Protein AF-0000000082971168 (afdb_homodimer)

InterPro domains:
  IPR000536 Nuclear hormone receptor, ligand-binding domain [PF00104] (1-180)
  IPR000536 Nuclear hormone receptor, ligand-binding domain [PS51843] (1-194)
  IPR000536 Nuclear hormone receptor, ligand-binding domain [SM00430] (8-168)
  IPR001723 Nuclear hormone receptor [PR00398] (9-30)
  IPR001723 Nuclear hormone receptor [PR00398] (30-46)
  IPR001723 Nuclear hormone receptor [PR00398] (99-114)
  IPR001723 Nuclear hormone receptor [PR00398] (156-173)
  IPR035500 Nuclear hormone receptor-like domain superfamily [G3DSA:1.10.565.10] (1-194)
  IPR035500 Nuclear hormone receptor-like domain superfamily [SSF48508] (3-194)
  IPR050274 Nuclear hormone receptor family NR2 subfamily [PTHR24083] (2-194)

Radius of gyration: 20.85 Å; Cα contacts (8 Å, |Δi|>4): 388; chains: 2; bounding box: 56×56×45 Å

pLDDT: mean 92.33, std 6.2, range [62.22, 98.81]

Nearest PDB structures (foldseek):
  3cjw-assembly1_A  TM=9.599E-01  e=1.726E-18  Homo sapiens
  8c5l-assembly1_A  TM=9.650E-01  e=1.475E-17  Escherichia coli K-12
  8c5l-assembly1_B-2  TM=9.721E-01  e=4.411E-17  Escherichia coli K-12
  4xaj-assembly2_D  TM=9.064E-01  e=1.366E-11  Escherichia coli O157:H7
  7xva-assembly1_A-2  TM=8.917E-01  e=2.061E-11  Homo sapiens

Foldseek 3Di:
DDLQVLLVVLVVQLLVLLVLQCPDPPLVVFDLVQNLLLCLVQSLLSSLLSCLQVVRDLVCLVVLLVVLCVVPPDDPVVSVVLVVLSVLSVVLSVLSNVLVQDPLLSSLLSQLSSLDLPGPPGPDSPVSVVSNVVSLVSNQVCCCVVPVVCNCSSVVSVVSNVSSVSRDLVSSCSRRPCVPPNPDRVSVCSSVSD/DDLQVLLVVLVVQLLVLLVLQCPDPPLVVFDLVQNLLLCLVQSLLSSLLSCLQVVRDLVCLVVLLVVLCVVPPDDPVVSVVLVVLSVLSVVLSVLSNVLVQDPLLSSLLSQLSSLDLPGPPGPDSPVSVVSNVVSLVSNQVCCCVVPVVCNCSSVVSVVSNVSSVSRDLVSSCSRRPCVPPNPDRVSVCSSVSD

Sequence (388 aa):
MGIENICELAARMLFSAVEWARNIPFFPDLQITDQVALLRLTWSELFVLNAAQCSMPLHVAPLLAAAGLHASPMSADRVVAFMDHIRIFQEQVEKLKALHVDSAEYSCLKAIVLFTSDACGLSDVAHVESLQEKSQCALEEYVRSQYPNQPTRFGKLLLRLPSLRTVSSSVIEQLFFVRLVGKTPIETLIRDMLMGIENICELAARMLFSAVEWARNIPFFPDLQITDQVALLRLTWSELFVLNAAQCSMPLHVAPLLAAAGLHASPMSADRVVAFMDHIRIFQEQVEKLKALHVDSAEYSCLKAIVLFTSDACGLSDVAHVESLQEKSQCALEEYVRSQYPNQPTRFGKLLLRLPSLRTVSSSVIEQLFFVRLVGKTPIETLIRDML

Structure (mmCIF, N/CA/C/O backbone):
data_AF-0000000082971168-model_v1
#
loop_
_entity.id
_entity.type
_entity.pdbx_description
1 polymer 'COT2 factor'
#
loop_
_atom_site.group_PDB
_atom_site.id
_atom_site.type_symbol
_atom_site.label_atom_id
_atom_site.label_alt_id
_atom_site.label_comp_id
_atom_site.label_asym_id
_atom_site.label_entity_id
_atom_site.label_seq_id
_atom_site.pdbx_PDB_ins_code
_atom_site.Cartn_x
_atom_site.Cartn_y
_atom_site.Cartn_z
_atom_site.occupancy
_atom_site.B_iso_or_equiv
_atom_site.auth_seq_id
_atom_site.auth_comp_id
_atom_site.auth_asym_id
_atom_site.auth_atom_id
_atom_site.pdbx_PDB_model_num
ATOM 1 N N . MET A 1 1 ? 2.471 29.141 14.008 1 62.22 1 MET A N 1
ATOM 2 C CA . MET A 1 1 ? 1.794 29.203 12.711 1 62.22 1 MET A CA 1
ATOM 3 C C . MET A 1 1 ? 0.32 28.828 12.852 1 62.22 1 MET A C 1
ATOM 5 O O . MET A 1 1 ? -0.022 27.859 13.531 1 62.22 1 MET A O 1
ATOM 9 N N . GLY A 1 2 ? -0.586 29.766 12.57 1 74.56 2 GLY A N 1
ATOM 10 C CA . GLY A 1 2 ? -2.014 29.547 12.734 1 74.56 2 GLY A CA 1
ATOM 11 C C . GLY A 1 2 ? -2.564 28.484 11.805 1 74.56 2 GLY A C 1
ATOM 12 O O . GLY A 1 2 ? -1.885 28.062 10.867 1 74.56 2 GLY A O 1
ATOM 13 N N . ILE A 1 3 ? -3.619 27.875 12.148 1 79.12 3 ILE A N 1
ATOM 14 C CA . ILE A 1 3 ? -4.316 26.828 11.438 1 79.12 3 ILE A CA 1
ATOM 15 C C . ILE A 1 3 ? -4.473 27.203 9.969 1 79.12 3 ILE A C 1
ATOM 17 O O . ILE A 1 3 ? -4.281 26.375 9.078 1 79.12 3 ILE A O 1
ATOM 21 N N . GLU A 1 4 ? -4.641 28.484 9.742 1 79.38 4 GLU A N 1
ATOM 22 C CA . GLU A 1 4 ? -4.852 28.953 8.375 1 79.38 4 GLU A CA 1
ATOM 23 C C . GLU A 1 4 ? -3.564 28.875 7.559 1 79.38 4 GLU A C 1
ATOM 25 O O . GLU A 1 4 ? -3.598 28.531 6.371 1 79.38 4 GLU A O 1
ATOM 30 N N . ASN A 1 5 ? -2.512 29.125 8.195 1 85.56 5 ASN A N 1
ATOM 31 C CA . ASN A 1 5 ? -1.221 29.078 7.516 1 85.56 5 ASN A CA 1
ATOM 32 C C . ASN A 1 5 ? -0.854 27.656 7.117 1 85.56 5 ASN A C 1
ATOM 34 O O . ASN A 1 5 ? -0.29 27.422 6.047 1 85.56 5 ASN A O 1
ATOM 38 N N . ILE A 1 6 ? -1.25 26.797 7.902 1 86.06 6 ILE A N 1
ATOM 39 C CA . ILE A 1 6 ? -0.919 25.406 7.629 1 86.06 6 ILE A CA 1
ATOM 40 C C . ILE A 1 6 ? -1.774 24.891 6.473 1 86.06 6 ILE A C 1
ATOM 42 O O . ILE A 1 6 ? -1.301 24.109 5.641 1 86.06 6 ILE A O 1
ATOM 46 N N . CYS A 1 7 ? -3.012 25.25 6.465 1 85.88 7 CYS A N 1
ATOM 47 C CA . CYS A 1 7 ? -3.895 24.828 5.379 1 85.88 7 CYS A CA 1
ATOM 48 C C . CYS A 1 7 ? -3.434 25.406 4.047 1 85.88 7 CYS A C 1
ATOM 50 O O . CYS A 1 7 ? -3.523 24.734 3.014 1 85.88 7 CYS A O 1
ATOM 52 N N . GLU A 1 8 ? -2.895 26.625 4.129 1 87.94 8 GLU A N 1
ATOM 53 C CA . GLU A 1 8 ? -2.354 27.234 2.916 1 87.94 8 GLU A CA 1
ATOM 54 C C . GLU A 1 8 ? -1.098 26.5 2.445 1 87.94 8 GLU A C 1
ATOM 56 O O . GLU A 1 8 ? -0.892 26.328 1.244 1 87.94 8 GLU A O 1
ATOM 61 N N . LEU A 1 9 ? -0.315 26.203 3.426 1 89.5 9 LEU A N 1
ATOM 62 C CA . LEU A 1 9 ? 0.875 25.422 3.104 1 89.5 9 LEU A CA 1
ATOM 63 C C . LEU A 1 9 ? 0.494 24.078 2.469 1 89.5 9 LEU A C 1
ATOM 65 O O . LEU A 1 9 ? 1.118 23.656 1.494 1 89.5 9 LEU A O 1
ATOM 69 N N . ALA A 1 10 ? -0.499 23.484 2.988 1 91.06 10 ALA A N 1
ATOM 70 C CA . ALA A 1 10 ? -0.972 22.203 2.447 1 91.06 10 ALA A CA 1
ATOM 71 C C . ALA A 1 10 ? -1.468 22.375 1.013 1 91.06 10 ALA A C 1
ATOM 73 O O . ALA A 1 10 ? -1.214 21.516 0.159 1 91.06 10 ALA A O 1
ATOM 74 N N . ALA A 1 11 ? -2.193 23.406 0.813 1 90 11 ALA A N 1
ATOM 75 C CA . ALA A 1 11 ? -2.662 23.688 -0.543 1 90 11 ALA A CA 1
ATOM 76 C C . ALA A 1 11 ? -1.49 23.844 -1.506 1 90 11 ALA A C 1
ATOM 78 O O . ALA A 1 11 ? -1.523 23.328 -2.627 1 90 11 ALA A O 1
ATOM 79 N N . ARG A 1 12 ? -0.494 24.516 -1.084 1 91.25 12 ARG A N 1
ATOM 80 C CA . ARG A 1 12 ? 0.702 24.719 -1.898 1 91.25 12 ARG A CA 1
ATOM 81 C C . ARG A 1 12 ? 1.385 23.375 -2.188 1 91.25 12 ARG A C 1
ATOM 83 O O . ARG A 1 12 ? 1.881 23.156 -3.293 1 91.25 12 ARG A O 1
ATOM 90 N N . MET A 1 13 ? 1.404 22.5 -1.224 1 91.25 13 MET A N 1
ATOM 91 C CA . MET A 1 13 ? 2.023 21.203 -1.394 1 91.25 13 MET A CA 1
ATOM 92 C C . MET A 1 13 ? 1.274 20.375 -2.436 1 91.25 13 MET A C 1
ATOM 94 O O . MET A 1 13 ? 1.893 19.703 -3.264 1 91.25 13 MET A O 1
ATOM 98 N N . LEU A 1 14 ? -0.051 20.484 -2.363 1 92.56 14 LEU A N 1
ATOM 99 C CA . LEU A 1 14 ? -0.866 19.766 -3.336 1 92.56 14 LEU A CA 1
ATOM 100 C C . LEU A 1 14 ? -0.63 20.312 -4.746 1 92.56 14 LEU A C 1
ATOM 102 O O . LEU A 1 14 ? -0.423 19.531 -5.684 1 92.56 14 LEU A O 1
ATOM 106 N N . PHE A 1 15 ? -0.617 21.594 -4.871 1 91.44 15 PHE A N 1
ATOM 107 C CA . PHE A 1 15 ? -0.385 22.234 -6.164 1 91.44 15 PHE A CA 1
ATOM 108 C C . PHE A 1 15 ? 1.013 21.906 -6.68 1 91.44 15 PHE A C 1
ATOM 110 O O . PHE A 1 15 ? 1.205 21.703 -7.879 1 91.44 15 PHE A O 1
ATOM 117 N N . SER A 1 16 ? 1.909 21.891 -5.812 1 93.31 16 SER A N 1
ATOM 118 C CA . SER A 1 16 ? 3.287 21.578 -6.176 1 93.31 16 SER A CA 1
ATOM 119 C C . SER A 1 16 ? 3.4 20.156 -6.734 1 93.31 16 SER A C 1
ATOM 121 O O . SER A 1 16 ? 4.215 19.906 -7.625 1 93.31 16 SER A O 1
ATOM 123 N N . ALA A 1 17 ? 2.658 19.234 -6.164 1 95.31 17 ALA A N 1
ATOM 124 C CA . ALA A 1 17 ? 2.666 17.875 -6.672 1 95.31 17 ALA A CA 1
ATOM 125 C C . ALA A 1 17 ? 2.209 17.812 -8.125 1 95.31 17 ALA A C 1
ATOM 127 O O . ALA A 1 17 ? 2.82 17.141 -8.953 1 95.31 17 ALA A O 1
ATOM 128 N N . VAL A 1 18 ? 1.163 18.578 -8.406 1 95.88 18 VAL A N 1
ATOM 129 C CA . VAL A 1 18 ? 0.615 18.594 -9.758 1 95.88 18 VAL A CA 1
ATOM 130 C C . VAL A 1 18 ? 1.58 19.312 -10.695 1 95.88 18 VAL A C 1
ATOM 132 O O . VAL A 1 18 ? 1.841 18.844 -11.805 1 95.88 18 VAL A O 1
ATOM 135 N N . GLU A 1 19 ? 2.107 20.375 -10.234 1 96.25 19 GLU A N 1
ATOM 136 C CA . GLU A 1 19 ? 3.068 21.141 -11.031 1 96.25 19 GLU A CA 1
ATOM 137 C C . GLU A 1 19 ? 4.316 20.312 -11.32 1 96.25 19 GLU A C 1
ATOM 139 O O . GLU A 1 19 ? 4.828 20.328 -12.445 1 96.25 19 GLU A O 1
ATOM 144 N N . TRP A 1 20 ? 4.785 19.672 -10.352 1 97.69 20 TRP A N 1
ATOM 145 C CA . TRP A 1 20 ? 5.934 18.781 -10.523 1 97.69 20 TRP A CA 1
ATOM 146 C C . TRP A 1 20 ? 5.652 17.734 -11.594 1 97.69 20 TRP A C 1
ATOM 148 O O . TRP A 1 20 ? 6.488 17.484 -12.469 1 97.69 20 TRP A O 1
ATOM 158 N N . ALA A 1 21 ? 4.527 17.078 -11.539 1 97.94 21 ALA A N 1
ATOM 159 C CA . ALA A 1 21 ? 4.164 16.031 -12.492 1 97.94 21 ALA A CA 1
ATOM 160 C C . ALA A 1 21 ? 4.168 16.578 -13.922 1 97.94 21 ALA A C 1
ATOM 162 O O . ALA A 1 21 ? 4.609 15.891 -14.852 1 97.94 21 ALA A O 1
ATOM 163 N N . ARG A 1 22 ? 3.748 17.766 -14.039 1 96.75 22 ARG A N 1
ATOM 164 C CA . ARG A 1 22 ? 3.652 18.391 -15.359 1 96.75 22 ARG A CA 1
ATOM 165 C C . ARG A 1 22 ? 5.035 18.641 -15.945 1 96.75 22 ARG A C 1
ATOM 167 O O . ARG A 1 22 ? 5.168 18.906 -17.141 1 96.75 22 ARG A O 1
ATOM 174 N N . ASN A 1 23 ? 6.016 18.547 -15.102 1 96.88 23 ASN A N 1
ATOM 175 C CA . ASN A 1 23 ? 7.336 18.969 -15.555 1 96.88 23 ASN A CA 1
ATOM 176 C C . ASN A 1 23 ? 8.312 17.797 -15.594 1 96.88 23 ASN A C 1
ATOM 178 O O . ASN A 1 23 ? 9.492 17.984 -15.914 1 96.88 23 ASN A O 1
ATOM 182 N N . ILE A 1 24 ? 7.883 16.641 -15.297 1 97 24 ILE A N 1
ATOM 183 C CA . ILE A 1 24 ? 8.797 15.516 -15.328 1 97 24 ILE A CA 1
ATOM 184 C C . ILE A 1 24 ? 8.703 14.805 -16.672 1 97 24 ILE A C 1
ATOM 186 O O . ILE A 1 24 ? 7.711 14.953 -17.391 1 97 24 ILE A O 1
ATOM 190 N N . PRO A 1 25 ? 9.719 14.07 -17.016 1 95.5 25 PRO A N 1
ATOM 191 C CA . PRO A 1 25 ? 9.727 13.383 -18.312 1 95.5 25 PRO A CA 1
ATOM 192 C C . PRO A 1 25 ? 8.578 12.383 -18.453 1 95.5 25 PRO A C 1
ATOM 194 O O . PRO A 1 25 ? 8.211 11.711 -17.484 1 95.5 25 PRO A O 1
ATOM 197 N N . PHE A 1 26 ? 7.973 12.289 -19.688 1 97.56 26 PHE A N 1
ATOM 198 C CA . PHE A 1 26 ? 7.059 11.258 -20.188 1 97.56 26 PHE A CA 1
ATOM 199 C C . PHE A 1 26 ? 5.629 11.555 -19.734 1 97.56 26 PHE A C 1
ATOM 201 O O . PHE A 1 26 ? 4.676 11.281 -20.469 1 97.56 26 PHE A O 1
ATOM 208 N N . PHE A 1 27 ? 5.426 12.141 -18.453 1 98 27 PHE A N 1
ATOM 209 C CA . PHE A 1 27 ? 4.082 12.32 -17.906 1 98 27 PHE A CA 1
ATOM 210 C C . PHE A 1 27 ? 3.27 13.266 -18.797 1 98 27 PHE A C 1
ATOM 212 O O . PHE A 1 27 ? 2.131 12.961 -19.156 1 98 27 PHE A O 1
ATOM 219 N N . PRO A 1 28 ? 3.875 14.406 -19.203 1 97 28 PRO A N 1
ATOM 220 C CA . PRO A 1 28 ? 3.09 15.328 -20.031 1 97 28 PRO A CA 1
ATOM 221 C C . PRO A 1 28 ? 2.729 14.734 -21.391 1 97 28 PRO A C 1
ATOM 223 O O . PRO A 1 28 ? 1.816 15.227 -22.062 1 97 28 PRO A O 1
ATOM 226 N N . ASP A 1 29 ? 3.434 13.727 -21.797 1 97.62 29 ASP A N 1
ATOM 227 C CA . ASP A 1 29 ? 3.213 13.117 -23.109 1 97.62 29 ASP A CA 1
ATOM 228 C C . ASP A 1 29 ? 2.066 12.109 -23.062 1 97.62 29 ASP A C 1
ATOM 230 O O . ASP A 1 29 ? 1.575 11.672 -24.094 1 97.62 29 ASP A O 1
ATOM 234 N N . LEU A 1 30 ? 1.619 11.703 -21.859 1 97.69 30 LEU A N 1
ATOM 235 C CA . LEU A 1 30 ? 0.494 10.781 -21.719 1 97.69 30 LEU A CA 1
ATOM 236 C C . LEU A 1 30 ? -0.814 11.461 -22.109 1 97.69 30 LEU A C 1
ATOM 238 O O . LEU A 1 30 ? -0.898 12.695 -22.125 1 97.69 30 LEU A O 1
ATOM 242 N N . GLN A 1 31 ? -1.776 10.664 -22.5 1 97.19 31 GLN A N 1
ATOM 243 C CA . GLN A 1 31 ? -3.115 11.211 -22.688 1 97.19 31 GLN A CA 1
ATOM 244 C C . GLN A 1 31 ? -3.604 11.93 -21.438 1 97.19 31 GLN A C 1
ATOM 246 O O . GLN A 1 31 ? -3.326 11.5 -20.312 1 97.19 31 GLN A O 1
ATOM 251 N N . ILE A 1 32 ? -4.352 12.984 -21.562 1 96.25 32 ILE A N 1
ATOM 252 C CA . ILE A 1 32 ? -4.816 13.797 -20.453 1 96.25 32 ILE A CA 1
ATOM 253 C C . ILE A 1 32 ? -5.641 12.938 -19.5 1 96.25 32 ILE A C 1
ATOM 255 O O . ILE A 1 32 ? -5.582 13.117 -18.281 1 96.25 32 ILE A O 1
ATOM 259 N N . THR A 1 33 ? -6.438 11.992 -20.016 1 96.19 33 THR A N 1
ATOM 260 C CA . THR A 1 33 ? -7.242 11.109 -19.188 1 96.19 33 THR A CA 1
ATOM 261 C C . THR A 1 33 ? -6.352 10.242 -18.297 1 96.19 33 THR A C 1
ATOM 263 O O . THR A 1 33 ? -6.699 9.961 -17.141 1 96.19 33 THR A O 1
ATOM 266 N N . ASP A 1 34 ? -5.195 9.789 -18.844 1 97.75 34 ASP A N 1
ATOM 267 C CA . ASP A 1 34 ? -4.242 9.008 -18.062 1 97.75 34 ASP A CA 1
ATOM 268 C C . ASP A 1 34 ? -3.572 9.859 -17 1 97.75 34 ASP A C 1
ATOM 270 O O . ASP A 1 34 ? -3.377 9.414 -15.867 1 97.75 34 ASP A O 1
ATOM 274 N N . GLN A 1 35 ? -3.195 11.133 -17.422 1 97.81 35 GLN A N 1
ATOM 275 C CA . GLN A 1 35 ? -2.604 12.055 -16.453 1 97.81 35 GLN A CA 1
ATOM 276 C C . GLN A 1 35 ? -3.521 12.25 -15.25 1 97.81 35 GLN A C 1
ATOM 278 O O . GLN A 1 35 ? -3.076 12.172 -14.102 1 97.81 35 GLN A O 1
ATOM 283 N N . VAL A 1 36 ? -4.812 12.453 -15.523 1 97 36 VAL A N 1
ATOM 284 C CA . VAL A 1 36 ? -5.801 12.711 -14.484 1 97 36 VAL A CA 1
ATOM 285 C C . VAL A 1 36 ? -5.996 11.453 -13.633 1 97 36 VAL A C 1
ATOM 287 O O . VAL A 1 36 ? -6.047 11.531 -12.406 1 97 36 VAL A O 1
ATOM 290 N N . ALA A 1 37 ? -6.066 10.273 -14.266 1 97 37 ALA A N 1
ATOM 291 C CA . ALA A 1 37 ? -6.262 9.016 -13.547 1 97 37 ALA A CA 1
ATOM 292 C C . ALA A 1 37 ? -5.105 8.742 -12.594 1 97 37 ALA A C 1
ATOM 294 O O . ALA A 1 37 ? -5.316 8.328 -11.453 1 97 37 ALA A O 1
ATOM 295 N N . LEU A 1 38 ? -3.896 9.008 -13.062 1 98.12 38 LEU A N 1
ATOM 296 C CA . LEU A 1 38 ? -2.703 8.773 -12.258 1 98.12 38 LEU A CA 1
ATOM 297 C C . LEU A 1 38 ? -2.676 9.703 -11.047 1 98.12 38 LEU A C 1
ATOM 299 O O . LEU A 1 38 ? -2.492 9.25 -9.914 1 98.12 38 LEU A O 1
ATOM 303 N N . LEU A 1 39 ? -2.938 10.953 -11.273 1 97.75 39 LEU A N 1
ATOM 304 C CA . LEU A 1 39 ? -2.865 11.938 -10.203 1 97.75 39 LEU A CA 1
ATOM 305 C C . LEU A 1 39 ? -4.02 11.758 -9.219 1 97.75 39 LEU A C 1
ATOM 307 O O . LEU A 1 39 ? -3.857 11.977 -8.016 1 97.75 39 LEU A O 1
ATOM 311 N N . ARG A 1 40 ? -5.172 11.367 -9.727 1 96 40 ARG A N 1
ATOM 312 C CA . ARG A 1 40 ? -6.309 11.125 -8.844 1 96 40 ARG A CA 1
ATOM 313 C C . ARG A 1 40 ? -6.02 9.984 -7.879 1 96 40 ARG A C 1
ATOM 315 O O . ARG A 1 40 ? -6.43 10.031 -6.715 1 96 40 ARG A O 1
ATOM 322 N N . LEU A 1 41 ? -5.387 9.023 -8.383 1 94.75 41 LEU A N 1
ATOM 323 C CA . LEU A 1 41 ? -5.09 7.863 -7.543 1 94.75 41 LEU A CA 1
ATOM 324 C C . LEU A 1 41 ? -3.967 8.172 -6.562 1 94.75 41 LEU A C 1
ATOM 326 O O . LEU A 1 41 ? -3.982 7.703 -5.426 1 94.75 41 LEU A O 1
ATOM 330 N N . THR A 1 42 ? -2.992 9.078 -6.922 1 97.31 42 THR A N 1
ATOM 331 C CA . THR A 1 42 ? -1.735 9.102 -6.18 1 97.31 42 THR A CA 1
ATOM 332 C C . THR A 1 42 ? -1.559 10.438 -5.457 1 97.31 42 THR A C 1
ATOM 334 O O . THR A 1 42 ? -0.57 10.633 -4.75 1 97.31 42 THR A O 1
ATOM 337 N N . TRP A 1 43 ? -2.486 11.367 -5.562 1 96.75 43 TRP A N 1
ATOM 338 C CA . TRP A 1 43 ? -2.283 12.711 -5.039 1 96.75 43 TRP A CA 1
ATOM 339 C C . TRP A 1 43 ? -1.977 12.68 -3.545 1 96.75 43 TRP A C 1
ATOM 341 O O . TRP A 1 43 ? -1.156 13.453 -3.057 1 96.75 43 TRP A O 1
ATOM 351 N N . SER A 1 44 ? -2.598 11.828 -2.811 1 96.19 44 SER A N 1
ATOM 352 C CA . SER A 1 44 ? -2.398 11.789 -1.365 1 96.19 44 SER A CA 1
ATOM 353 C C . SER A 1 44 ? -0.996 11.305 -1.013 1 96.19 44 SER A C 1
ATOM 355 O O . SER A 1 44 ? -0.37 11.82 -0.086 1 96.19 44 SER A O 1
ATOM 357 N N . GLU A 1 45 ? -0.489 10.273 -1.752 1 97.38 45 GLU A N 1
ATOM 358 C CA . GLU A 1 45 ? 0.873 9.797 -1.529 1 97.38 45 GLU A CA 1
ATOM 359 C C . GLU A 1 45 ? 1.899 10.867 -1.892 1 97.38 45 GLU A C 1
ATOM 361 O O . GLU A 1 45 ? 2.889 11.047 -1.181 1 97.38 45 GLU A O 1
ATOM 366 N N . LEU A 1 46 ? 1.637 11.523 -3.006 1 97.88 46 LEU A N 1
ATOM 367 C CA . LEU A 1 46 ? 2.52 12.609 -3.408 1 97.88 46 LEU A CA 1
ATOM 368 C C .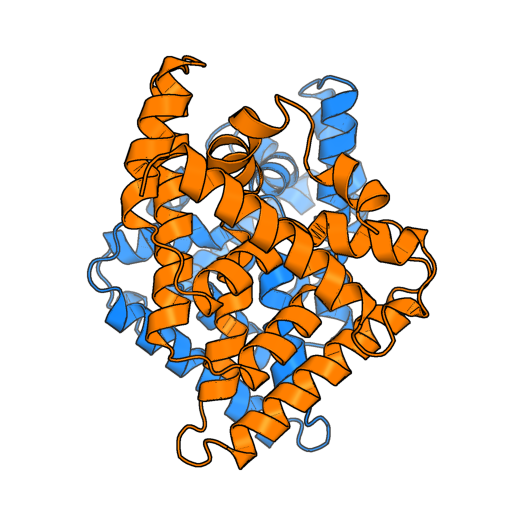 LEU A 1 46 ? 2.516 13.727 -2.371 1 97.88 46 LEU A C 1
ATOM 370 O O . LEU A 1 46 ? 3.559 14.312 -2.08 1 97.88 46 LEU A O 1
ATOM 374 N N . PHE A 1 47 ? 1.372 13.992 -1.812 1 96.38 47 PHE A N 1
ATOM 375 C CA . PHE A 1 47 ? 1.233 14.992 -0.761 1 96.38 47 PHE A CA 1
ATOM 376 C C . PHE A 1 47 ? 2.092 14.633 0.446 1 96.38 47 PHE A C 1
ATOM 378 O O . PHE A 1 47 ? 2.793 15.484 0.993 1 96.38 47 PHE A O 1
ATOM 385 N N . VAL A 1 48 ? 2.045 13.383 0.849 1 96.44 48 VAL A N 1
ATOM 386 C CA . VAL A 1 48 ? 2.799 12.922 2.012 1 96.44 48 VAL A CA 1
ATOM 387 C C . VAL A 1 48 ? 4.297 13.047 1.738 1 96.44 48 VAL A C 1
ATOM 389 O O . VAL A 1 48 ? 5.059 13.484 2.605 1 96.44 48 VAL A O 1
ATOM 392 N N . LEU A 1 49 ? 4.707 12.648 0.555 1 97.75 49 LEU A N 1
ATOM 393 C CA . LEU A 1 49 ? 6.113 12.766 0.177 1 97.75 49 LEU A CA 1
ATOM 394 C C . LEU A 1 49 ? 6.562 14.227 0.195 1 97.75 49 LEU A C 1
ATOM 396 O O . LEU A 1 49 ? 7.637 14.539 0.708 1 97.75 49 LEU A O 1
ATOM 400 N N . ASN A 1 50 ? 5.727 15.102 -0.294 1 96.88 50 ASN A N 1
ATOM 401 C CA . ASN A 1 50 ? 6.035 16.531 -0.275 1 96.88 50 ASN A CA 1
ATOM 402 C C . ASN A 1 50 ? 6.082 17.078 1.149 1 96.88 50 ASN A C 1
ATOM 404 O O . ASN A 1 50 ? 6.941 17.891 1.476 1 96.88 50 ASN A O 1
ATOM 408 N N . ALA A 1 51 ? 5.141 16.688 1.913 1 94.5 51 ALA A N 1
ATOM 409 C CA . ALA A 1 51 ? 5.102 17.125 3.307 1 94.5 51 ALA A CA 1
ATOM 410 C C . ALA A 1 51 ? 6.383 16.734 4.039 1 94.5 51 ALA A C 1
ATOM 412 O O . ALA A 1 51 ? 6.922 17.516 4.824 1 94.5 51 ALA A O 1
ATOM 413 N N . ALA A 1 52 ? 6.824 15.531 3.799 1 95.88 52 ALA A N 1
ATOM 414 C CA . ALA A 1 52 ? 8.062 15.07 4.418 1 95.88 52 ALA A CA 1
ATOM 415 C C . ALA A 1 52 ? 9.266 15.844 3.889 1 95.88 52 ALA A C 1
ATOM 417 O O 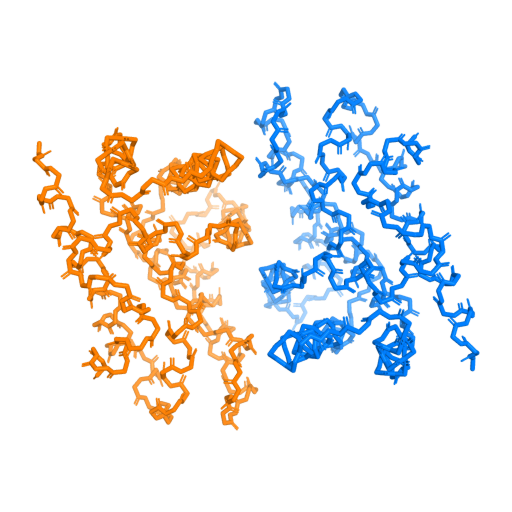. ALA A 1 52 ? 10.117 16.281 4.664 1 95.88 52 ALA A O 1
ATOM 418 N N . GLN A 1 53 ? 9.281 15.977 2.604 1 95.62 53 GLN A N 1
ATOM 419 C CA . GLN A 1 53 ? 10.398 16.641 1.95 1 95.62 53 GLN A CA 1
ATOM 420 C C . GLN A 1 53 ? 10.547 18.078 2.441 1 95.62 53 GLN A C 1
ATOM 422 O O . GLN A 1 53 ? 11.656 18.594 2.59 1 95.62 53 GLN A O 1
ATOM 427 N N . CYS A 1 54 ? 9.406 18.766 2.703 1 93.25 54 CYS A N 1
ATOM 428 C CA . CYS A 1 54 ? 9.43 20.156 3.115 1 93.25 54 CYS A CA 1
ATOM 429 C C . CYS A 1 54 ? 9.406 20.281 4.633 1 93.25 54 CYS A C 1
ATOM 431 O O . CYS A 1 54 ? 9.312 21.391 5.172 1 93.25 54 CYS A O 1
ATOM 433 N N . SER A 1 55 ? 9.445 19.234 5.332 1 90 55 SER A N 1
ATOM 434 C CA . SER A 1 55 ? 9.406 19.203 6.789 1 90 55 SER A CA 1
ATOM 435 C C . SER A 1 55 ? 8.188 19.953 7.328 1 90 55 SER A C 1
ATOM 437 O O . SER A 1 55 ? 8.312 20.828 8.188 1 90 55 SER A O 1
ATOM 439 N N . MET A 1 56 ? 7.062 19.594 6.762 1 85.06 56 MET A N 1
ATOM 440 C CA . MET A 1 56 ? 5.812 20.188 7.219 1 85.06 56 MET A CA 1
ATOM 441 C C . MET A 1 56 ? 5.652 20.031 8.727 1 85.06 56 MET A C 1
ATOM 443 O O . MET A 1 56 ? 5.934 18.969 9.281 1 85.06 56 MET A O 1
ATOM 447 N N . PRO A 1 57 ? 5.27 21.109 9.375 1 82.56 57 PRO A N 1
ATOM 448 C CA . PRO A 1 57 ? 5.07 21.031 10.82 1 82.56 57 PRO A CA 1
ATOM 449 C C . PRO A 1 57 ? 3.822 20.234 11.203 1 82.56 57 PRO A C 1
ATOM 451 O O . PRO A 1 57 ? 2.719 20.781 11.227 1 82.56 57 PRO A O 1
ATOM 454 N N . LEU A 1 58 ? 3.967 19 11.531 1 80.88 58 LEU A N 1
ATOM 455 C CA . LEU A 1 58 ? 2.838 18.094 11.711 1 80.88 58 LEU A CA 1
ATOM 456 C C . LEU A 1 58 ? 2.379 18.078 13.164 1 80.88 58 LEU A C 1
ATOM 458 O O . LEU A 1 58 ? 1.346 17.484 13.484 1 80.88 58 LEU A O 1
ATOM 462 N N . HIS A 1 59 ? 3.129 18.719 13.969 1 79.5 59 HIS A N 1
ATOM 463 C CA . HIS A 1 59 ? 2.73 18.766 15.367 1 79.5 59 HIS A CA 1
ATOM 464 C C . HIS A 1 59 ? 1.418 19.516 15.539 1 79.5 59 HIS A C 1
ATOM 466 O O . HIS A 1 59 ? 0.759 19.406 16.578 1 79.5 59 HIS A O 1
ATOM 472 N N . VAL A 1 60 ? 1.005 20.25 14.57 1 74.12 60 VAL A N 1
ATOM 473 C CA . VAL A 1 60 ? -0.216 21.047 14.656 1 74.12 60 VAL A CA 1
ATOM 474 C C . VAL A 1 60 ? -1.398 20.234 14.141 1 74.12 60 VAL A C 1
ATOM 476 O O . VAL A 1 60 ? -2.551 20.656 14.258 1 74.12 60 VAL A O 1
ATOM 479 N N . ALA A 1 61 ? -1.146 18.984 13.625 1 80.81 61 ALA A N 1
ATOM 480 C CA . ALA A 1 61 ? -2.193 18.172 13.023 1 80.81 61 ALA A CA 1
ATOM 481 C C . ALA A 1 61 ? -3.307 17.875 14.031 1 80.81 61 ALA A C 1
ATOM 483 O O . ALA A 1 61 ? -4.492 17.984 13.695 1 80.81 61 ALA A O 1
ATOM 484 N N . PRO A 1 62 ? -2.922 17.641 15.227 1 79.5 62 PRO A N 1
ATOM 485 C CA . PRO A 1 62 ? -3.994 17.422 16.203 1 79.5 62 PRO A CA 1
ATOM 486 C C . PRO A 1 62 ? -4.84 18.672 16.453 1 79.5 62 PRO A C 1
ATOM 488 O O . PRO A 1 62 ? -6.047 18.562 16.688 1 79.5 62 PRO A O 1
ATOM 491 N N . LEU A 1 63 ? -4.156 19.781 16.359 1 79.62 63 LEU A N 1
ATOM 492 C CA . LEU A 1 63 ? -4.891 21.047 16.516 1 79.62 63 LEU A CA 1
ATOM 493 C C . LEU A 1 63 ? -5.852 21.25 15.359 1 79.62 63 LEU A C 1
ATOM 495 O O . LEU A 1 63 ? -6.988 21.688 15.555 1 79.62 63 LEU A O 1
ATOM 499 N N . LEU A 1 64 ? -5.363 20.922 14.219 1 81.81 64 LEU A N 1
ATOM 500 C CA . LEU A 1 64 ? -6.215 21 13.039 1 81.81 64 LEU A CA 1
ATOM 501 C C . LEU A 1 64 ? -7.398 20.047 13.148 1 81.81 64 LEU A C 1
ATOM 503 O O . LEU A 1 64 ? -8.523 20.406 12.797 1 81.81 64 LEU A O 1
ATOM 507 N N . ALA A 1 65 ? -7.109 18.891 13.688 1 85.81 65 ALA A N 1
ATOM 508 C CA . ALA A 1 65 ? -8.156 17.891 13.867 1 85.81 65 ALA A CA 1
ATOM 509 C C . ALA A 1 65 ? -9.219 18.391 14.844 1 85.81 65 ALA A C 1
ATOM 511 O O . ALA A 1 65 ? -10.422 18.219 14.602 1 85.81 65 ALA A O 1
ATOM 512 N N . ALA A 1 66 ? -8.766 19 15.953 1 85.06 66 ALA A N 1
ATOM 513 C CA . ALA A 1 66 ? -9.68 19.531 16.969 1 85.06 66 ALA A CA 1
ATOM 514 C C . ALA A 1 66 ? -10.586 20.594 16.375 1 85.06 66 ALA A C 1
ATOM 516 O O . ALA A 1 66 ? -11.797 20.594 16.609 1 85.06 66 ALA A O 1
ATOM 517 N N . ALA A 1 67 ? -10.031 21.453 15.609 1 81.25 67 ALA A N 1
ATOM 518 C CA . ALA A 1 67 ? -10.789 22.516 14.961 1 81.25 67 ALA A CA 1
ATOM 519 C C . ALA A 1 67 ? -11.812 21.953 13.984 1 81.25 67 ALA A C 1
ATOM 521 O O . ALA A 1 67 ? -12.945 22.438 13.898 1 81.25 67 ALA A O 1
ATOM 522 N N . GLY A 1 68 ? -11.453 20.953 13.219 1 79.88 68 GLY A N 1
ATOM 523 C CA . GLY A 1 68 ? -12.336 20.312 12.266 1 79.88 68 GLY A CA 1
ATOM 524 C C . GLY A 1 68 ? -13.492 19.578 12.922 1 79.88 68 GLY A C 1
ATOM 525 O O . GLY A 1 68 ? -14.625 19.641 12.445 1 79.88 68 GLY A O 1
ATOM 526 N N . LEU A 1 69 ? -13.125 18.875 13.984 1 83.44 69 LEU A N 1
ATOM 527 C CA . LEU A 1 69 ? -14.133 18.094 14.695 1 83.44 69 LEU A CA 1
ATOM 528 C C . LEU A 1 69 ? -15.172 19 15.344 1 83.44 69 LEU A C 1
ATOM 530 O O . LEU A 1 69 ? -16.328 18.609 15.508 1 83.44 69 LEU A O 1
ATOM 534 N N . HIS A 1 70 ? -14.797 20.125 15.711 1 80.62 70 HIS A N 1
ATOM 535 C CA . HIS A 1 70 ? -15.719 21.109 16.25 1 80.62 70 HIS A CA 1
ATOM 536 C C . HIS A 1 70 ? -16.703 21.594 15.195 1 80.62 70 HIS A C 1
ATOM 538 O O . HIS A 1 70 ? -17.891 21.781 15.469 1 80.62 70 HIS A O 1
ATOM 544 N N . ALA A 1 71 ? -16.172 21.797 14.07 1 78.44 71 ALA A N 1
ATOM 545 C CA . ALA A 1 71 ? -16.969 22.344 12.969 1 78.44 71 ALA A CA 1
ATOM 546 C C . ALA A 1 71 ? -17.875 21.281 12.375 1 78.44 71 ALA A C 1
ATOM 548 O O . ALA A 1 71 ? -18.953 21.594 11.852 1 78.44 71 ALA A O 1
ATOM 549 N N . SER A 1 72 ? -17.375 20.062 12.391 1 78.44 72 SER A N 1
ATOM 550 C CA . SER A 1 72 ? -18.156 18.922 11.875 1 78.44 72 SER A CA 1
ATOM 551 C C . SER A 1 72 ? -18.125 17.75 12.852 1 78.44 72 SER A C 1
ATOM 553 O O . SER A 1 72 ? -17.297 16.859 12.742 1 78.44 72 SER A O 1
ATOM 555 N N . PRO A 1 73 ? -19.125 17.766 13.664 1 82.19 73 PRO A N 1
ATOM 556 C CA . PRO A 1 73 ? -19.141 16.75 14.711 1 82.19 73 PRO A CA 1
ATOM 557 C C . PRO A 1 73 ? -19.281 15.336 14.156 1 82.19 73 PRO A C 1
ATOM 559 O O . PRO A 1 73 ? -19.984 15.125 13.172 1 82.19 73 PRO A O 1
ATOM 562 N N . MET A 1 74 ? -18.484 14.484 14.805 1 83.94 74 MET A N 1
ATOM 563 C CA . MET A 1 74 ? -18.453 13.07 14.453 1 83.94 74 MET A CA 1
ATOM 564 C C . MET A 1 74 ? -18.828 12.203 15.648 1 83.94 74 MET A C 1
ATOM 566 O O . MET A 1 74 ? -18.734 12.656 16.797 1 83.94 74 MET A O 1
ATOM 570 N N . SER A 1 75 ? -19.359 11.039 15.305 1 90.31 75 SER A N 1
ATOM 571 C CA . SER A 1 75 ? -19.578 10.07 16.375 1 90.31 75 SER A CA 1
ATOM 572 C C . SER A 1 75 ? -18.266 9.703 17.062 1 90.31 75 SER A C 1
ATOM 574 O O . SER A 1 75 ? -17.188 9.867 16.484 1 90.31 75 SER A O 1
ATOM 576 N N . ALA A 1 76 ? -18.359 9.258 18.266 1 88.94 76 ALA A N 1
ATOM 577 C CA . ALA A 1 76 ? -17.172 8.922 19.047 1 88.94 76 ALA A CA 1
ATOM 578 C C . ALA A 1 76 ? -16.297 7.906 18.312 1 88.94 76 ALA A C 1
ATOM 580 O O . ALA A 1 76 ? -15.07 8.039 18.281 1 88.94 76 ALA A O 1
ATOM 581 N N . ASP A 1 77 ? -16.891 6.859 17.688 1 86.88 77 ASP A N 1
ATOM 582 C CA . ASP A 1 77 ? -16.156 5.824 16.969 1 86.88 77 ASP A CA 1
ATOM 583 C C . ASP A 1 77 ? -15.445 6.41 15.75 1 86.88 77 ASP A C 1
ATOM 585 O O . ASP A 1 77 ? -14.32 6.012 15.43 1 86.88 77 ASP A O 1
ATOM 589 N N . ARG A 1 78 ? -16.062 7.281 15.188 1 86.94 78 ARG A N 1
ATOM 590 C CA . ARG A 1 78 ? -15.5 7.91 14 1 86.94 78 ARG A CA 1
ATOM 591 C C . ARG A 1 78 ? -14.336 8.828 14.375 1 86.94 78 ARG A C 1
ATOM 593 O O . ARG A 1 78 ? -13.359 8.93 13.625 1 86.94 78 ARG A O 1
ATOM 600 N N . VAL A 1 79 ? -14.492 9.508 15.547 1 87.75 79 VAL A N 1
ATOM 601 C CA . VAL A 1 79 ? -13.43 10.375 16.031 1 87.75 79 VAL A CA 1
ATOM 602 C C . VAL A 1 79 ? -12.18 9.555 16.328 1 87.75 79 VAL A C 1
ATOM 604 O O . VAL A 1 79 ? -11.062 9.953 15.977 1 87.75 79 VAL A O 1
ATOM 607 N N . VAL A 1 80 ? -12.383 8.414 16.875 1 86.94 80 VAL A N 1
ATOM 608 C CA . VAL A 1 80 ? -11.266 7.543 17.219 1 86.94 80 VAL A CA 1
ATOM 609 C C . VAL A 1 80 ? -10.547 7.102 15.945 1 86.94 80 VAL A C 1
ATOM 611 O O . VAL A 1 80 ? -9.32 7.172 15.867 1 86.94 80 VAL A O 1
ATOM 614 N N . ALA A 1 81 ? -11.289 6.719 14.938 1 86.31 81 ALA A N 1
ATOM 615 C CA . ALA A 1 81 ? -10.719 6.297 13.664 1 86.31 81 ALA A CA 1
ATOM 616 C C . ALA A 1 81 ? -9.984 7.445 12.984 1 86.31 81 ALA A C 1
ATOM 618 O O . ALA A 1 81 ? -8.914 7.246 12.406 1 86.31 81 ALA A O 1
ATOM 619 N N . PHE A 1 82 ? -10.578 8.594 13.086 1 88.12 82 PHE A N 1
ATOM 620 C CA . PHE A 1 82 ? -9.984 9.781 12.492 1 88.12 82 PHE A CA 1
ATOM 621 C C . PHE A 1 82 ? -8.641 10.094 13.141 1 88.12 82 PHE A C 1
ATOM 623 O O . PHE A 1 82 ? -7.648 10.328 12.445 1 88.12 82 PHE A O 1
ATOM 630 N N . MET A 1 83 ? -8.57 10.039 14.398 1 88.62 83 MET A N 1
ATOM 631 C CA . MET A 1 83 ? -7.352 10.32 15.148 1 88.62 83 MET A CA 1
ATOM 632 C C . MET A 1 83 ? -6.273 9.289 14.844 1 88.62 83 MET A C 1
ATOM 634 O O . MET A 1 83 ? -5.094 9.625 14.75 1 88.62 83 MET A O 1
ATOM 638 N N . ASP A 1 84 ? -6.703 8.086 14.68 1 88.75 84 ASP A N 1
ATOM 639 C CA . ASP A 1 84 ? -5.77 7.027 14.32 1 88.75 84 ASP A CA 1
ATOM 640 C C . ASP A 1 84 ? -5.121 7.301 12.961 1 88.75 84 ASP A C 1
ATOM 642 O O . ASP A 1 84 ? -3.922 7.082 12.789 1 88.75 84 ASP A O 1
ATOM 646 N N . HIS A 1 85 ? -5.902 7.738 12.125 1 89.06 85 HIS A N 1
ATOM 647 C CA . HIS A 1 85 ? -5.387 7.984 10.781 1 89.06 85 HIS A CA 1
ATOM 648 C C . HIS A 1 85 ? -4.473 9.203 10.758 1 89.06 85 HIS A C 1
ATOM 650 O O . HIS A 1 85 ? -3.543 9.273 9.953 1 89.06 85 HIS A O 1
ATOM 656 N N . ILE A 1 86 ? -4.742 10.172 11.586 1 91.38 86 ILE A N 1
ATOM 657 C CA . ILE A 1 86 ? -3.844 11.312 11.711 1 91.38 86 ILE A CA 1
ATOM 658 C C . ILE A 1 86 ? -2.484 10.844 12.227 1 91.38 86 ILE A C 1
ATOM 660 O O . ILE A 1 86 ? -1.441 11.281 11.734 1 91.38 86 ILE A O 1
ATOM 664 N N . ARG A 1 87 ? -2.574 10 13.18 1 90.56 87 ARG A N 1
ATOM 665 C CA . ARG A 1 87 ? -1.334 9.453 13.727 1 90.56 87 ARG A CA 1
ATOM 666 C C . ARG A 1 87 ? -0.539 8.719 12.656 1 90.56 87 ARG A C 1
ATOM 668 O O . ARG A 1 87 ? 0.681 8.875 12.562 1 90.56 87 ARG A O 1
ATOM 675 N N . ILE A 1 88 ? -1.226 7.922 11.883 1 92 88 ILE A N 1
ATOM 676 C CA . ILE A 1 88 ? -0.586 7.176 10.805 1 92 88 ILE A CA 1
ATOM 677 C C . ILE A 1 88 ? 0.08 8.141 9.828 1 92 88 ILE A C 1
ATOM 679 O O . ILE A 1 88 ? 1.229 7.938 9.43 1 92 88 ILE A O 1
ATOM 683 N N . PHE A 1 89 ? -0.653 9.211 9.523 1 93.12 89 PHE A N 1
ATOM 684 C CA . PHE A 1 89 ? -0.129 10.227 8.617 1 93.12 89 PHE A CA 1
ATOM 685 C C . PHE A 1 89 ? 1.153 10.836 9.172 1 93.12 89 PHE A C 1
ATOM 687 O O . PHE A 1 89 ? 2.166 10.906 8.477 1 93.12 89 PHE A O 1
ATOM 694 N N . GLN A 1 90 ? 1.126 11.211 10.367 1 92.12 90 GLN A N 1
ATOM 695 C CA . GLN A 1 90 ? 2.283 11.82 11.016 1 92.12 90 GLN A CA 1
ATOM 696 C C . GLN A 1 90 ? 3.455 10.844 11.078 1 92.12 90 GLN A C 1
ATOM 698 O O . GLN A 1 90 ? 4.602 11.227 10.844 1 92.12 90 GLN A O 1
ATOM 703 N N . GLU A 1 91 ? 3.117 9.648 11.383 1 92.19 91 GLU A N 1
ATOM 704 C CA . GLU A 1 91 ? 4.148 8.625 11.492 1 92.19 91 GLU A CA 1
ATOM 705 C C . GLU A 1 91 ? 4.855 8.398 10.164 1 92.19 91 GLU A C 1
ATOM 707 O O . GLU A 1 91 ? 6.078 8.258 10.117 1 92.19 91 GLU A O 1
ATOM 712 N N . GLN A 1 92 ? 4.09 8.352 9.117 1 94.38 92 GLN A N 1
ATOM 713 C CA . GLN A 1 92 ? 4.68 8.109 7.805 1 94.38 92 GLN A CA 1
ATOM 714 C C . GLN A 1 92 ? 5.574 9.273 7.383 1 94.38 92 GLN A C 1
ATOM 716 O O . GLN A 1 92 ? 6.629 9.07 6.781 1 94.38 92 GLN A O 1
ATOM 721 N N . VAL A 1 93 ? 5.188 10.469 7.699 1 94.44 93 VAL A N 1
ATOM 722 C CA . VAL A 1 93 ? 6.012 11.633 7.398 1 94.44 93 VAL A CA 1
ATOM 723 C C . VAL A 1 93 ? 7.309 11.578 8.203 1 94.44 93 VAL A C 1
ATOM 725 O O . VAL A 1 93 ? 8.391 11.82 7.668 1 94.44 93 VAL A O 1
ATOM 728 N N . GLU A 1 94 ? 7.188 11.203 9.414 1 93.12 94 GLU A N 1
ATOM 729 C CA . GLU A 1 94 ? 8.359 11.156 10.289 1 93.12 94 GLU A CA 1
ATOM 730 C C . GLU A 1 94 ? 9.328 10.062 9.859 1 93.12 94 GLU A C 1
ATOM 732 O O . GLU A 1 94 ? 10.547 10.227 9.969 1 93.12 94 GLU A O 1
ATOM 737 N N . LYS A 1 95 ? 8.82 8.953 9.422 1 93.69 95 LYS A N 1
ATOM 738 C CA . LYS A 1 95 ? 9.664 7.859 8.961 1 93.69 95 LYS A CA 1
ATOM 739 C C . LYS A 1 95 ? 10.477 8.273 7.738 1 93.69 95 LYS A C 1
ATOM 741 O O . LYS A 1 95 ? 11.641 7.891 7.602 1 93.69 95 LYS A O 1
ATOM 746 N N . LEU A 1 96 ? 9.867 9.008 6.867 1 96.06 96 LEU A N 1
ATOM 747 C CA . LEU A 1 96 ? 10.586 9.5 5.691 1 96.06 96 LEU A CA 1
ATOM 748 C C . LEU A 1 96 ? 11.672 10.484 6.086 1 96.06 96 LEU A C 1
ATOM 750 O O . LEU A 1 96 ? 12.781 10.445 5.543 1 96.06 96 LEU A O 1
ATOM 754 N N . LYS A 1 97 ? 11.352 11.328 7.055 1 94.62 97 LYS A N 1
ATOM 755 C CA . LYS A 1 97 ? 12.352 12.273 7.547 1 94.62 97 LYS A CA 1
ATOM 756 C C . LYS A 1 97 ? 13.531 11.539 8.18 1 94.62 97 LYS A C 1
ATOM 758 O O . LYS A 1 97 ? 14.688 11.914 7.953 1 94.62 97 LYS A O 1
ATOM 763 N N . ALA A 1 98 ? 13.25 10.531 8.93 1 93.25 98 ALA A N 1
ATOM 764 C CA . ALA A 1 98 ? 14.273 9.781 9.648 1 93.25 98 ALA A CA 1
ATOM 765 C C . ALA A 1 98 ? 15.211 9.07 8.68 1 93.25 98 ALA A C 1
ATOM 767 O O . ALA A 1 98 ? 16.391 8.844 9 1 93.25 98 ALA A O 1
ATOM 768 N N . LEU A 1 99 ? 14.758 8.781 7.465 1 95 99 LEU A N 1
ATOM 769 C CA . LEU A 1 99 ? 15.555 8.086 6.457 1 95 99 LEU A CA 1
ATOM 770 C C . LEU A 1 99 ? 16.5 9.055 5.742 1 95 99 LEU A C 1
ATOM 772 O O . LEU A 1 99 ? 17.344 8.633 4.953 1 95 99 LEU A O 1
ATOM 776 N N . HIS A 1 100 ? 16.359 10.367 5.996 1 96.56 100 HIS A N 1
ATOM 777 C CA . HIS A 1 100 ? 17.172 11.398 5.371 1 96.56 100 HIS A CA 1
ATOM 778 C C . HIS A 1 100 ? 17.172 11.258 3.855 1 96.56 100 HIS A C 1
ATOM 780 O O . HIS A 1 100 ? 18.25 11.219 3.232 1 96.56 100 HIS A O 1
ATOM 786 N N . VAL A 1 101 ? 15.945 11.133 3.363 1 98.06 101 VAL A N 1
ATOM 787 C CA . VAL A 1 101 ? 15.789 11.031 1.916 1 98.06 101 VAL A CA 1
ATOM 788 C C . VAL A 1 101 ? 16.203 12.344 1.258 1 98.06 101 VAL A C 1
ATOM 790 O O . VAL A 1 101 ? 15.773 13.422 1.677 1 98.06 101 VAL A O 1
ATOM 793 N N . ASP A 1 102 ? 17.047 12.297 0.321 1 98.06 102 ASP A N 1
ATOM 794 C CA . ASP A 1 102 ? 17.5 13.539 -0.299 1 98.06 102 ASP A CA 1
ATOM 795 C C . ASP A 1 102 ? 16.625 13.914 -1.49 1 98.06 102 ASP A C 1
ATOM 797 O O . ASP A 1 102 ? 15.703 13.18 -1.837 1 98.06 102 ASP A O 1
ATOM 801 N N . SER A 1 103 ? 16.812 15.031 -2.121 1 97.69 103 SER A N 1
ATOM 802 C CA . SER A 1 103 ? 15.93 15.609 -3.121 1 97.69 103 SER A CA 1
ATOM 803 C C . SER A 1 103 ? 15.812 14.711 -4.348 1 97.69 103 SER A C 1
ATOM 805 O O . SER A 1 103 ? 14.734 14.562 -4.914 1 97.69 103 SER A O 1
ATOM 807 N N . ALA A 1 104 ? 16.938 14.148 -4.762 1 98.31 104 ALA A N 1
ATOM 808 C CA . ALA A 1 104 ? 16.922 13.258 -5.926 1 98.31 104 ALA A CA 1
ATOM 809 C C . ALA A 1 104 ? 16.141 11.984 -5.629 1 98.31 104 ALA A C 1
ATOM 811 O O . ALA A 1 104 ? 15.398 11.492 -6.48 1 98.31 104 ALA A O 1
ATOM 812 N N . GLU A 1 105 ? 16.344 11.406 -4.426 1 98.56 105 GLU A N 1
ATOM 813 C CA . GLU A 1 105 ? 15.586 10.234 -3.998 1 98.56 105 GLU A CA 1
ATOM 814 C C . GLU A 1 105 ? 14.086 10.539 -3.965 1 98.56 105 GLU A C 1
ATOM 816 O O . GLU A 1 105 ? 13.281 9.734 -4.426 1 98.56 105 GLU A O 1
ATOM 821 N N . TYR A 1 106 ? 13.695 11.711 -3.436 1 98.5 106 TYR A N 1
ATOM 822 C CA . TYR A 1 106 ? 12.289 12.102 -3.402 1 98.5 106 TYR A CA 1
ATOM 823 C C . TYR A 1 106 ? 11.711 12.18 -4.812 1 98.5 106 TYR A C 1
ATOM 825 O O . TYR A 1 106 ? 10.578 11.758 -5.051 1 98.5 106 TYR A O 1
ATOM 833 N N . SER A 1 107 ? 12.477 12.789 -5.699 1 98.31 107 SER A N 1
ATOM 834 C CA . SER A 1 107 ? 12.016 12.906 -7.078 1 98.31 107 SER A CA 1
ATOM 835 C C . SER A 1 107 ? 11.734 11.531 -7.684 1 98.31 107 SER A C 1
ATOM 837 O O . SER A 1 107 ? 10.711 11.336 -8.336 1 98.31 107 SER A O 1
ATOM 839 N N . CYS A 1 108 ? 12.648 10.594 -7.438 1 98.62 108 CYS A N 1
ATOM 840 C CA . CYS A 1 108 ? 12.477 9.242 -7.961 1 98.62 108 CYS A CA 1
ATOM 841 C C . CYS A 1 108 ? 11.297 8.547 -7.297 1 98.62 108 CYS A C 1
ATOM 843 O O . CYS A 1 108 ? 10.492 7.887 -7.969 1 98.62 108 CYS A O 1
ATOM 845 N N . LEU A 1 109 ? 11.172 8.656 -5.973 1 98.69 109 LEU A N 1
ATOM 846 C CA . LEU A 1 109 ? 10.062 8.047 -5.246 1 98.69 109 LEU A CA 1
ATOM 847 C C . LEU A 1 109 ? 8.727 8.586 -5.738 1 98.69 109 LEU A C 1
ATOM 849 O O . LEU A 1 109 ? 7.773 7.824 -5.926 1 98.69 109 LEU A O 1
ATOM 853 N N . LYS A 1 110 ? 8.656 9.922 -5.949 1 98.75 110 LYS A N 1
ATOM 854 C CA . LYS A 1 110 ? 7.434 10.539 -6.453 1 98.75 110 LYS A CA 1
ATOM 855 C C . LYS A 1 110 ? 7.07 9.992 -7.832 1 98.75 110 LYS A C 1
ATOM 857 O O . LYS A 1 110 ? 5.898 9.727 -8.117 1 98.75 110 LYS A O 1
ATOM 862 N N . ALA A 1 111 ? 8.078 9.859 -8.688 1 98.81 111 ALA A N 1
ATOM 863 C CA . ALA A 1 111 ? 7.824 9.312 -10.023 1 98.81 111 ALA A CA 1
ATOM 864 C C . ALA A 1 111 ? 7.344 7.871 -9.945 1 98.81 111 ALA A C 1
ATOM 866 O O . ALA A 1 111 ? 6.418 7.477 -10.664 1 98.81 111 ALA A O 1
ATOM 867 N N . ILE A 1 112 ? 7.949 7.062 -9.078 1 98.69 112 ILE A N 1
ATOM 868 C CA . ILE A 1 112 ? 7.562 5.664 -8.906 1 98.69 112 ILE A CA 1
ATOM 869 C C . ILE A 1 112 ? 6.109 5.586 -8.438 1 98.69 112 ILE A C 1
ATOM 871 O O . ILE A 1 112 ? 5.328 4.781 -8.953 1 98.69 112 ILE A O 1
ATOM 875 N N . VAL A 1 113 ? 5.742 6.449 -7.473 1 98.5 113 VAL A N 1
ATOM 876 C CA . VAL A 1 113 ? 4.387 6.5 -6.938 1 98.5 113 VAL A CA 1
ATOM 877 C C . VAL A 1 113 ? 3.414 6.922 -8.031 1 98.5 113 VAL A C 1
ATOM 879 O O . VAL A 1 113 ? 2.336 6.344 -8.172 1 98.5 113 VAL A O 1
ATOM 882 N N . LEU A 1 114 ? 3.809 7.914 -8.797 1 98.62 114 LEU A N 1
ATOM 883 C CA . LEU A 1 114 ? 2.939 8.508 -9.812 1 98.62 114 LEU A CA 1
ATOM 884 C C . LEU A 1 114 ? 2.637 7.5 -10.914 1 98.62 114 LEU A C 1
ATOM 886 O O . LEU A 1 114 ? 1.479 7.324 -11.305 1 98.62 114 LEU A O 1
ATOM 890 N N . PHE A 1 115 ? 3.674 6.836 -11.398 1 98.38 115 PHE A N 1
ATOM 891 C CA . PHE A 1 115 ? 3.514 5.91 -12.516 1 98.38 115 PHE A CA 1
ATOM 892 C C . PHE A 1 115 ? 3.086 4.535 -12.016 1 98.38 115 PHE A C 1
ATOM 894 O O . PHE A 1 115 ? 3.828 3.561 -12.156 1 98.38 115 PHE A O 1
ATOM 901 N N . THR A 1 116 ? 1.928 4.422 -11.531 1 96.75 116 THR A N 1
ATOM 902 C CA . THR A 1 116 ? 1.389 3.164 -11.023 1 96.75 116 THR A CA 1
ATOM 903 C C . THR A 1 116 ? 0.354 2.592 -11.992 1 96.75 116 THR A C 1
ATOM 905 O O . THR A 1 116 ? -0.454 3.334 -12.555 1 96.75 116 THR A O 1
ATOM 908 N N . SER A 1 117 ? 0.381 1.344 -12.172 1 93.88 117 SER A N 1
ATOM 909 C CA . SER A 1 117 ? -0.578 0.664 -13.039 1 93.88 117 SER A CA 1
ATOM 910 C C . SER A 1 117 ? -1.888 0.392 -12.305 1 93.88 117 SER A C 1
ATOM 912 O O . SER A 1 117 ? -2.82 -0.172 -12.883 1 93.88 117 SER A O 1
ATOM 914 N N . ASP A 1 118 ? -1.96 0.786 -11.047 1 93.31 118 ASP A N 1
ATOM 915 C CA . ASP A 1 118 ? -3.174 0.593 -10.258 1 93.31 118 ASP A CA 1
ATOM 916 C C . ASP A 1 118 ? -4.27 1.562 -10.695 1 93.31 118 ASP A C 1
ATOM 918 O O . ASP A 1 118 ? -5.441 1.379 -10.352 1 93.31 118 ASP A O 1
ATOM 922 N N . ALA A 1 119 ? -3.855 2.633 -11.344 1 93.88 119 ALA A N 1
ATOM 923 C CA . ALA A 1 119 ? -4.852 3.607 -11.789 1 93.88 119 ALA A CA 1
ATOM 924 C C . ALA A 1 119 ? -5.805 2.99 -12.805 1 93.88 119 ALA A C 1
ATOM 926 O O . ALA A 1 119 ? -5.383 2.221 -13.672 1 93.88 119 ALA A O 1
ATOM 927 N N . CYS A 1 120 ? -7.051 3.332 -12.711 1 88 120 CYS A N 1
ATOM 928 C CA . CYS A 1 120 ? -8.07 2.752 -13.578 1 88 120 CYS A CA 1
ATOM 929 C C . CYS A 1 120 ? -8.195 3.545 -14.875 1 88 120 CYS A C 1
ATOM 931 O O . CYS A 1 120 ? -8.008 4.762 -14.883 1 88 120 CYS A O 1
ATOM 933 N N . GLY A 1 121 ? -8.461 2.83 -15.93 1 90.25 121 GLY A N 1
ATOM 934 C CA . GLY A 1 121 ? -8.82 3.484 -17.172 1 90.25 121 GLY A CA 1
ATOM 935 C C . GLY A 1 121 ? -7.613 3.947 -17.969 1 90.25 121 GLY A C 1
ATOM 936 O O . GLY A 1 121 ? -7.723 4.848 -18.812 1 90.25 121 GLY A O 1
ATOM 937 N N . LEU A 1 122 ? -6.449 3.453 -17.594 1 95.31 122 LEU A N 1
ATOM 938 C CA . LEU A 1 122 ? -5.246 3.848 -18.328 1 95.31 122 LEU A CA 1
ATOM 939 C C . LEU A 1 122 ? -5.285 3.342 -19.766 1 95.31 122 LEU A C 1
ATOM 941 O O . LEU A 1 122 ? -5.73 2.219 -20.016 1 95.31 122 LEU A O 1
ATOM 945 N N . SER A 1 123 ? -4.871 4.156 -20.688 1 97 123 SER A N 1
ATOM 946 C CA . SER A 1 123 ? -4.875 3.818 -22.109 1 97 123 SER A CA 1
ATOM 947 C C . SER A 1 123 ? -3.857 2.727 -22.422 1 97 123 SER A C 1
ATOM 949 O O . SER A 1 123 ? -4.09 1.883 -23.281 1 97 123 SER A O 1
ATOM 951 N N . ASP A 1 124 ? -2.752 2.756 -21.797 1 96.25 124 ASP A N 1
ATOM 952 C CA . ASP A 1 124 ? -1.672 1.795 -22 1 96.25 124 ASP A CA 1
ATOM 953 C C . ASP A 1 124 ? -0.984 1.455 -20.688 1 96.25 124 ASP A C 1
ATOM 955 O O . ASP A 1 124 ? 0.027 2.066 -20.328 1 96.25 124 ASP A O 1
ATOM 959 N N . VAL A 1 125 ? -1.407 0.415 -20.109 1 95.12 125 VAL A N 1
ATOM 960 C CA . VAL A 1 125 ? -0.927 0.004 -18.797 1 95.12 125 VAL A CA 1
ATOM 961 C C . VAL A 1 125 ? 0.539 -0.411 -18.891 1 95.12 125 VAL A C 1
ATOM 963 O O . VAL A 1 125 ? 1.34 -0.082 -18 1 95.12 125 VAL A O 1
ATOM 966 N N . ALA A 1 126 ? 0.871 -1.123 -19.922 1 95.12 126 ALA A N 1
ATOM 967 C CA . ALA A 1 126 ? 2.24 -1.593 -20.109 1 95.12 126 ALA A CA 1
ATOM 968 C C . ALA A 1 126 ? 3.213 -0.421 -20.219 1 95.12 126 ALA A C 1
ATOM 970 O O . ALA A 1 126 ? 4.332 -0.49 -19.703 1 95.12 126 ALA A O 1
ATOM 971 N N . HIS A 1 127 ? 2.789 0.618 -20.828 1 97.38 127 HIS A N 1
ATOM 972 C CA . HIS A 1 127 ? 3.619 1.811 -20.953 1 97.38 127 HIS A CA 1
ATOM 973 C C . HIS A 1 127 ? 3.848 2.469 -19.609 1 97.38 127 HIS A C 1
ATOM 975 O O . HIS A 1 127 ? 4.973 2.844 -19.266 1 97.38 127 HIS A O 1
ATOM 981 N N . VAL A 1 128 ? 2.805 2.586 -18.844 1 97.38 128 VAL A N 1
ATOM 982 C CA . VAL A 1 128 ? 2.912 3.188 -17.516 1 97.38 128 VAL A CA 1
ATOM 983 C C . VAL A 1 128 ? 3.838 2.346 -16.641 1 97.38 128 VAL A C 1
ATOM 985 O O . VAL A 1 128 ? 4.664 2.887 -15.898 1 97.38 128 VAL A O 1
ATOM 988 N N . GLU A 1 129 ? 3.74 1.023 -16.719 1 95.75 129 GLU A N 1
ATOM 989 C CA . GLU A 1 129 ? 4.613 0.125 -15.969 1 95.75 129 GLU A CA 1
ATOM 990 C C . GLU A 1 129 ? 6.074 0.315 -16.359 1 95.75 129 GLU A C 1
ATOM 992 O O . GLU A 1 129 ? 6.965 0.26 -15.516 1 95.75 129 GLU A O 1
ATOM 997 N N . SER A 1 130 ? 6.246 0.551 -17.625 1 97.06 130 SER A N 1
ATOM 998 C CA . SER A 1 130 ? 7.605 0.78 -18.109 1 97.06 130 SER A CA 1
ATOM 999 C C . SER A 1 130 ? 8.18 2.076 -17.547 1 97.06 130 SER A C 1
ATOM 1001 O O . SER A 1 130 ? 9.367 2.152 -17.234 1 97.06 130 SER A O 1
ATOM 1003 N N . LEU A 1 131 ? 7.363 3.082 -17.438 1 98 131 LEU A N 1
ATOM 1004 C CA . LEU A 1 131 ? 7.789 4.352 -16.859 1 98 131 LEU A CA 1
ATOM 1005 C C . LEU A 1 131 ? 8.133 4.184 -15.391 1 98 131 LEU A C 1
ATOM 1007 O O . LEU A 1 131 ? 9.117 4.75 -14.906 1 98 131 LEU A O 1
ATOM 1011 N N . GLN A 1 132 ? 7.309 3.41 -14.664 1 97.81 132 GLN A N 1
ATOM 1012 C CA . GLN A 1 132 ? 7.605 3.125 -13.266 1 97.81 132 GLN A CA 1
ATOM 1013 C C . GLN A 1 132 ? 8.938 2.393 -13.125 1 97.81 132 GLN A C 1
ATOM 1015 O O . GLN A 1 132 ? 9.727 2.697 -12.227 1 97.81 132 GLN A O 1
ATOM 1020 N N . GLU A 1 133 ? 9.156 1.454 -14.023 1 96.25 133 GLU A N 1
ATOM 1021 C CA . GLU A 1 133 ? 10.398 0.687 -14.008 1 96.25 133 GLU A CA 1
ATOM 1022 C C . GLU A 1 133 ? 11.609 1.583 -14.266 1 96.25 133 GLU A C 1
ATOM 1024 O O . GLU A 1 133 ? 12.656 1.413 -13.641 1 96.25 133 GLU A O 1
ATOM 1029 N N . LYS A 1 134 ? 11.445 2.479 -15.188 1 97.31 134 LYS A N 1
ATOM 1030 C CA . LYS A 1 134 ? 12.523 3.428 -15.469 1 97.31 134 LYS A CA 1
ATOM 1031 C C . LYS A 1 134 ? 12.836 4.281 -14.242 1 97.31 134 LYS A C 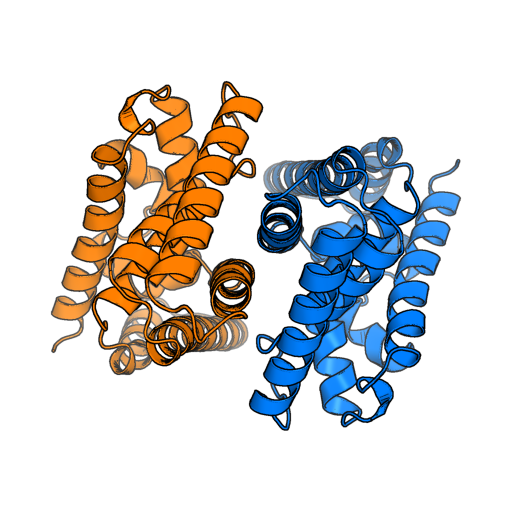1
ATOM 1033 O O . LYS A 1 134 ? 14 4.551 -13.945 1 97.31 134 LYS A O 1
ATOM 1038 N N . SER A 1 135 ? 11.789 4.688 -13.562 1 98.19 135 SER A N 1
ATOM 1039 C CA . SER A 1 135 ? 11.961 5.508 -12.367 1 98.19 135 SER A CA 1
ATOM 1040 C C . SER A 1 135 ? 12.648 4.723 -11.258 1 98.19 135 SER A C 1
ATOM 1042 O O . SER A 1 135 ? 13.508 5.262 -10.555 1 98.19 135 SER A O 1
ATOM 1044 N N . GLN A 1 136 ? 12.234 3.508 -11.102 1 97.12 136 GLN A N 1
ATOM 1045 C CA . GLN A 1 136 ? 12.844 2.668 -10.07 1 97.12 136 GLN A CA 1
ATOM 1046 C C . GLN A 1 136 ? 14.297 2.367 -10.398 1 97.12 136 GLN A C 1
ATOM 1048 O O . GLN A 1 136 ? 15.141 2.301 -9.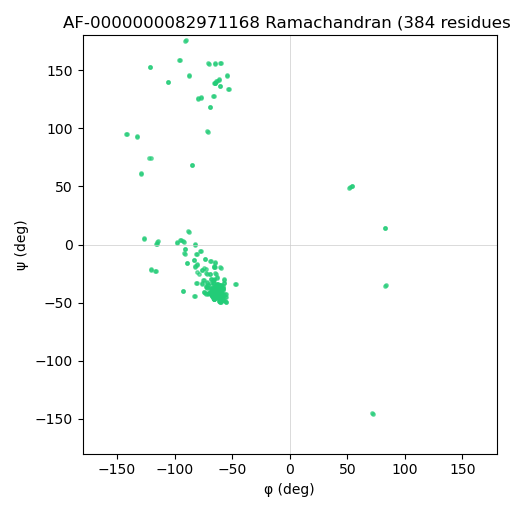5 1 97.12 136 GLN A O 1
ATOM 1053 N N . CYS A 1 137 ? 14.641 2.129 -11.703 1 97.44 137 CYS A N 1
ATOM 1054 C CA . CYS A 1 137 ? 16.016 1.913 -12.125 1 97.44 137 CYS A CA 1
ATOM 1055 C C . CYS A 1 137 ? 16.875 3.146 -11.852 1 97.44 137 CYS A C 1
ATOM 1057 O O . CYS A 1 137 ? 18.016 3.029 -11.391 1 97.44 137 CYS A O 1
ATOM 1059 N N . ALA A 1 138 ? 16.312 4.309 -12.109 1 98.06 138 ALA A N 1
ATOM 1060 C CA . ALA A 1 138 ? 17.016 5.559 -11.836 1 98.06 138 ALA A CA 1
ATOM 1061 C C . ALA A 1 138 ? 17.328 5.703 -10.344 1 98.06 138 ALA A C 1
ATOM 1063 O O . ALA A 1 138 ? 18.422 6.117 -9.969 1 98.06 138 ALA A O 1
ATOM 1064 N N . LEU A 1 139 ? 16.344 5.352 -9.523 1 98.31 139 LEU A N 1
ATOM 1065 C CA . LEU A 1 139 ? 16.562 5.41 -8.078 1 98.31 139 LEU A CA 1
ATOM 1066 C C . LEU A 1 139 ? 17.688 4.469 -7.652 1 98.31 139 LEU A C 1
ATOM 1068 O O . LEU A 1 139 ? 18.547 4.848 -6.867 1 98.31 139 LEU A O 1
ATOM 1072 N N . GLU A 1 140 ? 17.594 3.264 -8.141 1 97.19 140 GLU A N 1
ATOM 1073 C CA . GLU A 1 140 ? 18.594 2.262 -7.777 1 97.19 140 GLU A CA 1
ATOM 1074 C C . GLU A 1 140 ? 20 2.717 -8.172 1 97.19 140 GLU A C 1
ATOM 1076 O O . GLU A 1 140 ? 20.938 2.609 -7.375 1 97.19 140 GLU A O 1
ATOM 1081 N N . GLU A 1 141 ? 20.156 3.207 -9.391 1 97.5 141 GLU A N 1
ATOM 1082 C CA . GLU A 1 141 ? 21.438 3.689 -9.875 1 97.5 141 GLU A CA 1
ATOM 1083 C C . GLU A 1 141 ? 21.938 4.859 -9.031 1 97.5 141 GLU A C 1
ATOM 1085 O O . GLU A 1 141 ? 23.125 4.922 -8.68 1 97.5 141 GLU A O 1
ATOM 1090 N N . TYR A 1 142 ? 21.078 5.777 -8.742 1 98.25 142 TYR A N 1
ATOM 1091 C CA . TYR A 1 142 ? 21.438 6.949 -7.957 1 98.25 142 TYR A CA 1
ATOM 1092 C C . TYR A 1 142 ? 21.938 6.543 -6.574 1 98.25 142 TYR A C 1
ATOM 1094 O O . TYR A 1 142 ? 23 6.988 -6.133 1 98.25 142 TYR A O 1
ATOM 1102 N N . VAL A 1 143 ? 21.172 5.684 -5.898 1 97.44 143 VAL A N 1
ATOM 1103 C CA . VAL A 1 143 ? 21.469 5.262 -4.535 1 97.44 143 VAL A CA 1
ATOM 1104 C C . VAL A 1 143 ? 22.797 4.504 -4.516 1 97.44 143 VAL A C 1
ATOM 1106 O O . VAL A 1 143 ? 23.625 4.695 -3.613 1 97.44 143 VAL A O 1
ATOM 1109 N N . ARG A 1 144 ? 22.969 3.65 -5.5 1 95.81 144 ARG A N 1
ATOM 1110 C CA . ARG A 1 144 ? 24.203 2.885 -5.59 1 95.81 144 ARG A CA 1
ATOM 1111 C C . ARG A 1 144 ? 25.406 3.807 -5.758 1 95.81 144 ARG A C 1
ATOM 1113 O O . ARG A 1 144 ? 26.469 3.549 -5.199 1 95.81 144 ARG A O 1
ATOM 1120 N N . SER A 1 145 ? 25.266 4.867 -6.477 1 98 145 SER A N 1
ATOM 1121 C CA . SER A 1 145 ? 26.359 5.801 -6.754 1 98 145 SER A CA 1
ATOM 1122 C C . SER A 1 145 ? 26.547 6.781 -5.602 1 98 145 SER A C 1
ATOM 1124 O O . SER A 1 145 ? 27.672 7.031 -5.18 1 98 145 SER A O 1
ATOM 1126 N N . GLN A 1 146 ? 25.484 7.352 -5.035 1 97.62 146 GLN A N 1
ATOM 1127 C CA . GLN A 1 146 ? 25.516 8.422 -4.047 1 97.62 146 GLN A CA 1
ATOM 1128 C C . GLN A 1 146 ? 25.781 7.875 -2.648 1 97.62 146 GLN A C 1
ATOM 1130 O O . GLN A 1 146 ? 26.375 8.555 -1.808 1 97.62 146 GLN A O 1
ATOM 1135 N N . TYR A 1 147 ? 25.266 6.668 -2.412 1 97.12 147 TYR A N 1
ATOM 1136 C CA . TYR A 1 147 ? 25.391 6.074 -1.085 1 97.12 147 TYR A CA 1
ATOM 1137 C C . TYR A 1 147 ? 25.938 4.66 -1.169 1 97.12 147 TYR A C 1
ATOM 1139 O O . TYR A 1 147 ? 25.312 3.707 -0.704 1 97.12 147 TYR A O 1
ATOM 1147 N N . PRO A 1 148 ? 27.172 4.469 -1.693 1 95.88 148 PRO A N 1
ATOM 1148 C CA . PRO A 1 148 ? 27.766 3.139 -1.901 1 95.88 148 PRO A CA 1
ATOM 1149 C C . PRO A 1 148 ? 27.906 2.348 -0.604 1 95.88 148 PRO A C 1
ATOM 1151 O O . PRO A 1 148 ? 27.922 1.115 -0.627 1 95.88 148 PRO A O 1
ATOM 1154 N N . ASN A 1 149 ? 27.891 2.951 0.521 1 96.69 149 ASN A N 1
ATOM 1155 C CA . ASN A 1 149 ? 28.078 2.293 1.81 1 96.69 149 ASN A CA 1
ATOM 1156 C C . ASN A 1 149 ? 26.75 1.892 2.432 1 96.69 149 ASN A C 1
ATOM 1158 O O . ASN A 1 149 ? 26.703 1.379 3.553 1 96.69 149 ASN A O 1
ATOM 1162 N N . GLN A 1 150 ? 25.656 2.115 1.755 1 95.69 150 GLN A N 1
ATOM 1163 C CA . GLN A 1 150 ? 24.312 1.727 2.207 1 95.69 150 GLN A CA 1
ATOM 1164 C C . GLN A 1 150 ? 23.641 0.805 1.197 1 95.69 150 GLN A C 1
ATOM 1166 O O . GLN A 1 150 ? 22.672 1.195 0.547 1 95.69 150 GLN A O 1
ATOM 1171 N N . PRO A 1 151 ? 24.062 -0.406 1.147 1 91.94 151 PRO A N 1
ATOM 1172 C CA . PRO A 1 151 ? 23.594 -1.322 0.106 1 91.94 151 PRO A CA 1
ATOM 1173 C C . PRO A 1 151 ? 22.109 -1.642 0.232 1 91.94 151 PRO A C 1
ATOM 1175 O O . PRO A 1 151 ? 21.469 -2.045 -0.746 1 91.94 151 PRO A O 1
ATOM 1178 N N . THR A 1 152 ? 21.516 -1.421 1.404 1 93.88 152 THR A N 1
ATOM 1179 C CA . THR A 1 152 ? 20.109 -1.774 1.603 1 93.88 152 THR A CA 1
ATOM 1180 C C . THR A 1 152 ? 19.219 -0.554 1.418 1 93.88 152 THR A C 1
ATOM 1182 O O . THR A 1 152 ? 18 -0.647 1.558 1 93.88 152 THR A O 1
ATOM 1185 N N . ARG A 1 153 ? 19.766 0.558 1.096 1 96.56 153 ARG A N 1
ATOM 1186 C CA . ARG A 1 153 ? 19.031 1.818 1.075 1 96.56 153 ARG A CA 1
ATOM 1187 C C . ARG A 1 153 ? 17.938 1.793 0.019 1 96.56 153 ARG A C 1
ATOM 1189 O O . ARG A 1 153 ? 16.812 2.246 0.27 1 96.56 153 ARG A O 1
ATOM 1196 N N . PHE A 1 154 ? 18.281 1.247 -1.161 1 97.62 154 PHE A N 1
ATOM 1197 C CA . PHE A 1 154 ? 17.297 1.165 -2.23 1 97.62 154 PHE A CA 1
ATOM 1198 C C . PHE A 1 154 ? 16.047 0.428 -1.759 1 97.62 154 PHE A C 1
ATOM 1200 O O . PHE A 1 154 ? 14.93 0.924 -1.917 1 97.62 154 PHE A O 1
ATOM 1207 N N . GLY A 1 155 ? 16.25 -0.749 -1.138 1 96.12 155 GLY A N 1
ATOM 1208 C CA . GLY A 1 155 ? 15.133 -1.521 -0.608 1 96.12 155 GLY A CA 1
ATOM 1209 C C . GLY A 1 155 ? 14.383 -0.806 0.499 1 96.12 155 GLY A C 1
ATOM 1210 O O . GLY A 1 155 ? 13.148 -0.833 0.541 1 96.12 155 GLY A O 1
ATOM 1211 N N . LYS A 1 156 ? 15.055 -0.135 1.351 1 95.94 156 LYS A N 1
ATOM 1212 C CA . LYS A 1 156 ? 14.453 0.602 2.455 1 95.94 156 LYS A CA 1
ATOM 1213 C C . LYS A 1 156 ? 13.539 1.716 1.941 1 95.94 156 LYS A C 1
ATOM 1215 O O . LYS A 1 156 ? 12.453 1.933 2.477 1 95.94 156 LYS A O 1
ATOM 1220 N N . LEU A 1 157 ? 14.031 2.387 0.907 1 97.88 157 LEU A N 1
ATOM 1221 C CA . LEU A 1 157 ? 13.242 3.461 0.314 1 97.88 157 LEU A CA 1
ATOM 1222 C C . LEU A 1 157 ? 11.969 2.914 -0.322 1 97.88 157 LEU A C 1
ATOM 1224 O O . LEU A 1 157 ? 10.883 3.459 -0.115 1 97.88 157 LEU A O 1
ATOM 1228 N N . LEU A 1 158 ? 12.086 1.808 -1.056 1 97.81 158 LEU A N 1
ATOM 1229 C CA . LEU A 1 158 ? 10.938 1.233 -1.743 1 97.81 158 LEU A CA 1
ATOM 1230 C C . LEU A 1 158 ? 9.914 0.706 -0.743 1 97.81 158 LEU A C 1
ATOM 1232 O O . LEU A 1 158 ? 8.711 0.76 -0.995 1 97.81 158 LEU A O 1
ATOM 1236 N N . LEU A 1 159 ? 10.375 0.28 0.375 1 96.75 159 LEU A N 1
ATOM 1237 C CA . LEU A 1 159 ? 9.484 -0.335 1.356 1 96.75 159 LEU A CA 1
ATOM 1238 C C . LEU A 1 159 ? 8.688 0.726 2.107 1 96.75 159 LEU A C 1
ATOM 1240 O O . LEU A 1 159 ? 7.754 0.4 2.844 1 96.75 159 LEU A O 1
ATOM 1244 N N . ARG A 1 160 ? 8.984 1.995 1.859 1 97.5 160 ARG A N 1
ATOM 1245 C CA . ARG A 1 160 ? 8.148 3.066 2.389 1 97.5 160 ARG A CA 1
ATOM 1246 C C . ARG A 1 160 ? 6.855 3.201 1.587 1 97.5 160 ARG A C 1
ATOM 1248 O O . ARG A 1 160 ? 5.867 3.756 2.076 1 97.5 160 ARG A O 1
ATOM 1255 N N . LEU A 1 161 ? 6.883 2.732 0.403 1 97.94 161 LEU A N 1
ATOM 1256 C CA . LEU A 1 161 ? 5.797 2.992 -0.536 1 97.94 161 LEU A CA 1
ATOM 1257 C C . LEU A 1 161 ? 4.531 2.246 -0.124 1 97.94 161 LEU A C 1
ATOM 1259 O O . LEU A 1 161 ? 3.436 2.809 -0.155 1 97.94 161 LEU A O 1
ATOM 1263 N N . PRO A 1 162 ? 4.613 0.952 0.327 1 96.88 162 PRO A N 1
ATOM 1264 C CA . PRO A 1 162 ? 3.398 0.307 0.83 1 96.88 162 PRO A CA 1
ATOM 1265 C C . PRO A 1 162 ? 2.797 1.034 2.031 1 96.88 162 PRO A C 1
ATOM 1267 O O . PRO A 1 162 ? 1.572 1.107 2.164 1 96.88 162 PRO A O 1
ATOM 1270 N N . SER A 1 163 ? 3.602 1.588 2.867 1 96.19 163 SER A N 1
ATOM 1271 C CA . SER A 1 163 ? 3.141 2.293 4.059 1 96.19 163 SER A CA 1
ATOM 1272 C C . SER A 1 163 ? 2.416 3.582 3.693 1 96.19 163 SER A C 1
ATOM 1274 O O . SER A 1 163 ? 1.512 4.016 4.41 1 96.19 163 SER A O 1
ATOM 1276 N N . LEU A 1 164 ? 2.787 4.18 2.598 1 96.12 164 LEU A N 1
ATOM 1277 C CA . LEU A 1 164 ? 2.115 5.395 2.145 1 96.12 164 LEU A CA 1
ATOM 1278 C C . LEU A 1 164 ? 0.648 5.117 1.83 1 96.12 164 LEU A C 1
ATOM 1280 O O . LEU A 1 164 ? -0.203 5.992 2.002 1 96.12 164 LEU A O 1
ATOM 1284 N N . ARG A 1 165 ? 0.384 3.893 1.453 1 93.94 165 ARG A N 1
ATOM 1285 C CA . ARG A 1 165 ? -0.975 3.518 1.075 1 93.94 165 ARG A CA 1
ATOM 1286 C C . ARG A 1 165 ? -1.873 3.4 2.303 1 93.94 165 ARG A C 1
ATOM 1288 O O . ARG A 1 165 ? -3.1 3.377 2.18 1 93.94 165 ARG A O 1
ATOM 1295 N N . THR A 1 166 ? -1.278 3.396 3.467 1 92.06 166 THR A N 1
ATOM 1296 C CA . THR A 1 166 ? -2.059 3.293 4.695 1 92.06 166 THR A CA 1
ATOM 1297 C C . THR A 1 166 ? -2.645 4.648 5.078 1 92.06 166 THR A C 1
ATOM 1299 O O . THR A 1 166 ? -3.537 4.727 5.926 1 92.06 166 THR A O 1
ATOM 1302 N N . VAL A 1 167 ? -2.1 5.676 4.508 1 92.88 167 VAL A N 1
ATOM 1303 C CA . VAL A 1 167 ? -2.586 7.02 4.805 1 92.88 167 VAL A CA 1
ATOM 1304 C C . VAL A 1 167 ? -3.893 7.273 4.059 1 92.88 167 VAL A C 1
ATOM 1306 O O . VAL A 1 167 ? -3.947 7.148 2.83 1 92.88 167 VAL A O 1
ATOM 1309 N N . SER A 1 168 ? -4.855 7.652 4.762 1 91.56 168 SER A N 1
ATOM 1310 C CA . SER A 1 168 ? -6.176 7.887 4.184 1 91.56 168 SER A CA 1
ATOM 1311 C C . SER A 1 168 ? -6.238 9.242 3.486 1 91.56 168 SER A C 1
ATOM 1313 O O . SER A 1 168 ? -5.996 10.281 4.105 1 91.56 168 SER A O 1
ATOM 1315 N N . SER A 1 169 ? -6.629 9.195 2.266 1 92.94 169 SER A N 1
ATOM 1316 C CA . SER A 1 169 ? -6.816 10.438 1.53 1 92.94 169 SER A CA 1
ATOM 1317 C C . SER A 1 169 ? -7.914 11.289 2.158 1 92.94 169 SER A C 1
ATOM 1319 O O . SER A 1 169 ? -7.82 12.523 2.17 1 92.94 169 SER A O 1
ATOM 1321 N N . SER A 1 170 ? -8.922 10.602 2.699 1 90.56 170 SER A N 1
ATOM 1322 C CA . SER A 1 170 ? -10.031 11.312 3.322 1 90.56 170 SER A CA 1
ATOM 1323 C C . SER A 1 170 ? -9.57 12.102 4.547 1 90.56 170 SER A C 1
ATOM 1325 O O . SER A 1 170 ? -10.078 13.188 4.82 1 90.56 170 SER A O 1
ATOM 1327 N N . VAL A 1 171 ? -8.656 11.562 5.254 1 90.31 171 VAL A N 1
ATOM 1328 C CA . VAL A 1 171 ? -8.156 12.227 6.453 1 90.31 171 VAL A CA 1
ATOM 1329 C C . VAL A 1 171 ? -7.359 13.469 6.059 1 90.31 171 VAL A C 1
ATOM 1331 O O . VAL A 1 171 ? -7.477 14.516 6.699 1 90.31 171 VAL A O 1
ATOM 1334 N N . ILE A 1 172 ? -6.555 13.336 5.012 1 91.94 172 ILE A N 1
ATOM 1335 C CA . ILE A 1 172 ? -5.805 14.484 4.512 1 91.94 172 ILE A CA 1
ATOM 1336 C C . ILE A 1 172 ? -6.77 15.586 4.078 1 91.94 172 ILE A C 1
ATOM 1338 O O . ILE A 1 172 ? -6.574 16.766 4.41 1 91.94 172 ILE A O 1
ATOM 1342 N N . GLU A 1 173 ? -7.801 15.234 3.402 1 91.06 173 GLU A N 1
ATOM 1343 C CA . GLU A 1 173 ? -8.812 16.188 2.961 1 91.06 173 GLU A CA 1
ATOM 1344 C C . GLU A 1 173 ? -9.461 16.891 4.148 1 91.06 173 GLU A C 1
ATOM 1346 O O . GLU A 1 173 ? -9.602 18.109 4.148 1 91.06 173 GLU A O 1
ATOM 1351 N N . GLN A 1 174 ? -9.852 16.141 5.125 1 88.25 174 GLN A N 1
ATOM 1352 C CA . GLN A 1 174 ? -10.547 16.672 6.293 1 88.25 174 GLN A CA 1
ATOM 1353 C C . GLN A 1 174 ? -9.641 17.594 7.102 1 88.25 174 GLN A C 1
ATOM 1355 O O . GLN A 1 174 ? -10.094 18.594 7.645 1 88.25 174 GLN A O 1
ATOM 1360 N N . LEU A 1 175 ? -8.422 17.203 7.16 1 89 175 LEU A N 1
ATOM 1361 C CA . LEU A 1 175 ? -7.473 17.953 7.977 1 89 175 LEU A CA 1
ATOM 1362 C C . LEU A 1 175 ? -7.109 19.266 7.316 1 89 175 LEU A C 1
ATOM 1364 O O . LEU A 1 175 ? -7.062 20.312 7.98 1 89 175 LEU A O 1
ATOM 1368 N N . PHE A 1 176 ? -6.91 19.203 6.02 1 90.25 176 PHE A N 1
ATOM 1369 C CA . PHE A 1 176 ? -6.215 20.344 5.438 1 90.25 176 PHE A CA 1
ATOM 1370 C C . PHE A 1 176 ? -7.109 21.078 4.445 1 90.25 176 PHE A C 1
ATOM 1372 O O . PHE A 1 176 ? -6.91 22.266 4.18 1 90.25 176 PHE A O 1
ATOM 1379 N N . PHE A 1 177 ? -8.109 20.391 3.9 1 89.81 177 PHE A N 1
ATOM 1380 C CA . PHE A 1 177 ? -8.656 21 2.691 1 89.81 177 PHE A CA 1
ATOM 1381 C C . PHE A 1 177 ? -10.133 21.312 2.869 1 89.81 177 PHE A C 1
ATOM 1383 O O . PHE A 1 177 ? -10.695 22.125 2.127 1 89.81 177 PHE A O 1
ATOM 1390 N N . VAL A 1 178 ? -10.789 20.672 3.791 1 86.56 178 VAL A N 1
ATOM 1391 C CA . VAL A 1 178 ? -12.219 20.906 3.979 1 86.56 178 VAL A CA 1
ATOM 1392 C C . VAL A 1 178 ? -12.453 22.391 4.312 1 86.56 178 VAL A C 1
ATOM 1394 O O . VAL A 1 178 ? -13.445 22.969 3.875 1 86.56 178 VAL A O 1
ATOM 1397 N N . ARG A 1 179 ? -11.586 23 5.008 1 82.88 179 ARG A N 1
ATOM 1398 C CA . ARG A 1 179 ? -11.734 24.406 5.387 1 82.88 179 ARG A CA 1
ATOM 1399 C C . ARG A 1 179 ? -11.508 25.312 4.188 1 82.88 179 ARG A C 1
ATOM 1401 O O . ARG A 1 179 ? -12 26.438 4.16 1 82.88 179 ARG A O 1
ATOM 1408 N N . LEU A 1 180 ? -10.766 24.797 3.252 1 83.12 180 LEU A N 1
ATOM 1409 C CA . LEU A 1 180 ? -10.398 25.625 2.102 1 83.12 180 LEU A CA 1
ATOM 1410 C C . LEU A 1 180 ? -11.391 25.438 0.961 1 83.12 180 LEU A C 1
ATOM 1412 O O . LEU A 1 180 ? -11.781 26.406 0.303 1 83.12 180 LEU A O 1
ATOM 1416 N N . VAL A 1 181 ? -11.812 24.234 0.759 1 84.19 181 VAL A N 1
ATOM 1417 C CA . VAL A 1 181 ? -12.586 23.969 -0.452 1 84.19 181 VAL A CA 1
ATOM 1418 C C . VAL A 1 181 ? -13.906 23.297 -0.091 1 84.19 181 VAL A C 1
ATOM 1420 O O . VAL A 1 181 ? -14.672 22.906 -0.975 1 84.19 181 VAL A O 1
ATOM 1423 N N . GLY A 1 182 ? -14.203 23.141 1.129 1 81.69 182 GLY A N 1
ATOM 1424 C CA . GLY A 1 182 ? -15.43 22.484 1.552 1 81.69 182 GLY A CA 1
ATOM 1425 C C . GLY A 1 182 ? -15.406 20.984 1.331 1 81.69 182 GLY A C 1
ATOM 1426 O O . GLY A 1 182 ? -14.383 20.328 1.558 1 81.69 182 GLY A O 1
ATOM 1427 N N . LYS A 1 183 ? -16.562 20.391 0.994 1 81.81 183 LYS A N 1
ATOM 1428 C CA . LYS A 1 183 ? -16.719 18.938 0.877 1 81.81 183 LYS A CA 1
ATOM 1429 C C . LYS A 1 183 ? -16.359 18.469 -0.525 1 81.81 183 LYS A C 1
ATOM 1431 O O . LYS A 1 183 ? -16.625 17.312 -0.886 1 81.81 183 LYS A O 1
ATOM 1436 N N . THR A 1 184 ? -15.742 19.359 -1.365 1 85.75 184 THR A N 1
ATOM 1437 C CA . THR A 1 184 ? -15.336 18.984 -2.711 1 85.75 184 THR A CA 1
ATOM 1438 C C . THR A 1 184 ? -14.172 18 -2.662 1 85.75 184 THR A C 1
ATOM 1440 O O . THR A 1 184 ? -13.102 18.312 -2.137 1 85.75 184 THR A O 1
ATOM 1443 N N . PRO A 1 185 ? -14.422 16.75 -3.211 1 88.5 185 PRO A N 1
ATOM 1444 C CA . PRO A 1 185 ? -13.305 15.805 -3.217 1 88.5 185 PRO A CA 1
ATOM 1445 C C . PRO A 1 185 ? -12.102 16.312 -4.008 1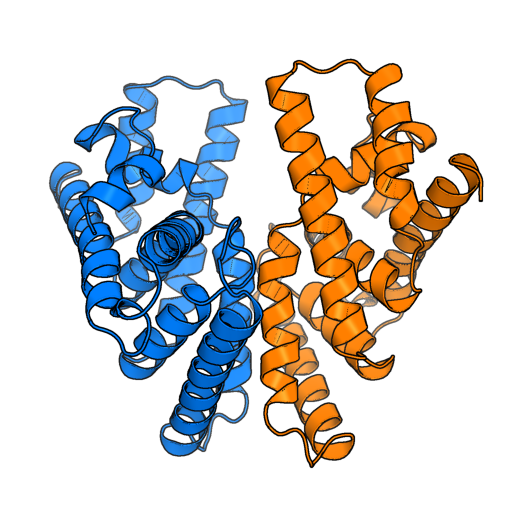 88.5 185 PRO A C 1
ATOM 1447 O O . PRO A 1 185 ? -12.258 16.844 -5.109 1 88.5 185 PRO A O 1
ATOM 1450 N N . ILE A 1 186 ? -10.914 16.156 -3.48 1 90.62 186 ILE A N 1
ATOM 1451 C CA . ILE A 1 186 ? -9.688 16.641 -4.105 1 90.62 186 ILE A CA 1
ATOM 1452 C C . ILE A 1 186 ? -9.555 16.031 -5.504 1 90.62 186 ILE A C 1
ATOM 1454 O O . ILE A 1 186 ? -9.047 16.672 -6.422 1 90.62 186 ILE A O 1
ATOM 1458 N N . GLU A 1 187 ? -10.047 14.797 -5.656 1 90.06 187 GLU A N 1
ATOM 1459 C CA . GLU A 1 187 ? -9.969 14.078 -6.926 1 90.06 187 GLU A CA 1
ATOM 1460 C C . GLU A 1 187 ? -10.625 14.875 -8.047 1 90.06 187 GLU A C 1
ATOM 1462 O O . GLU A 1 187 ? -10.188 14.805 -9.203 1 90.06 187 GLU A O 1
ATOM 1467 N N . THR A 1 188 ? -11.602 15.625 -7.668 1 89.19 188 THR A N 1
ATOM 1468 C CA . THR 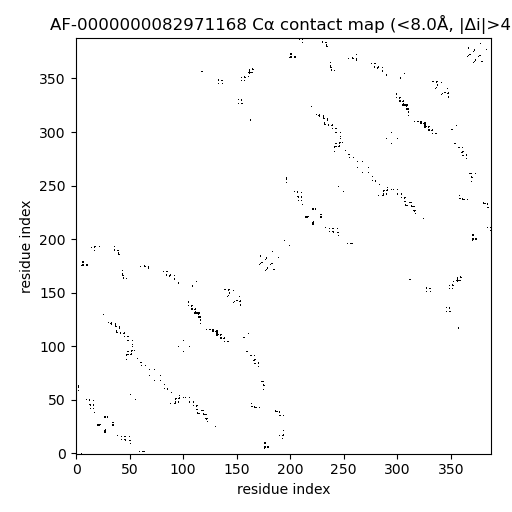A 1 188 ? -12.328 16.375 -8.68 1 89.19 188 THR A CA 1
ATOM 1469 C C . THR A 1 188 ? -11.586 17.672 -9.039 1 89.19 188 THR A C 1
ATOM 1471 O O . THR A 1 188 ? -11.828 18.266 -10.086 1 89.19 188 THR A O 1
ATOM 1474 N N . LEU A 1 189 ? -10.703 18.062 -8.172 1 90 189 LEU A N 1
ATOM 1475 C CA . LEU A 1 189 ? -9.977 19.312 -8.367 1 90 189 LEU A CA 1
ATOM 1476 C C . LEU A 1 189 ? -8.703 19.078 -9.172 1 90 189 LEU A C 1
ATOM 1478 O O . LEU A 1 189 ? -8.117 20.016 -9.703 1 90 189 LEU A O 1
ATOM 1482 N N . ILE A 1 190 ? -8.297 17.844 -9.266 1 91.31 190 ILE A N 1
ATOM 1483 C CA . ILE A 1 190 ? -7.02 17.484 -9.867 1 91.31 190 ILE A CA 1
ATOM 1484 C C . ILE A 1 190 ? -7.016 17.891 -11.336 1 91.31 190 ILE A C 1
ATOM 1486 O O . ILE A 1 190 ? -6.027 18.453 -11.836 1 91.31 190 ILE A O 1
ATOM 1490 N N . ARG A 1 191 ? -8.148 17.609 -11.969 1 88.94 191 ARG A N 1
ATOM 1491 C CA . ARG A 1 191 ? -8.211 17.938 -13.391 1 88.94 191 ARG A CA 1
ATOM 1492 C C . ARG A 1 191 ? -8.039 19.422 -13.625 1 88.94 191 ARG A C 1
ATOM 1494 O O . ARG A 1 191 ? -7.336 19.844 -14.555 1 88.94 191 ARG A O 1
ATOM 1501 N N . ASP A 1 192 ? -8.633 20.188 -12.781 1 88.88 192 ASP A N 1
ATOM 1502 C CA . ASP A 1 192 ? -8.562 21.641 -12.922 1 88.88 192 ASP A CA 1
ATOM 1503 C C . ASP A 1 192 ? -7.152 22.156 -12.625 1 88.88 192 ASP A C 1
ATOM 1505 O O . ASP A 1 192 ? -6.777 23.234 -13.07 1 88.88 192 ASP A O 1
ATOM 1509 N N . MET A 1 193 ? -6.465 21.406 -11.852 1 86.94 193 MET A N 1
ATOM 1510 C CA . MET A 1 193 ? -5.109 21.812 -11.484 1 86.94 193 MET A CA 1
ATOM 1511 C C . MET A 1 193 ? -4.125 21.469 -12.594 1 86.94 193 MET A C 1
ATOM 1513 O O . MET A 1 193 ? -3.025 22.031 -12.648 1 86.94 193 MET A O 1
ATOM 1517 N N . LEU A 1 194 ? -4.516 20.516 -13.367 1 87.44 194 LEU A N 1
ATOM 1518 C CA . LEU A 1 194 ? -3.658 20.094 -14.469 1 87.44 194 LEU A CA 1
ATOM 1519 C C . LEU A 1 194 ? -3.77 21.047 -15.648 1 87.44 194 LEU A C 1
ATOM 1521 O O . LEU A 1 194 ? -2.789 21.297 -16.359 1 87.44 194 LEU A O 1
ATOM 1525 N N . MET B 1 1 ? -15.445 -26.312 -10.203 1 62.59 1 MET B N 1
ATOM 1526 C CA . MET B 1 1 ? -15.32 -26.266 -8.75 1 62.59 1 MET B CA 1
ATOM 1527 C C . MET B 1 1 ? -16.422 -25.391 -8.133 1 62.59 1 MET B C 1
ATOM 1529 O O . MET B 1 1 ? -16.703 -24.297 -8.633 1 62.59 1 MET B O 1
ATOM 1533 N N . GLY B 1 2 ? -17.297 -25.984 -7.328 1 74.81 2 GLY B N 1
ATOM 1534 C CA . GLY B 1 2 ? -18.422 -25.266 -6.742 1 74.81 2 GLY B CA 1
ATOM 1535 C C . GLY B 1 2 ? -17.984 -24.172 -5.777 1 74.81 2 GLY B C 1
ATOM 1536 O O . GLY B 1 2 ? -16.828 -24.109 -5.387 1 74.81 2 GLY B O 1
ATOM 1537 N N . ILE B 1 3 ? -18.797 -23.219 -5.582 1 79.38 3 ILE B N 1
ATOM 1538 C CA . ILE B 1 3 ? -18.594 -22.062 -4.719 1 79.38 3 ILE B CA 1
ATOM 1539 C C . ILE B 1 3 ? -18.078 -22.516 -3.357 1 79.38 3 ILE B C 1
ATOM 1541 O O . ILE B 1 3 ? -17.172 -21.906 -2.793 1 79.38 3 ILE B O 1
ATOM 1545 N N . GLU B 1 4 ? -18.531 -23.672 -2.939 1 79.62 4 GLU B N 1
ATOM 1546 C CA . GLU B 1 4 ? -18.125 -24.172 -1.627 1 79.62 4 GLU B CA 1
ATOM 1547 C C . GLU B 1 4 ? -16.672 -24.625 -1.624 1 79.62 4 GLU B C 1
ATOM 1549 O O . GLU B 1 4 ? -15.953 -24.422 -0.641 1 79.62 4 GLU B O 1
ATOM 1554 N N . ASN B 1 5 ? -16.281 -25.188 -2.691 1 85.75 5 ASN B N 1
ATOM 1555 C CA . ASN B 1 5 ? -14.898 -25.656 -2.805 1 85.75 5 ASN B CA 1
ATOM 1556 C C . ASN B 1 5 ? -13.914 -24.484 -2.812 1 85.75 5 ASN B C 1
ATOM 1558 O O . ASN B 1 5 ? -12.836 -24.578 -2.225 1 85.75 5 ASN B O 1
ATOM 1562 N N . ILE B 1 6 ? -14.344 -23.469 -3.354 1 86.19 6 ILE B N 1
ATOM 1563 C CA . ILE B 1 6 ? -13.461 -22.312 -3.445 1 86.19 6 ILE B CA 1
ATOM 1564 C C . ILE B 1 6 ? -13.336 -21.641 -2.074 1 86.19 6 ILE B C 1
ATOM 1566 O O . ILE B 1 6 ? -12.266 -21.156 -1.704 1 86.19 6 ILE B O 1
ATOM 1570 N N . CYS B 1 7 ? -14.414 -21.547 -1.383 1 86.06 7 CYS B N 1
ATOM 1571 C CA . CYS B 1 7 ? -14.383 -20.953 -0.05 1 86.06 7 CYS B CA 1
ATOM 1572 C C . CYS B 1 7 ? -13.523 -21.781 0.896 1 86.06 7 CYS B C 1
ATOM 1574 O O . CYS B 1 7 ? -12.82 -21.234 1.743 1 86.06 7 CYS B O 1
ATOM 1576 N N . GLU B 1 8 ? -13.562 -23.109 0.673 1 88 8 GLU B N 1
ATOM 1577 C CA . GLU B 1 8 ? -12.719 -23.984 1.475 1 88 8 GLU B CA 1
ATOM 1578 C C . GLU B 1 8 ? -11.242 -23.781 1.135 1 88 8 GLU B C 1
ATOM 1580 O O . GLU B 1 8 ? -10.391 -23.812 2.023 1 88 8 GLU B O 1
ATOM 1585 N N . LEU B 1 9 ? -11.047 -23.672 -0.137 1 89.56 9 LEU B N 1
ATOM 1586 C CA . LEU B 1 9 ? -9.688 -23.391 -0.572 1 89.56 9 LEU B CA 1
ATOM 1587 C C . LEU B 1 9 ? -9.18 -22.078 0.027 1 89.56 9 LEU B C 1
ATOM 1589 O O . LEU B 1 9 ? -8.039 -22 0.476 1 89.56 9 LEU B O 1
ATOM 1593 N N . ALA B 1 10 ? -10.023 -21.125 0.047 1 91.06 10 ALA B N 1
ATOM 1594 C CA . ALA B 1 10 ? -9.672 -19.828 0.623 1 91.06 10 ALA B CA 1
ATOM 1595 C C . ALA B 1 10 ? -9.359 -19.953 2.111 1 91.06 10 ALA B C 1
ATOM 1597 O O . ALA B 1 10 ? -8.414 -19.344 2.611 1 91.06 10 ALA B O 1
ATOM 1598 N N . ALA B 1 11 ? -10.172 -20.703 2.77 1 90.06 11 ALA B N 1
ATOM 1599 C CA . ALA B 1 11 ? -9.914 -20.922 4.188 1 90.06 11 ALA B CA 1
ATOM 1600 C C . ALA B 1 11 ? -8.555 -21.578 4.402 1 90.06 11 ALA B C 1
ATOM 1602 O O . ALA B 1 11 ? -7.816 -21.203 5.316 1 90.06 11 ALA B O 1
ATOM 1603 N N . ARG B 1 12 ? -8.234 -22.516 3.594 1 91.25 12 ARG B N 1
ATOM 1604 C CA . ARG B 1 12 ? -6.941 -23.172 3.672 1 91.25 12 ARG B CA 1
ATOM 1605 C C . ARG B 1 12 ? -5.801 -22.203 3.422 1 91.25 12 ARG B C 1
ATOM 1607 O O . ARG B 1 12 ? -4.754 -22.281 4.07 1 91.25 12 ARG B O 1
ATOM 1614 N N . MET B 1 13 ? -5.996 -21.297 2.506 1 91.31 13 MET B N 1
ATOM 1615 C CA . MET B 1 13 ? -4.977 -20.297 2.191 1 91.31 13 MET B CA 1
ATOM 1616 C C . MET B 1 13 ? -4.727 -19.375 3.383 1 91.31 13 MET B C 1
ATOM 1618 O O . MET B 1 13 ? -3.578 -19.047 3.688 1 91.31 13 MET B O 1
ATOM 1622 N N . LEU B 1 14 ? -5.828 -19.031 4.031 1 92.56 14 LEU B N 1
ATOM 1623 C CA . LEU B 1 14 ? -5.703 -18.172 5.211 1 92.56 14 LEU B CA 1
ATOM 1624 C C . LEU B 1 14 ? -4.965 -18.906 6.328 1 92.56 14 LEU B C 1
ATOM 1626 O O . LEU B 1 14 ? -4.047 -18.344 6.934 1 92.56 14 LEU B O 1
ATOM 1630 N N . PHE B 1 15 ? -5.336 -20.125 6.559 1 91.5 15 PHE B N 1
ATOM 1631 C CA . PHE B 1 15 ? -4.691 -20.922 7.59 1 91.5 15 PHE B CA 1
ATOM 1632 C C . PHE B 1 15 ? -3.225 -21.156 7.258 1 91.5 15 PHE B C 1
ATOM 1634 O O . PHE B 1 15 ? -2.371 -21.156 8.148 1 91.5 15 PHE B O 1
ATOM 1641 N N . SER B 1 16 ? -2.98 -21.359 6.059 1 93.38 16 SER B N 1
ATOM 1642 C CA . SER B 1 16 ? -1.608 -21.578 5.613 1 93.38 16 SER B CA 1
ATOM 1643 C C . SER B 1 16 ? -0.738 -20.359 5.883 1 93.38 16 SER B C 1
ATOM 1645 O O . SER B 1 16 ? 0.45 -20.484 6.184 1 93.38 16 SER B O 1
ATOM 1647 N N . ALA B 1 17 ? -1.29 -19.172 5.691 1 95.38 17 ALA B N 1
ATOM 1648 C CA . ALA B 1 17 ? -0.546 -17.953 5.98 1 95.38 17 ALA B CA 1
ATOM 1649 C C . ALA B 1 17 ? -0.119 -17.891 7.441 1 95.38 17 ALA B C 1
ATOM 1651 O O . ALA B 1 17 ? 1.026 -17.562 7.75 1 95.38 17 ALA B O 1
ATOM 1652 N N . VAL B 1 18 ? -1.046 -18.266 8.305 1 95.88 18 VAL B N 1
ATOM 1653 C CA . VAL B 1 18 ? -0.767 -18.234 9.734 1 95.88 18 VAL B CA 1
ATOM 1654 C C . VAL B 1 18 ? 0.231 -19.344 10.094 1 95.88 18 VAL B C 1
ATOM 1656 O O . VAL B 1 18 ? 1.18 -19.094 10.844 1 95.88 18 VAL B O 1
ATOM 1659 N N . GLU B 1 19 ? 0.031 -20.469 9.531 1 96.25 19 GLU B N 1
ATOM 1660 C CA . GLU B 1 19 ? 0.935 -21.594 9.773 1 96.25 19 GLU B CA 1
ATOM 1661 C C . GLU B 1 19 ? 2.346 -21.281 9.281 1 96.25 19 GLU B C 1
ATOM 1663 O O . GLU B 1 19 ? 3.326 -21.594 9.961 1 96.25 19 GLU B O 1
ATOM 1668 N N . TRP B 1 20 ? 2.418 -20.734 8.156 1 97.69 20 TRP B N 1
ATOM 1669 C CA . TRP B 1 20 ? 3.705 -20.328 7.609 1 97.69 20 TRP B CA 1
ATOM 1670 C C . TRP B 1 20 ? 4.414 -19.359 8.547 1 97.69 20 TRP B C 1
ATOM 1672 O O . TRP B 1 20 ? 5.605 -19.516 8.828 1 97.69 20 TRP B O 1
ATOM 1682 N N . ALA B 1 21 ? 3.732 -18.359 9.023 1 97.94 21 ALA B N 1
ATOM 1683 C CA . ALA B 1 21 ? 4.309 -17.359 9.914 1 97.94 21 A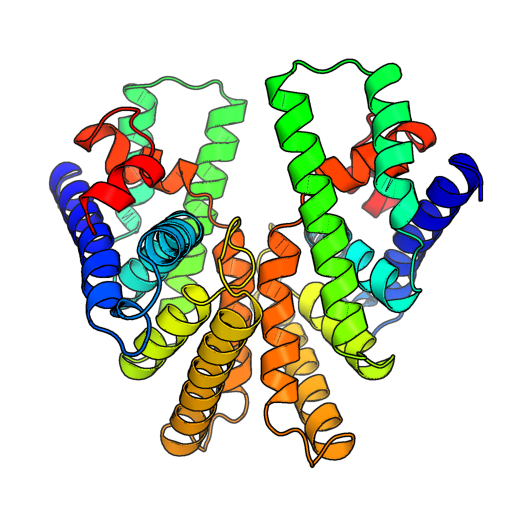LA B CA 1
ATOM 1684 C C . ALA B 1 21 ? 4.875 -18.016 11.172 1 97.94 21 ALA B C 1
ATOM 1686 O O . ALA B 1 21 ? 5.945 -17.625 11.656 1 97.94 21 ALA B O 1
ATOM 1687 N N . ARG B 1 22 ? 4.199 -18.984 11.617 1 96.75 22 ARG B N 1
ATOM 1688 C CA . ARG B 1 22 ? 4.602 -19.656 12.844 1 96.75 22 ARG B CA 1
ATOM 1689 C C . ARG B 1 22 ? 5.898 -20.438 12.641 1 96.75 22 ARG B C 1
ATOM 1691 O O . ARG B 1 22 ? 6.535 -20.859 13.609 1 96.75 22 ARG B O 1
ATOM 1698 N N . ASN B 1 23 ? 6.246 -20.609 11.406 1 96.88 23 ASN B N 1
ATOM 1699 C CA . ASN B 1 23 ? 7.367 -21.5 11.141 1 96.88 23 ASN B CA 1
ATOM 1700 C C . ASN B 1 23 ? 8.555 -20.75 10.547 1 96.88 23 ASN B C 1
ATOM 1702 O O . ASN B 1 23 ? 9.57 -21.359 10.203 1 96.88 23 ASN B O 1
ATOM 1706 N N . ILE B 1 24 ? 8.469 -19.5 10.414 1 97 24 ILE B N 1
ATOM 1707 C CA . ILE B 1 24 ? 9.586 -18.766 9.836 1 97 24 ILE B CA 1
ATOM 1708 C C . ILE B 1 24 ? 10.461 -18.203 10.961 1 97 24 ILE B C 1
ATOM 1710 O O . ILE B 1 24 ? 10.008 -18.062 12.102 1 97 24 ILE B O 1
ATOM 1714 N N . PRO B 1 25 ? 11.688 -17.906 10.641 1 95.56 25 PRO B N 1
ATOM 1715 C CA . PRO B 1 25 ? 12.602 -17.406 11.664 1 95.56 25 PRO B CA 1
ATOM 1716 C C . PRO B 1 25 ? 12.133 -16.094 12.281 1 95.56 25 PRO B C 1
ATOM 1718 O O . PRO B 1 25 ? 11.578 -15.234 11.586 1 95.56 25 PRO B O 1
ATOM 1721 N N . PHE B 1 26 ? 12.344 -15.914 13.625 1 97.5 26 PHE B N 1
ATOM 1722 C CA . PHE B 1 26 ? 12.242 -14.695 14.414 1 97.5 26 PHE B CA 1
ATOM 1723 C C . PHE B 1 26 ? 10.797 -14.43 14.812 1 97.5 26 PHE B C 1
ATOM 1725 O O . PHE B 1 26 ? 10.531 -13.914 15.906 1 97.5 26 PHE B O 1
ATOM 1732 N N . PHE B 1 27 ? 9.758 -14.766 13.891 1 98 27 PHE B N 1
ATOM 1733 C CA . PHE B 1 27 ? 8.367 -14.422 14.156 1 98 27 PHE B CA 1
ATOM 1734 C C . PHE B 1 27 ? 7.879 -15.102 15.43 1 98 27 PHE B C 1
ATOM 1736 O O . PHE B 1 27 ? 7.285 -14.461 16.297 1 98 27 PHE B O 1
ATOM 1743 N N . PRO B 1 28 ? 8.172 -16.422 15.586 1 97 28 PRO B N 1
ATOM 1744 C CA . PRO B 1 28 ? 7.68 -17.094 16.797 1 97 28 PRO B CA 1
ATOM 1745 C C . PRO B 1 28 ? 8.32 -16.547 18.062 1 97 28 PRO B C 1
ATOM 1747 O O . PRO B 1 28 ? 7.793 -16.766 19.172 1 97 28 PRO B O 1
ATOM 1750 N N . ASP B 1 29 ? 9.422 -15.898 17.922 1 97.62 29 ASP B N 1
ATOM 1751 C CA . ASP B 1 29 ? 10.148 -15.383 19.094 1 97.62 29 ASP B CA 1
ATOM 1752 C C . ASP B 1 29 ? 9.578 -14.047 19.547 1 97.62 29 ASP B C 1
ATOM 1754 O O . ASP B 1 29 ? 9.891 -13.57 20.641 1 97.62 29 ASP B O 1
ATOM 1758 N N . LEU B 1 30 ? 8.734 -13.398 18.719 1 97.69 30 LEU B N 1
ATOM 1759 C CA . LEU B 1 30 ? 8.109 -12.133 19.109 1 97.69 30 LEU B CA 1
ATOM 1760 C C . LEU B 1 30 ? 7.062 -12.359 20.188 1 97.69 30 LEU B C 1
ATOM 1762 O O . LEU B 1 30 ? 6.574 -13.477 20.375 1 97.69 30 LEU B O 1
ATOM 1766 N N . GLN B 1 31 ? 6.789 -11.305 20.953 1 97.25 31 GLN B N 1
ATOM 1767 C CA . GLN B 1 31 ? 5.66 -11.375 21.875 1 97.25 31 GLN B CA 1
ATOM 1768 C C . GLN B 1 31 ? 4.379 -11.758 21.141 1 97.25 31 GLN B C 1
ATOM 1770 O O . GLN B 1 31 ? 4.156 -11.344 20 1 97.25 31 GLN B O 1
ATOM 1775 N N . ILE B 1 32 ? 3.502 -12.492 21.75 1 96.25 32 ILE B N 1
ATOM 1776 C CA . ILE B 1 32 ? 2.273 -12.977 21.125 1 96.25 32 ILE B CA 1
ATOM 1777 C C . ILE B 1 32 ? 1.426 -11.797 20.672 1 96.25 32 ILE B C 1
ATOM 1779 O O . ILE B 1 32 ? 0.769 -11.859 19.625 1 96.25 32 ILE B O 1
ATOM 1783 N N . THR B 1 33 ? 1.408 -10.695 21.438 1 96.19 33 THR B N 1
ATOM 1784 C CA . THR B 1 33 ? 0.646 -9.516 21.062 1 96.19 33 THR B CA 1
ATOM 1785 C C . THR B 1 33 ? 1.172 -8.922 19.75 1 96.19 33 THR B C 1
ATOM 1787 O O . THR B 1 33 ? 0.397 -8.422 18.938 1 96.19 33 THR B O 1
ATOM 1790 N N . ASP B 1 34 ? 2.523 -8.953 19.562 1 97.75 34 ASP B N 1
ATOM 1791 C CA . ASP B 1 34 ? 3.123 -8.469 18.328 1 97.75 34 ASP B CA 1
ATOM 1792 C C . ASP B 1 34 ? 2.789 -9.398 17.156 1 97.75 34 ASP B C 1
ATOM 1794 O O . ASP B 1 34 ? 2.496 -8.93 16.062 1 97.75 34 ASP B O 1
ATOM 1798 N N . GLN B 1 35 ? 2.861 -10.742 17.453 1 97.81 35 GLN B N 1
ATOM 1799 C CA . GLN B 1 35 ? 2.494 -11.711 16.422 1 97.81 35 GLN B CA 1
ATOM 1800 C C . GLN B 1 35 ? 1.08 -11.461 15.906 1 97.81 35 GLN B C 1
ATOM 1802 O O . GLN B 1 35 ? 0.852 -11.422 14.695 1 97.81 35 GLN B O 1
ATOM 1807 N N . VAL B 1 36 ? 0.15 -11.234 16.828 1 97 36 VAL B N 1
ATOM 1808 C CA . VAL B 1 36 ? -1.256 -11.031 16.5 1 97 36 VAL B CA 1
ATOM 1809 C C . VAL B 1 36 ? -1.421 -9.703 15.758 1 97 36 VAL B C 1
ATOM 1811 O O . VAL B 1 36 ? -2.133 -9.633 14.75 1 97 36 VAL B O 1
ATOM 1814 N N . ALA B 1 37 ? -0.736 -8.648 16.203 1 96.94 37 ALA B N 1
ATOM 1815 C CA . ALA B 1 37 ? -0.83 -7.328 15.578 1 96.94 37 ALA B CA 1
ATOM 1816 C C . ALA B 1 37 ? -0.335 -7.375 14.133 1 96.94 37 ALA B C 1
ATOM 1818 O O . ALA B 1 37 ? -0.959 -6.801 13.234 1 96.94 37 ALA B O 1
ATOM 1819 N N . LEU B 1 38 ? 0.758 -8.086 13.922 1 98.06 38 LEU B N 1
ATOM 1820 C CA . LEU B 1 38 ? 1.343 -8.195 12.586 1 98.06 38 LEU B CA 1
ATOM 1821 C C . LEU B 1 38 ? 0.41 -8.945 11.648 1 98.06 38 LEU B C 1
ATOM 1823 O O . LEU B 1 38 ? 0.115 -8.477 10.547 1 98.06 38 LEU B O 1
ATOM 1827 N N . LEU B 1 39 ? -0.103 -10.039 12.102 1 97.75 39 LEU B N 1
ATOM 1828 C CA . LEU B 1 39 ? -0.949 -10.875 11.258 1 97.75 39 LEU B CA 1
ATOM 1829 C C . LEU B 1 39 ? -2.301 -10.211 11.016 1 97.75 39 LEU B C 1
ATOM 1831 O O . LEU B 1 39 ? -2.881 -10.344 9.938 1 97.75 39 LEU B O 1
ATOM 1835 N N . ARG B 1 40 ? -2.803 -9.508 12.016 1 96 40 ARG B N 1
ATOM 1836 C CA . ARG B 1 40 ? -4.066 -8.805 11.844 1 96 40 ARG B CA 1
ATOM 1837 C C . ARG B 1 40 ? -3.961 -7.738 10.75 1 96 40 ARG B C 1
ATOM 1839 O O . ARG B 1 40 ? -4.906 -7.527 9.992 1 96 40 ARG B O 1
ATOM 1846 N N . LEU B 1 41 ? -2.867 -7.113 10.75 1 94.75 41 LEU B N 1
ATOM 1847 C CA . LEU B 1 41 ? -2.682 -6.051 9.766 1 94.75 41 LEU B CA 1
ATOM 1848 C C . LEU B 1 41 ? -2.426 -6.629 8.383 1 94.75 41 LEU B C 1
ATOM 1850 O O . LEU B 1 41 ? -2.881 -6.074 7.375 1 94.75 41 LEU B O 1
ATOM 1854 N N . THR B 1 42 ? -1.785 -7.836 8.258 1 97.38 42 THR B N 1
ATOM 1855 C CA . THR B 1 42 ? -1.204 -8.219 6.977 1 97.38 42 THR B CA 1
ATOM 1856 C C . THR B 1 42 ? -1.902 -9.445 6.41 1 97.38 42 THR B C 1
ATOM 1858 O O . THR B 1 42 ? -1.573 -9.906 5.312 1 97.38 42 THR B O 1
ATOM 1861 N N . TRP B 1 43 ? -2.893 -10 7.078 1 96.75 43 TRP B N 1
ATOM 1862 C CA . TRP B 1 43 ? -3.473 -11.273 6.672 1 96.75 43 TRP B CA 1
ATOM 1863 C C . TRP B 1 43 ? -4.004 -11.203 5.242 1 96.75 43 TRP B C 1
ATOM 1865 O O . TRP B 1 43 ? -3.893 -12.164 4.48 1 96.75 43 TRP B O 1
ATOM 1875 N N . SER B 1 44 ? -4.59 -10.125 4.867 1 96.25 44 SER B N 1
ATOM 1876 C CA . SER B 1 44 ? -5.18 -10.016 3.539 1 96.25 44 SER B CA 1
ATOM 1877 C C . SER B 1 44 ? -4.109 -10.008 2.455 1 96.25 44 SER B C 1
ATOM 1879 O O . SER B 1 44 ? -4.285 -10.609 1.395 1 96.25 44 SER B O 1
ATOM 1881 N N . GLU B 1 45 ? -2.963 -9.289 2.703 1 97.38 45 GLU B N 1
ATOM 1882 C CA . GLU B 1 45 ? -1.856 -9.289 1.752 1 97.38 45 GLU B CA 1
ATOM 1883 C C . GLU B 1 45 ? -1.235 -10.68 1.628 1 97.38 45 GLU B C 1
ATOM 1885 O O . GLU B 1 45 ? -0.903 -11.117 0.525 1 97.38 45 GLU B O 1
ATOM 1890 N N . LEU B 1 46 ? -1.083 -11.312 2.771 1 97.88 46 LEU B N 1
ATOM 1891 C CA . LEU B 1 46 ? -0.559 -12.672 2.758 1 97.88 46 LEU B CA 1
ATOM 1892 C C . LEU B 1 46 ? -1.493 -13.609 1.996 1 97.88 46 LEU B C 1
ATOM 1894 O O . LEU B 1 46 ? -1.036 -14.484 1.259 1 97.88 46 LEU B O 1
ATOM 1898 N N . PHE B 1 47 ? -2.771 -13.406 2.156 1 96.44 47 PHE B N 1
ATOM 1899 C CA . PHE B 1 47 ? -3.775 -14.188 1.442 1 96.44 47 PHE B CA 1
ATOM 1900 C C . PHE B 1 47 ? -3.617 -14.023 -0.065 1 96.44 47 PHE B C 1
ATOM 1902 O O . PHE B 1 47 ? -3.652 -15.008 -0.808 1 96.44 47 PHE B O 1
ATOM 1909 N N . VAL B 1 48 ? -3.436 -12.797 -0.506 1 96.44 48 VAL B N 1
ATOM 1910 C CA . VAL B 1 48 ? -3.303 -12.516 -1.931 1 96.44 48 VAL B CA 1
ATOM 1911 C C . VAL B 1 48 ? -2.037 -13.172 -2.473 1 96.44 48 VAL B C 1
ATOM 1913 O O . VAL B 1 48 ? -2.049 -13.75 -3.562 1 96.44 48 VAL B O 1
ATOM 1916 N N . LEU B 1 49 ? -0.954 -13.062 -1.736 1 97.81 49 LEU B N 1
ATOM 1917 C CA . LEU B 1 49 ? 0.297 -13.695 -2.145 1 97.81 49 LEU B CA 1
ATOM 1918 C C . LEU B 1 49 ? 0.134 -15.211 -2.248 1 97.81 49 LEU B C 1
ATOM 1920 O O . LEU B 1 49 ? 0.59 -15.82 -3.215 1 97.81 49 LEU B O 1
ATOM 1924 N N . ASN B 1 50 ? -0.555 -15.789 -1.304 1 96.88 50 ASN B N 1
ATOM 1925 C CA . ASN B 1 50 ? -0.815 -17.219 -1.335 1 96.88 50 ASN B CA 1
ATOM 1926 C C . ASN B 1 50 ? -1.714 -17.609 -2.508 1 96.88 50 ASN B C 1
ATOM 1928 O O . ASN B 1 50 ? -1.502 -18.641 -3.148 1 96.88 50 ASN B O 1
ATOM 1932 N N . ALA B 1 51 ? -2.717 -16.844 -2.695 1 94.5 51 ALA B N 1
ATOM 1933 C CA . ALA B 1 51 ? -3.631 -17.094 -3.807 1 94.5 51 ALA B CA 1
ATOM 1934 C C . ALA B 1 51 ? -2.885 -17.094 -5.137 1 94.5 51 ALA B C 1
ATOM 1936 O O . ALA B 1 51 ? -3.15 -17.938 -6 1 94.5 51 ALA B O 1
ATOM 1937 N N . ALA B 1 52 ? -2.008 -16.156 -5.293 1 95.94 52 ALA B N 1
ATOM 1938 C CA . ALA B 1 52 ? -1.208 -16.078 -6.512 1 95.94 52 ALA B CA 1
ATOM 1939 C C . ALA B 1 52 ? -0.264 -17.281 -6.621 1 95.94 52 ALA B C 1
ATOM 1941 O O . ALA B 1 52 ? -0.153 -17.891 -7.68 1 95.94 52 ALA B O 1
ATOM 1942 N N . GLN B 1 53 ? 0.384 -17.531 -5.531 1 95.62 53 GLN B N 1
ATOM 1943 C CA . GLN B 1 53 ? 1.365 -18.609 -5.5 1 95.62 53 GLN B CA 1
ATOM 1944 C C . GLN B 1 53 ? 0.722 -19.953 -5.844 1 95.62 53 GLN B C 1
ATOM 1946 O O . GLN B 1 53 ? 1.339 -20.781 -6.504 1 95.62 53 GLN B O 1
ATOM 1951 N N . CYS B 1 54 ? -0.533 -20.156 -5.402 1 93.25 54 CYS B N 1
ATOM 1952 C CA . CYS B 1 54 ? -1.218 -21.438 -5.617 1 93.25 54 CYS B CA 1
ATOM 1953 C C . CYS B 1 54 ? -2.078 -21.375 -6.871 1 93.25 54 CYS B C 1
ATOM 1955 O O . CYS B 1 54 ? -2.816 -22.328 -7.16 1 93.25 54 CYS B O 1
ATOM 1957 N N . SER B 1 55 ? -2.062 -20.359 -7.594 1 90.19 55 SER B N 1
ATOM 1958 C CA . SER B 1 55 ? -2.848 -20.156 -8.805 1 90.19 55 SER B CA 1
ATOM 1959 C C . SER B 1 55 ? -4.336 -20.375 -8.547 1 90.19 55 SER B C 1
ATOM 1961 O O . SER B 1 55 ? -4.988 -21.156 -9.242 1 90.19 55 SER B O 1
ATOM 1963 N N . MET B 1 56 ? -4.777 -19.719 -7.512 1 85.19 56 MET B N 1
ATOM 1964 C CA . MET B 1 56 ? -6.199 -19.797 -7.18 1 85.19 56 MET B CA 1
ATOM 1965 C C . MET B 1 56 ? -7.059 -19.438 -8.383 1 85.19 56 MET B C 1
ATOM 1967 O O . MET B 1 56 ? -6.762 -18.484 -9.109 1 85.19 56 MET B O 1
ATOM 1971 N N . PRO B 1 57 ? -8.078 -20.25 -8.625 1 82.69 57 PRO B N 1
ATOM 1972 C CA . PRO B 1 57 ? -8.969 -19.953 -9.75 1 82.69 57 PRO B CA 1
ATOM 1973 C C . PRO B 1 57 ? -9.859 -18.734 -9.5 1 82.69 57 PRO B C 1
ATOM 1975 O O . PRO B 1 57 ? -10.922 -18.859 -8.891 1 82.69 57 PRO B O 1
ATOM 1978 N N . LEU B 1 58 ? -9.477 -17.609 -9.977 1 81.06 58 LEU B N 1
ATOM 1979 C CA . LEU B 1 58 ? -10.125 -16.344 -9.633 1 81.06 58 LEU B CA 1
ATOM 1980 C C . LEU B 1 58 ? -11.25 -16.016 -10.617 1 81.06 58 LEU B C 1
ATOM 1982 O O . LEU B 1 58 ? -12.023 -15.086 -10.398 1 81.06 58 LEU B O 1
ATOM 1986 N N . HIS B 1 59 ? -11.312 -16.781 -11.625 1 79.62 59 HIS B N 1
ATOM 1987 C CA . HIS B 1 59 ? -12.383 -16.547 -12.586 1 79.62 59 HIS B CA 1
ATOM 1988 C C . HIS B 1 59 ? -13.75 -16.797 -11.969 1 79.62 59 HIS B C 1
ATOM 1990 O O . HIS B 1 59 ? -14.766 -16.359 -12.508 1 79.62 59 HIS B O 1
ATOM 1996 N N . VAL B 1 60 ? -13.805 -17.438 -10.859 1 74.06 60 VAL B N 1
ATOM 1997 C CA . VAL B 1 60 ? -15.062 -17.75 -10.203 1 74.06 60 VAL B CA 1
ATOM 1998 C C . VAL B 1 60 ? -15.43 -16.641 -9.227 1 74.06 60 VAL B C 1
ATOM 2000 O O . VAL B 1 60 ? -16.531 -16.625 -8.672 1 74.06 60 VAL B O 1
ATOM 2003 N N . ALA B 1 61 ? -14.555 -15.617 -9.055 1 81 61 ALA B N 1
ATOM 2004 C CA . ALA B 1 61 ? -14.773 -14.547 -8.078 1 81 61 ALA B CA 1
ATOM 2005 C C . ALA B 1 61 ? -16.062 -13.797 -8.367 1 81 61 ALA B C 1
ATOM 2007 O O . ALA B 1 61 ? -16.859 -13.523 -7.457 1 81 61 ALA B O 1
ATOM 2008 N N . PRO B 1 62 ? -16.312 -13.578 -9.617 1 79.69 62 PRO B N 1
ATOM 2009 C CA . PRO B 1 62 ? -17.578 -12.906 -9.898 1 79.69 62 PRO B CA 1
ATOM 2010 C C . PRO B 1 62 ? -18.797 -13.758 -9.539 1 79.69 62 PRO B C 1
ATOM 2012 O O . PRO B 1 62 ? -19.812 -13.227 -9.117 1 79.69 62 PRO B O 1
ATOM 2015 N N . LEU B 1 63 ? -18.594 -15.047 -9.711 1 80 63 LEU B N 1
ATOM 2016 C CA . LEU B 1 63 ? -19.672 -15.953 -9.336 1 80 63 LEU B CA 1
ATOM 2017 C C . LEU B 1 63 ? -19.891 -15.945 -7.824 1 80 63 LEU B C 1
ATOM 2019 O O . LEU B 1 63 ? -21.031 -15.938 -7.352 1 80 63 LEU B O 1
ATOM 2023 N N . LEU B 1 64 ? -18.812 -15.914 -7.156 1 82 64 LEU B N 1
ATOM 2024 C CA . LEU B 1 64 ? -18.875 -15.828 -5.703 1 82 64 LEU B CA 1
ATOM 2025 C C . LEU B 1 64 ? -19.531 -14.523 -5.27 1 82 64 LEU B C 1
ATOM 2027 O O . LEU B 1 64 ? -20.344 -14.508 -4.344 1 82 64 LEU B O 1
ATOM 2031 N N . ALA B 1 65 ? -19.188 -13.477 -5.977 1 86.12 65 ALA B N 1
ATOM 2032 C CA . ALA B 1 65 ? -19.766 -12.164 -5.68 1 86.12 65 ALA B CA 1
ATOM 2033 C C . ALA B 1 65 ? -21.266 -12.172 -5.895 1 86.12 65 ALA B C 1
ATOM 2035 O O . ALA B 1 65 ? -22.031 -11.641 -5.074 1 86.12 65 ALA B O 1
ATOM 2036 N N . ALA B 1 66 ? -21.703 -12.789 -7.02 1 85.19 66 ALA B N 1
ATOM 2037 C CA . ALA B 1 66 ? -23.125 -12.867 -7.34 1 85.19 66 ALA B CA 1
ATOM 2038 C C . ALA B 1 66 ? -23.891 -13.625 -6.258 1 85.19 66 ALA B C 1
ATOM 2040 O O . ALA B 1 66 ? -24.953 -13.188 -5.82 1 85.19 66 ALA B O 1
ATOM 2041 N N . ALA B 1 67 ? -23.344 -14.703 -5.82 1 81.25 67 ALA B N 1
ATOM 2042 C CA . ALA B 1 67 ? -23.969 -15.5 -4.77 1 81.25 67 ALA B CA 1
ATOM 2043 C C . ALA B 1 67 ? -24.062 -14.719 -3.463 1 81.25 67 ALA B C 1
ATOM 2045 O O . ALA B 1 67 ? -25.062 -14.797 -2.75 1 81.25 67 ALA B O 1
ATOM 2046 N N . GLY B 1 68 ? -23.031 -13.984 -3.105 1 79.88 68 GLY B N 1
ATOM 2047 C CA . GLY B 1 68 ? -23 -13.188 -1.894 1 79.88 68 GLY B CA 1
ATOM 2048 C C . GLY B 1 68 ? -24 -12.039 -1.914 1 79.88 68 GLY B C 1
ATOM 2049 O O . GLY B 1 68 ? -24.656 -11.758 -0.909 1 79.88 68 GLY B O 1
ATOM 2050 N N . LEU B 1 69 ? -24.031 -11.391 -3.074 1 83.62 69 LEU B N 1
ATOM 2051 C CA . LEU B 1 69 ? -24.922 -10.242 -3.221 1 83.62 69 LEU B CA 1
ATOM 2052 C C . LEU B 1 69 ? -26.375 -10.672 -3.135 1 83.62 69 LEU B C 1
ATOM 2054 O O . LEU B 1 69 ? -27.234 -9.891 -2.703 1 83.62 69 LEU B O 1
ATOM 2058 N N . HIS B 1 70 ? -26.656 -11.805 -3.518 1 81.12 70 HIS B N 1
ATOM 2059 C CA . HIS B 1 70 ? -28 -12.344 -3.393 1 81.12 70 HIS B CA 1
ATOM 2060 C C . HIS B 1 70 ? -28.375 -12.57 -1.932 1 81.12 70 HIS B C 1
ATOM 2062 O O . HIS B 1 70 ? -29.5 -12.305 -1.523 1 81.12 70 HIS B O 1
ATOM 2068 N N . ALA B 1 71 ? -27.453 -13.047 -1.247 1 78.06 71 ALA B N 1
ATOM 2069 C CA . ALA B 1 71 ? -27.672 -13.398 0.154 1 78.06 71 ALA B CA 1
ATOM 2070 C C . ALA B 1 71 ? -27.703 -12.148 1.031 1 78.06 71 ALA B C 1
ATOM 2072 O O . ALA B 1 71 ? -28.375 -12.125 2.066 1 78.06 71 ALA B O 1
ATOM 2073 N N . SER B 1 72 ? -26.906 -11.164 0.637 1 78.25 72 SER B N 1
ATOM 2074 C CA . SER B 1 72 ? -26.844 -9.898 1.356 1 78.25 72 SER B CA 1
ATOM 2075 C C . SER B 1 72 ? -26.938 -8.711 0.4 1 78.25 72 SER B C 1
ATOM 2077 O O . SER B 1 72 ? -25.922 -8.164 -0.024 1 78.25 72 SER B O 1
ATOM 2079 N N . PRO B 1 73 ? -28.141 -8.297 0.228 1 82.25 73 PRO B N 1
ATOM 2080 C CA . PRO B 1 73 ? -28.344 -7.234 -0.761 1 82.25 73 PRO B CA 1
ATOM 2081 C C . PRO B 1 73 ? -27.672 -5.922 -0.364 1 82.25 73 PRO B C 1
ATOM 2083 O O . PRO B 1 73 ? -27.625 -5.578 0.82 1 82.25 73 PRO B O 1
ATOM 2086 N N . MET B 1 74 ? -27.109 -5.348 -1.403 1 83.94 74 MET B N 1
ATOM 2087 C CA . MET B 1 74 ? -26.422 -4.066 -1.265 1 83.94 74 MET B CA 1
ATOM 2088 C C . MET B 1 74 ? -27.031 -3.014 -2.176 1 83.94 74 MET B C 1
ATOM 2090 O O . MET B 1 74 ? -27.734 -3.35 -3.137 1 83.94 74 MET B O 1
ATOM 2094 N N . SER B 1 75 ? -26.875 -1.788 -1.722 1 90.44 75 SER B N 1
ATOM 2095 C CA . SER B 1 75 ? -27.266 -0.704 -2.613 1 90.44 75 SER B CA 1
ATOM 2096 C C . SER B 1 75 ? -26.469 -0.739 -3.916 1 90.44 75 SER B C 1
ATOM 2098 O O . SER B 1 75 ? -25.391 -1.332 -3.975 1 90.44 75 SER B O 1
ATOM 2100 N N . ALA B 1 76 ? -27.031 -0.162 -4.934 1 89.19 76 ALA B N 1
ATOM 2101 C CA . ALA B 1 76 ? -26.406 -0.181 -6.254 1 89.19 76 ALA B CA 1
ATOM 2102 C C . ALA B 1 76 ? -24.984 0.397 -6.195 1 89.19 76 ALA B C 1
ATOM 2104 O O . ALA B 1 76 ? -24.062 -0.152 -6.797 1 89.19 76 ALA B O 1
ATOM 2105 N N . ASP B 1 77 ? -24.766 1.512 -5.465 1 87.06 77 ASP B N 1
ATOM 2106 C CA . ASP B 1 77 ? -23.453 2.15 -5.348 1 87.06 77 ASP B CA 1
ATOM 2107 C C . ASP B 1 77 ? -22.469 1.237 -4.637 1 87.06 77 ASP B C 1
ATOM 2109 O O . ASP B 1 77 ? -21.281 1.189 -4.996 1 87.06 77 ASP B O 1
ATOM 2113 N N . ARG B 1 78 ? -22.953 0.586 -3.746 1 87.31 78 ARG B N 1
ATOM 2114 C CA . ARG B 1 78 ? -22.109 -0.318 -2.979 1 87.31 78 ARG B CA 1
ATOM 2115 C C . ARG B 1 78 ? -21.719 -1.536 -3.809 1 87.31 78 ARG B C 1
ATOM 2117 O O . ARG B 1 78 ? -20.594 -2.045 -3.684 1 87.31 78 ARG B O 1
ATOM 2124 N N . VAL B 1 79 ? -22.688 -2.006 -4.637 1 87.94 79 VAL B N 1
ATOM 2125 C CA . VAL B 1 79 ? -22.406 -3.139 -5.516 1 87.94 79 VAL B CA 1
ATOM 2126 C C . VAL B 1 79 ? -21.3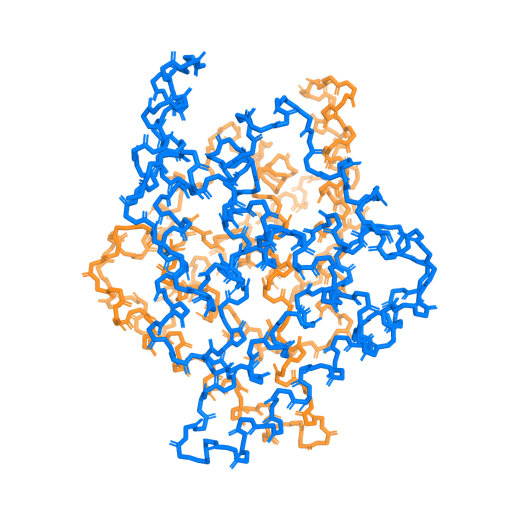12 -2.768 -6.508 1 87.94 79 VAL B C 1
ATOM 2128 O O . VAL B 1 79 ? -20.406 -3.561 -6.762 1 87.94 79 VAL B O 1
ATOM 2131 N N . VAL B 1 80 ? -21.375 -1.578 -6.977 1 87.12 80 VAL B N 1
ATOM 2132 C CA . VAL B 1 80 ? -20.375 -1.112 -7.941 1 87.12 80 VAL B CA 1
ATOM 2133 C C . VAL B 1 80 ? -19 -1.074 -7.293 1 87.12 80 VAL B C 1
ATOM 2135 O O . VAL B 1 80 ? -18.031 -1.572 -7.863 1 87.12 80 VAL B O 1
ATOM 2138 N N . ALA B 1 81 ? -18.906 -0.567 -6.09 1 86.38 81 ALA B N 1
ATOM 2139 C CA . ALA B 1 81 ? -17.656 -0.496 -5.359 1 86.38 81 ALA B CA 1
ATOM 2140 C C . ALA B 1 81 ? -17.109 -1.892 -5.055 1 86.38 81 ALA B C 1
ATOM 2142 O O . ALA B 1 81 ? -15.906 -2.135 -5.156 1 86.38 81 ALA B O 1
ATOM 2143 N N . PHE B 1 82 ? -18.031 -2.74 -4.711 1 88.25 82 PHE B N 1
ATOM 2144 C CA . PHE B 1 82 ? -17.672 -4.117 -4.406 1 88.25 82 PHE B CA 1
ATOM 2145 C C . PHE B 1 82 ? -17.062 -4.805 -5.629 1 88.25 82 PHE B C 1
ATOM 2147 O O . PHE B 1 82 ? -16.016 -5.43 -5.539 1 88.25 82 PHE B O 1
ATOM 2154 N N . MET B 1 83 ? -17.656 -4.648 -6.734 1 88.75 83 MET B N 1
ATOM 2155 C CA . MET B 1 83 ? -17.203 -5.25 -7.98 1 88.75 83 MET B CA 1
ATOM 2156 C C . MET B 1 83 ? -15.844 -4.688 -8.391 1 88.75 83 MET B C 1
ATOM 2158 O O . MET B 1 83 ? -14.992 -5.414 -8.898 1 88.75 83 MET B O 1
ATOM 2162 N N . ASP B 1 84 ? -15.672 -3.432 -8.141 1 88.81 84 ASP B N 1
ATOM 2163 C CA . ASP B 1 84 ? -14.391 -2.795 -8.438 1 88.81 84 ASP B CA 1
ATOM 2164 C C . ASP B 1 84 ? -13.273 -3.41 -7.602 1 88.81 84 ASP B C 1
ATOM 2166 O O . ASP B 1 84 ? -12.172 -3.643 -8.109 1 88.81 84 ASP B O 1
ATOM 2170 N N . HIS B 1 85 ? -13.586 -3.641 -6.445 1 89.12 85 HIS B N 1
ATOM 2171 C CA . HIS B 1 85 ? -12.57 -4.184 -5.555 1 89.12 85 HIS B CA 1
ATOM 2172 C C . HIS B 1 85 ? -12.258 -5.641 -5.891 1 89.12 85 HIS B C 1
ATOM 2174 O O . HIS B 1 85 ? -11.133 -6.105 -5.695 1 89.12 85 HIS B O 1
ATOM 2180 N N . ILE B 1 86 ? -13.234 -6.367 -6.348 1 91.5 86 ILE B N 1
ATOM 2181 C CA . ILE B 1 86 ? -13 -7.727 -6.816 1 91.5 86 ILE B CA 1
ATOM 2182 C C . ILE B 1 86 ? -12.055 -7.707 -8.008 1 91.5 86 ILE B C 1
ATOM 2184 O O . ILE B 1 86 ? -11.125 -8.516 -8.094 1 91.5 86 ILE B O 1
ATOM 2188 N N . ARG B 1 87 ? -12.328 -6.793 -8.852 1 90.69 87 ARG B N 1
ATOM 2189 C CA . ARG B 1 87 ? -11.461 -6.656 -10.023 1 90.69 87 ARG B CA 1
ATOM 2190 C C . ARG B 1 87 ? -10.023 -6.355 -9.609 1 90.69 87 ARG B C 1
ATOM 2192 O O . ARG B 1 87 ? -9.078 -6.926 -10.156 1 90.69 87 ARG B O 1
ATOM 2199 N N . ILE B 1 88 ? -9.883 -5.445 -8.672 1 92.19 88 ILE B N 1
ATOM 2200 C CA . ILE B 1 88 ? -8.562 -5.078 -8.172 1 92.19 88 ILE B CA 1
ATOM 2201 C C . ILE B 1 88 ? -7.863 -6.309 -7.598 1 92.19 88 ILE B C 1
ATOM 2203 O O . ILE B 1 88 ? -6.691 -6.555 -7.887 1 92.19 88 ILE B O 1
ATOM 2207 N N . PHE B 1 89 ? -8.641 -7.086 -6.848 1 93.19 89 PHE B N 1
ATOM 2208 C CA . PHE B 1 89 ? -8.109 -8.312 -6.258 1 93.19 89 PHE B CA 1
ATOM 2209 C C . PHE B 1 89 ? -7.613 -9.266 -7.336 1 93.19 89 PHE B C 1
ATOM 2211 O O . PHE B 1 89 ? -6.48 -9.75 -7.273 1 93.19 89 PHE B O 1
ATOM 2218 N N . GLN B 1 90 ? -8.398 -9.484 -8.289 1 92.31 90 GLN B N 1
ATOM 2219 C CA . GLN B 1 90 ? -8.047 -10.383 -9.391 1 92.31 90 GLN B CA 1
ATOM 2220 C C . GLN B 1 90 ? -6.832 -9.867 -10.148 1 92.31 90 GLN B C 1
ATOM 2222 O O . GLN B 1 90 ? -5.949 -10.648 -10.516 1 92.31 90 GLN B O 1
ATOM 2227 N N . GLU B 1 91 ? -6.832 -8.609 -10.352 1 92.25 91 GLU B N 1
ATOM 2228 C CA . GLU B 1 91 ? -5.734 -7.996 -11.094 1 92.25 91 GLU B CA 1
ATOM 2229 C C . GLU B 1 91 ? -4.41 -8.164 -10.359 1 92.25 91 GLU B C 1
ATOM 2231 O O . GLU B 1 91 ? -3.383 -8.461 -10.984 1 92.25 91 GLU B O 1
ATOM 2236 N N . GLN B 1 92 ? -4.441 -7.965 -9.078 1 94.44 92 GLN B N 1
ATOM 2237 C CA . GLN B 1 92 ? -3.209 -8.078 -8.305 1 94.44 92 GLN B CA 1
ATOM 2238 C C . GLN B 1 92 ? -2.695 -9.516 -8.297 1 94.44 92 GLN B C 1
ATOM 2240 O O . GLN B 1 92 ? -1.485 -9.75 -8.367 1 94.44 92 GLN B O 1
ATOM 2245 N N . VAL B 1 93 ? -3.574 -10.461 -8.25 1 94.44 93 VAL B N 1
ATOM 2246 C CA . VAL B 1 93 ? -3.178 -11.867 -8.305 1 94.44 93 VAL B CA 1
ATOM 2247 C C . VAL B 1 93 ? -2.572 -12.172 -9.672 1 94.44 93 VAL B C 1
ATOM 2249 O O . VAL B 1 93 ? -1.533 -12.836 -9.766 1 94.44 93 VAL B O 1
ATOM 2252 N N . GLU B 1 94 ? -3.172 -11.664 -10.664 1 93.19 94 GLU B N 1
ATOM 2253 C CA . GLU B 1 94 ? -2.707 -11.93 -12.023 1 93.19 94 GLU B CA 1
ATOM 2254 C C . GLU B 1 94 ? -1.348 -11.289 -12.281 1 93.19 94 GLU B C 1
ATOM 2256 O O . GLU B 1 94 ? -0.516 -11.852 -13 1 93.19 94 GLU B O 1
ATOM 2261 N N . LYS B 1 95 ? -1.134 -10.125 -11.758 1 93.81 95 LYS B N 1
ATOM 2262 C CA . LYS B 1 95 ? 0.146 -9.438 -11.922 1 93.81 95 LYS B CA 1
ATOM 2263 C C . LYS B 1 95 ? 1.279 -10.234 -11.281 1 93.81 95 LYS B C 1
ATOM 2265 O O . LYS B 1 95 ? 2.387 -10.297 -11.82 1 93.81 95 LYS B O 1
ATOM 2270 N N . LEU B 1 96 ? 1.014 -10.797 -10.141 1 96.12 96 LEU B N 1
ATOM 2271 C CA . LEU B 1 96 ? 2.02 -11.617 -9.477 1 96.12 96 LEU B CA 1
ATOM 2272 C C . LEU B 1 96 ? 2.316 -12.875 -10.289 1 96.12 96 LEU B C 1
ATOM 2274 O O . LEU B 1 96 ? 3.475 -13.281 -10.414 1 96.12 96 LEU B O 1
ATOM 2278 N N . LYS B 1 97 ? 1.267 -13.453 -10.844 1 94.69 97 LYS B N 1
ATOM 2279 C CA . LYS B 1 97 ? 1.457 -14.625 -11.688 1 94.69 97 LYS B CA 1
ATOM 2280 C C . LYS B 1 97 ? 2.297 -14.289 -12.922 1 94.69 97 LYS B C 1
ATOM 2282 O O . LYS B 1 97 ? 3.184 -15.055 -13.305 1 94.69 97 LYS B O 1
ATOM 2287 N N . ALA B 1 98 ? 2.018 -13.172 -13.516 1 93.38 98 ALA B N 1
ATOM 2288 C CA . ALA B 1 98 ? 2.695 -12.75 -14.734 1 93.38 98 ALA B CA 1
ATOM 2289 C C . ALA B 1 98 ? 4.184 -12.516 -14.484 1 93.38 98 ALA B C 1
ATOM 2291 O O . ALA B 1 98 ? 5.004 -12.672 -15.391 1 93.38 98 ALA B O 1
ATOM 2292 N N . LEU B 1 99 ? 4.562 -12.203 -13.242 1 95.06 99 LEU B N 1
ATOM 2293 C CA . LEU B 1 99 ? 5.949 -11.93 -12.883 1 95.06 99 LEU B CA 1
ATOM 2294 C C . LEU B 1 99 ? 6.719 -13.234 -12.68 1 95.06 99 LEU B C 1
ATOM 2296 O O . LEU B 1 99 ? 7.941 -13.211 -12.5 1 95.06 99 LEU B O 1
ATOM 2300 N N . HIS B 1 100 ? 6.023 -14.391 -12.688 1 96.56 100 HIS B N 1
ATOM 2301 C CA . HIS B 1 100 ? 6.633 -15.703 -12.484 1 96.56 100 HIS B CA 1
ATOM 2302 C C . HIS B 1 100 ? 7.484 -15.727 -11.219 1 96.56 100 HIS B C 1
ATOM 2304 O O . HIS B 1 100 ? 8.648 -16.125 -11.258 1 96.56 100 HIS B O 1
ATOM 2310 N N . VAL B 1 101 ? 6.836 -15.227 -10.164 1 98.12 101 VAL B N 1
ATOM 2311 C CA . VAL B 1 101 ? 7.508 -15.227 -8.867 1 98.12 101 VAL B CA 1
ATOM 2312 C C . VAL B 1 101 ? 7.727 -16.672 -8.398 1 98.12 101 VAL B C 1
ATOM 2314 O O . VAL B 1 101 ? 6.801 -17.484 -8.414 1 98.12 101 VAL B O 1
ATOM 2317 N N . ASP B 1 102 ? 8.898 -17 -8.062 1 98.06 102 ASP B N 1
ATOM 2318 C CA . ASP B 1 102 ? 9.148 -18.375 -7.648 1 98.06 102 ASP B CA 1
ATOM 2319 C C . ASP B 1 102 ? 8.961 -18.547 -6.145 1 98.06 102 ASP B C 1
ATOM 2321 O O . ASP B 1 102 ? 8.68 -17.578 -5.438 1 98.06 102 ASP B O 1
ATOM 2325 N N . SER B 1 103 ? 9.062 -19.734 -5.594 1 97.69 103 SER B N 1
ATOM 2326 C CA . SER B 1 103 ? 8.695 -20.062 -4.223 1 97.69 103 SER B CA 1
ATOM 2327 C C . SER B 1 103 ? 9.555 -19.312 -3.219 1 97.69 103 SER B C 1
ATOM 2329 O O . SER B 1 103 ? 9.062 -18.859 -2.186 1 97.69 103 SER B O 1
ATOM 2331 N N . ALA B 1 104 ? 10.844 -19.219 -3.51 1 98.31 104 ALA B N 1
ATOM 2332 C CA . ALA B 1 104 ? 11.742 -18.5 -2.609 1 98.31 104 ALA B CA 1
ATOM 2333 C C . ALA B 1 104 ? 11.422 -17.016 -2.58 1 98.31 104 ALA B C 1
ATOM 2335 O O . ALA B 1 104 ? 11.461 -16.375 -1.521 1 98.31 104 ALA B O 1
ATOM 2336 N N . GLU B 1 105 ? 11.148 -16.422 -3.766 1 98.56 105 GLU B N 1
ATOM 2337 C CA . GLU B 1 105 ? 10.727 -15.023 -3.846 1 98.56 105 GLU B CA 1
ATOM 2338 C C . GLU B 1 105 ? 9.445 -14.781 -3.061 1 98.56 105 GLU B C 1
ATOM 2340 O O . GLU B 1 105 ? 9.328 -13.797 -2.326 1 98.56 105 GLU B O 1
ATOM 2345 N N . TYR B 1 106 ? 8.461 -15.695 -3.174 1 98.5 106 TYR B N 1
ATOM 2346 C CA . TYR B 1 106 ? 7.215 -15.57 -2.426 1 98.5 106 TYR B CA 1
ATOM 2347 C C . TYR B 1 106 ? 7.477 -15.586 -0.924 1 98.5 106 TYR B C 1
ATOM 2349 O O . TYR B 1 106 ? 6.867 -14.82 -0.171 1 98.5 106 TYR B O 1
ATOM 2357 N N . SER B 1 107 ? 8.336 -16.516 -0.518 1 98.31 107 SER B N 1
ATOM 2358 C CA . SER B 1 107 ? 8.656 -16.594 0.903 1 98.31 107 SER B CA 1
ATOM 2359 C C . SER B 1 107 ? 9.227 -15.281 1.422 1 98.31 107 SER B C 1
ATOM 2361 O O . SER B 1 107 ? 8.844 -14.812 2.494 1 98.31 107 SER B O 1
ATOM 2363 N N . CYS B 1 108 ? 10.133 -14.688 0.64 1 98.62 108 CYS B N 1
ATOM 2364 C CA . CYS B 1 108 ? 10.742 -13.422 1.036 1 98.62 108 CYS B CA 1
ATOM 2365 C C . CYS B 1 108 ? 9.711 -12.297 1.022 1 98.62 108 CYS B C 1
ATOM 2367 O O . CYS B 1 108 ? 9.672 -11.477 1.941 1 98.62 108 CYS B O 1
ATOM 2369 N N . LEU B 1 109 ? 8.883 -12.219 -0.019 1 98.69 109 LEU B N 1
ATOM 2370 C CA . LEU B 1 109 ? 7.852 -11.195 -0.114 1 98.69 109 LEU B CA 1
ATOM 2371 C C . LEU B 1 109 ? 6.883 -11.289 1.059 1 98.69 109 LEU B C 1
ATOM 2373 O O . LEU B 1 109 ? 6.5 -10.273 1.639 1 98.69 109 LEU B O 1
ATOM 2377 N N . LYS B 1 110 ? 6.48 -12.531 1.413 1 98.75 110 LYS B N 1
ATOM 2378 C CA . LYS B 1 110 ? 5.582 -12.734 2.545 1 98.75 110 LYS B CA 1
ATOM 2379 C C . LYS B 1 110 ? 6.211 -12.242 3.844 1 98.75 110 LYS B C 1
ATOM 2381 O O . LYS B 1 110 ? 5.535 -11.625 4.672 1 98.75 110 LYS B O 1
ATOM 2386 N N . ALA B 1 111 ? 7.488 -12.555 4.016 1 98.81 111 ALA B N 1
ATOM 2387 C CA . ALA B 1 111 ? 8.18 -12.102 5.219 1 98.81 111 ALA B CA 1
ATOM 2388 C C . ALA B 1 111 ? 8.258 -10.578 5.262 1 98.81 111 ALA B C 1
ATOM 2390 O O . ALA B 1 111 ? 8.055 -9.969 6.312 1 98.81 111 ALA B O 1
ATOM 2391 N N . ILE B 1 112 ? 8.547 -9.945 4.129 1 98.69 112 ILE B N 1
ATOM 2392 C CA . ILE B 1 112 ? 8.641 -8.492 4.047 1 98.69 112 ILE B CA 1
ATOM 2393 C C . ILE B 1 112 ? 7.293 -7.867 4.406 1 98.69 112 ILE B C 1
ATOM 2395 O O . ILE B 1 112 ? 7.23 -6.902 5.168 1 98.69 112 ILE B O 1
ATOM 2399 N N . VAL B 1 113 ? 6.207 -8.453 3.877 1 98.5 113 VAL B N 1
ATOM 2400 C CA . VAL B 1 113 ? 4.852 -7.98 4.141 1 98.5 113 VAL B CA 1
ATOM 2401 C C . VAL B 1 113 ? 4.523 -8.148 5.621 1 98.5 113 VAL B C 1
ATOM 2403 O O . VAL B 1 113 ? 3.959 -7.25 6.246 1 98.5 113 VAL B O 1
ATOM 2406 N N . LEU B 1 114 ? 4.891 -9.281 6.156 1 98.62 114 LEU B N 1
ATOM 2407 C CA . LEU B 1 114 ? 4.543 -9.641 7.527 1 98.62 114 LEU B CA 1
ATOM 2408 C C . LEU B 1 114 ? 5.234 -8.711 8.523 1 98.62 114 LEU B C 1
ATOM 2410 O O . LEU B 1 114 ? 4.598 -8.188 9.438 1 98.62 114 LEU B O 1
ATOM 2414 N N . PHE B 1 115 ? 6.527 -8.5 8.32 1 98.38 115 PHE B N 1
ATOM 2415 C CA . PHE B 1 115 ? 7.309 -7.691 9.25 1 98.38 115 PHE B CA 1
ATOM 2416 C C . PHE B 1 115 ? 7.191 -6.211 8.906 1 98.38 115 PHE B C 1
ATOM 2418 O O . PHE B 1 115 ? 8.172 -5.574 8.523 1 98.38 115 PHE B O 1
ATOM 2425 N N . THR B 1 116 ? 6.07 -5.66 9.094 1 96.75 116 THR B N 1
ATOM 2426 C CA . THR B 1 116 ? 5.816 -4.25 8.82 1 96.75 116 THR B CA 1
ATOM 2427 C C . THR B 1 116 ? 5.719 -3.453 10.117 1 96.75 116 THR B C 1
ATOM 2429 O O . THR B 1 116 ? 5.141 -3.924 11.102 1 96.75 116 THR B O 1
ATOM 2432 N N . SER B 1 117 ? 6.262 -2.307 10.133 1 93.81 117 SER B N 1
ATOM 2433 C CA . SER B 1 117 ? 6.203 -1.426 11.289 1 93.81 117 SER B CA 1
ATOM 2434 C C . SER B 1 117 ? 4.895 -0.648 11.328 1 93.81 117 SER B C 1
ATOM 2436 O O . SER B 1 117 ? 4.664 0.147 12.242 1 93.81 117 SER B O 1
ATOM 2438 N N . ASP B 1 118 ? 4.035 -0.874 10.352 1 93.38 118 ASP B N 1
ATOM 2439 C CA . ASP B 1 118 ? 2.742 -0.197 10.297 1 93.38 118 ASP B CA 1
ATOM 2440 C C . ASP B 1 118 ? 1.782 -0.767 11.336 1 93.38 118 ASP B C 1
ATOM 2442 O O . ASP B 1 118 ? 0.755 -0.157 11.641 1 93.38 118 ASP B O 1
ATOM 2446 N N . ALA B 1 119 ? 2.084 -1.971 11.789 1 93.88 119 ALA B N 1
ATOM 2447 C CA . ALA B 1 119 ? 1.205 -2.58 12.781 1 93.88 119 ALA B CA 1
ATOM 2448 C C . ALA B 1 119 ? 1.211 -1.78 14.086 1 93.88 119 ALA B C 1
ATOM 2450 O O . ALA B 1 119 ? 2.26 -1.297 14.516 1 93.88 119 ALA B O 1
ATOM 2451 N N . CYS B 1 120 ? 0.066 -1.657 14.688 1 88.12 120 CYS B N 1
ATOM 2452 C CA . CYS B 1 120 ? -0.065 -0.855 15.906 1 88.12 120 CYS B CA 1
ATOM 2453 C C . CYS B 1 120 ? 0.246 -1.685 17.141 1 88.12 120 CYS B C 1
ATOM 2455 O O . CYS B 1 120 ? -0.012 -2.889 17.172 1 88.12 120 CYS B O 1
ATOM 2457 N N . GLY B 1 121 ? 0.831 -1.039 18.109 1 90.31 121 GLY B N 1
ATOM 2458 C CA . GLY B 1 121 ? 0.981 -1.655 19.406 1 90.31 121 GLY B CA 1
ATOM 2459 C C . GLY B 1 121 ? 2.178 -2.582 19.5 1 90.31 121 GLY B C 1
ATOM 2460 O O . GLY B 1 121 ? 2.225 -3.465 20.359 1 90.31 121 GLY B O 1
ATOM 2461 N N . LEU B 1 122 ? 3.057 -2.48 18.531 1 95.31 122 LEU B N 1
ATOM 2462 C CA . LEU B 1 122 ? 4.238 -3.336 18.547 1 95.31 122 LEU B CA 1
ATOM 2463 C C . LEU B 1 122 ? 5.133 -2.994 19.734 1 95.31 122 LEU B C 1
ATOM 2465 O O . LEU B 1 122 ? 5.309 -1.82 20.062 1 95.31 122 LEU B O 1
ATOM 2469 N N . SER B 1 123 ? 5.668 -3.984 20.375 1 97 123 SER B N 1
ATOM 2470 C CA . SER B 1 123 ? 6.527 -3.812 21.547 1 97 123 SER B CA 1
ATOM 2471 C C . SER B 1 123 ? 7.859 -3.176 21.156 1 97 123 SER B C 1
ATOM 2473 O O . SER B 1 123 ? 8.422 -2.393 21.922 1 97 123 SER B O 1
ATOM 2475 N N . ASP B 1 124 ? 8.391 -3.531 20.062 1 96.25 124 ASP B N 1
ATOM 2476 C CA . ASP B 1 124 ? 9.672 -3.027 19.578 1 96.25 124 ASP B CA 1
ATOM 2477 C C . ASP B 1 124 ? 9.625 -2.814 18.062 1 96.25 124 ASP B C 1
ATOM 2479 O O . ASP B 1 124 ? 10.023 -3.693 17.297 1 96.25 124 ASP B O 1
ATOM 2483 N N . VAL B 1 125 ? 9.352 -1.646 17.688 1 95.06 125 VAL B N 1
ATOM 2484 C CA . VAL B 1 125 ? 9.172 -1.294 16.281 1 95.06 125 VAL B CA 1
ATOM 2485 C C . VAL B 1 125 ? 10.508 -1.422 15.547 1 95.06 125 VAL B C 1
ATOM 2487 O O . VAL B 1 125 ? 10.555 -1.918 14.414 1 95.06 125 VAL B O 1
ATOM 2490 N N . ALA B 1 126 ? 11.547 -0.97 16.188 1 95.06 126 ALA B N 1
ATOM 2491 C CA . ALA B 1 126 ? 12.875 -1.021 15.578 1 95.06 126 ALA B CA 1
ATOM 2492 C C . ALA B 1 126 ? 13.281 -2.459 15.273 1 95.06 126 ALA B C 1
ATOM 2494 O O . ALA B 1 126 ? 13.914 -2.729 14.242 1 95.06 126 ALA B O 1
ATOM 2495 N N . HIS B 1 127 ? 12.922 -3.348 16.125 1 97.38 127 HIS B N 1
ATOM 2496 C CA . HIS B 1 127 ? 13.227 -4.762 15.914 1 97.38 127 HIS B CA 1
ATOM 2497 C C . HIS B 1 127 ? 12.469 -5.316 14.711 1 97.38 127 HIS B C 1
ATOM 2499 O O . HIS B 1 127 ? 13.047 -6.023 13.883 1 97.38 127 HIS B O 1
ATOM 2505 N N . VAL B 1 128 ? 11.219 -4.996 14.625 1 97.38 128 VAL B N 1
ATOM 2506 C CA . VAL B 1 128 ? 10.406 -5.461 13.516 1 97.38 128 VAL B CA 1
ATOM 2507 C C . VAL B 1 128 ? 10.953 -4.906 12.203 1 97.38 128 VAL B C 1
ATOM 2509 O O . VAL B 1 128 ? 11.023 -5.621 11.195 1 97.38 128 VAL B O 1
ATOM 2512 N N . GLU B 1 129 ? 11.367 -3.648 12.18 1 95.62 129 GLU B N 1
ATOM 2513 C CA . GLU B 1 129 ? 11.961 -3.035 11 1 95.62 129 GLU B CA 1
ATOM 2514 C C . GLU B 1 129 ? 13.242 -3.754 10.586 1 95.62 129 GLU B C 1
ATOM 2516 O O . GLU B 1 129 ? 13.516 -3.924 9.398 1 95.62 129 GLU B O 1
ATOM 2521 N N . SER B 1 130 ? 13.961 -4.156 11.594 1 97 130 SER B N 1
ATOM 2522 C CA . SER B 1 130 ? 15.195 -4.887 11.305 1 97 130 SER B CA 1
ATOM 2523 C C . SER B 1 130 ? 14.898 -6.238 10.664 1 97 130 SER B C 1
ATOM 2525 O O . SER B 1 130 ? 15.641 -6.688 9.789 1 97 130 SER B O 1
ATOM 2527 N N . LEU B 1 131 ? 13.859 -6.883 11.109 1 98 131 LEU B N 1
ATOM 2528 C CA . LEU B 1 131 ? 13.453 -8.156 10.523 1 98 131 LEU B CA 1
ATOM 2529 C C . LEU B 1 131 ? 13.008 -7.969 9.078 1 98 131 LEU B C 1
ATOM 2531 O O . LEU B 1 131 ? 13.328 -8.789 8.211 1 98 131 LEU B O 1
ATOM 2535 N N . GLN B 1 132 ? 12.242 -6.887 8.812 1 97.75 132 GLN B N 1
ATOM 2536 C CA . GLN B 1 132 ? 11.836 -6.582 7.449 1 97.75 132 GLN B CA 1
ATOM 2537 C C . GLN B 1 132 ? 13.055 -6.344 6.555 1 97.75 132 GLN B C 1
ATOM 2539 O O . GLN B 1 132 ? 13.094 -6.805 5.414 1 97.75 132 GLN B O 1
ATOM 2544 N N . GLU B 1 133 ? 14.031 -5.629 7.109 1 96.19 133 GLU B N 1
ATOM 2545 C CA . GLU B 1 133 ? 15.25 -5.34 6.363 1 96.19 133 GLU B CA 1
ATOM 2546 C C . GLU B 1 133 ? 16.016 -6.621 6.043 1 96.19 133 GLU B C 1
ATOM 2548 O O . GLU B 1 133 ? 16.578 -6.758 4.949 1 96.19 133 GLU B O 1
ATOM 2553 N N . LYS B 1 134 ? 16.062 -7.5 6.992 1 97.31 134 LYS B N 1
ATOM 2554 C CA . LYS B 1 134 ? 16.719 -8.781 6.762 1 97.31 134 LYS B CA 1
ATOM 2555 C C . LYS B 1 134 ? 16.031 -9.562 5.648 1 97.31 134 LYS B C 1
ATOM 2557 O O . LYS B 1 134 ? 16.688 -10.188 4.816 1 97.31 134 LYS B O 1
ATOM 2562 N N . SER B 1 135 ? 14.727 -9.508 5.668 1 98.19 135 SER B N 1
ATOM 2563 C CA . SER B 1 135 ? 13.945 -10.203 4.652 1 98.19 135 SER B CA 1
ATOM 2564 C C . SER B 1 135 ? 14.164 -9.602 3.27 1 98.19 135 SER B C 1
ATOM 2566 O O . SER B 1 135 ? 14.281 -10.328 2.279 1 98.19 135 SER B O 1
ATOM 2568 N N . GLN B 1 136 ? 14.172 -8.305 3.232 1 97.06 136 GLN B N 1
ATOM 2569 C CA . GLN B 1 136 ? 14.398 -7.629 1.958 1 97.06 136 GLN B CA 1
ATOM 2570 C C . GLN B 1 136 ? 15.805 -7.883 1.439 1 97.06 136 GLN B C 1
ATOM 2572 O O . GLN B 1 136 ? 16.016 -8.016 0.232 1 97.06 136 GLN B O 1
ATOM 2577 N N . CYS B 1 137 ? 16.844 -7.914 2.344 1 97.44 137 CYS B N 1
ATOM 2578 C CA . CYS B 1 137 ? 18.203 -8.227 1.948 1 97.44 137 CYS B CA 1
ATOM 2579 C C . CYS B 1 137 ? 18.297 -9.648 1.394 1 97.44 137 CYS B C 1
ATOM 2581 O O . CYS B 1 137 ? 18.984 -9.883 0.399 1 97.44 137 CYS B O 1
ATOM 2583 N N . ALA B 1 138 ? 17.594 -10.57 2.016 1 98.06 138 ALA B N 1
ATOM 2584 C CA . ALA B 1 138 ? 17.562 -11.953 1.544 1 98.06 138 ALA B CA 1
ATOM 2585 C C . ALA B 1 138 ? 16.984 -12.039 0.14 1 98.06 138 ALA B C 1
ATOM 2587 O O . ALA B 1 138 ? 17.484 -12.766 -0.713 1 98.06 138 ALA B O 1
ATOM 2588 N N . LEU B 1 139 ? 15.906 -11.289 -0.081 1 98.31 139 LEU B N 1
ATOM 2589 C CA . LEU B 1 139 ? 15.297 -11.266 -1.404 1 98.31 139 LEU B CA 1
ATOM 2590 C C . LEU B 1 139 ? 16.266 -10.734 -2.447 1 98.31 139 LEU B C 1
ATOM 2592 O O . LEU B 1 139 ? 16.406 -11.305 -3.531 1 98.31 139 LEU B O 1
ATOM 2596 N N . GLU B 1 140 ? 16.859 -9.625 -2.111 1 97.19 140 GLU B N 1
ATOM 2597 C CA . GLU B 1 140 ? 17.797 -9 -3.047 1 97.19 140 GLU B CA 1
ATOM 2598 C C . GLU B 1 140 ? 18.938 -9.953 -3.406 1 97.19 140 GLU B C 1
ATOM 2600 O O . GLU B 1 140 ? 19.297 -10.094 -4.578 1 97.19 140 GLU B O 1
ATOM 2605 N N . GLU B 1 141 ? 19.547 -10.586 -2.398 1 97.5 141 GLU B N 1
ATOM 2606 C CA . GLU B 1 141 ? 20.625 -11.531 -2.623 1 97.5 141 GLU B CA 1
ATOM 2607 C C . GLU B 1 141 ? 20.172 -12.711 -3.477 1 97.5 141 GLU B C 1
ATOM 2609 O O . GLU B 1 141 ? 20.891 -13.141 -4.387 1 97.5 141 GLU B O 1
ATOM 2614 N N . TYR B 1 142 ? 19.031 -13.234 -3.17 1 98.25 142 TYR B N 1
ATOM 2615 C CA . TYR B 1 142 ? 18.5 -14.375 -3.908 1 98.25 142 TYR B CA 1
ATOM 2616 C C . TYR B 1 142 ? 18.297 -14.031 -5.379 1 98.25 142 TYR B C 1
ATOM 2618 O O . TYR B 1 142 ? 18.734 -14.766 -6.262 1 98.25 142 TYR B O 1
ATOM 2626 N N . VAL B 1 143 ? 17.641 -12.898 -5.633 1 97.44 143 VAL B N 1
ATOM 2627 C CA . VAL B 1 143 ? 17.312 -12.469 -6.988 1 97.44 143 VAL B CA 1
ATOM 2628 C C . VAL B 1 143 ? 18.594 -12.219 -7.777 1 97.44 143 VAL B C 1
ATOM 2630 O O . VAL B 1 143 ? 18.688 -12.586 -8.953 1 97.44 143 VAL B O 1
ATOM 2633 N N . ARG B 1 144 ? 19.531 -11.57 -7.125 1 95.81 144 ARG B N 1
ATOM 2634 C CA . ARG B 1 144 ? 20.812 -11.289 -7.777 1 95.81 144 ARG B CA 1
ATOM 2635 C C . ARG B 1 144 ? 21.516 -12.586 -8.18 1 95.81 144 ARG B C 1
ATOM 2637 O O . ARG B 1 144 ? 22.141 -12.648 -9.234 1 95.81 144 ARG B O 1
ATOM 2644 N N . SER B 1 145 ? 21.406 -13.602 -7.395 1 98 145 SER B N 1
ATOM 2645 C CA . SER B 1 145 ? 22.078 -14.875 -7.641 1 98 145 SER B CA 1
ATOM 2646 C C . SER B 1 145 ? 21.281 -15.734 -8.617 1 98 145 SER B C 1
ATOM 2648 O O . SER B 1 145 ? 21.859 -16.312 -9.547 1 98 145 SER B O 1
ATOM 2650 N N . GLN B 1 146 ? 19.969 -15.844 -8.469 1 97.56 146 GLN B N 1
ATOM 2651 C CA . GLN B 1 146 ? 19.109 -16.75 -9.219 1 97.56 146 GLN B CA 1
ATOM 2652 C C . GLN B 1 146 ? 18.766 -16.188 -10.594 1 97.56 146 GLN B C 1
ATOM 2654 O O . GLN B 1 146 ? 18.547 -16.938 -11.547 1 97.56 146 GLN B O 1
ATOM 2659 N N . TYR B 1 147 ? 18.656 -14.859 -10.641 1 97.06 147 TYR B N 1
ATOM 2660 C CA . TYR B 1 147 ? 18.25 -14.203 -11.891 1 97.06 147 TYR B CA 1
ATOM 2661 C C . TYR B 1 147 ? 19.219 -13.086 -12.25 1 97.06 147 TYR B C 1
ATOM 2663 O O . TYR B 1 147 ? 18.812 -11.93 -12.398 1 97.06 147 TYR B O 1
ATOM 2671 N N . PRO B 1 148 ? 20.531 -13.383 -12.469 1 95.81 148 PRO B N 1
ATOM 2672 C CA . PRO B 1 148 ? 21.547 -12.367 -12.727 1 95.81 148 PRO B CA 1
ATOM 2673 C C . PRO B 1 148 ? 21.266 -11.547 -13.984 1 95.81 148 PRO B C 1
ATOM 2675 O O . PRO B 1 148 ? 21.719 -10.398 -14.094 1 95.81 148 PRO B O 1
ATOM 2678 N N . ASN B 1 149 ? 20.469 -11.992 -14.867 1 96.75 149 ASN B N 1
ATOM 2679 C CA . ASN B 1 149 ? 20.156 -11.305 -16.125 1 96.75 149 ASN B CA 1
ATOM 2680 C C . ASN B 1 149 ? 18.938 -10.414 -15.992 1 96.75 149 ASN B C 1
ATOM 2682 O O . ASN B 1 149 ? 18.5 -9.805 -16.969 1 96.75 149 ASN B O 1
ATOM 2686 N N . GLN B 1 150 ? 18.344 -10.32 -14.828 1 95.75 150 GLN B N 1
ATOM 2687 C CA . GLN B 1 150 ? 17.203 -9.453 -14.547 1 95.75 150 GLN B CA 1
ATOM 2688 C C . GLN B 1 150 ? 17.531 -8.461 -13.43 1 95.75 150 GLN B C 1
ATOM 2690 O O . GLN B 1 150 ? 16.969 -8.555 -12.336 1 95.75 150 GLN B O 1
ATOM 2695 N N . PRO B 1 151 ? 18.297 -7.48 -13.742 1 92 151 PRO B N 1
ATOM 2696 C CA . PRO B 1 151 ? 18.781 -6.57 -12.703 1 92 151 PRO B CA 1
ATOM 2697 C C . PRO B 1 151 ? 17.672 -5.746 -12.062 1 92 151 PRO B C 1
ATOM 2699 O O . PRO B 1 151 ? 17.828 -5.254 -10.938 1 92 151 PRO B O 1
ATOM 2702 N N . THR B 1 152 ? 16.531 -5.641 -12.719 1 94 152 THR B N 1
ATOM 2703 C CA . THR B 1 152 ? 15.453 -4.809 -12.188 1 94 152 THR B CA 1
ATOM 2704 C C . THR B 1 152 ? 14.43 -5.656 -11.438 1 94 152 THR B C 1
ATOM 2706 O O . THR B 1 152 ? 13.438 -5.133 -10.93 1 94 152 THR B O 1
ATOM 2709 N N . ARG B 1 153 ? 14.656 -6.914 -11.344 1 96.62 153 ARG B N 1
ATOM 2710 C CA . ARG B 1 153 ? 13.656 -7.84 -10.812 1 96.62 153 ARG B CA 1
ATOM 2711 C C . ARG B 1 153 ? 13.367 -7.543 -9.344 1 96.62 153 ARG B C 1
ATOM 2713 O O . ARG B 1 153 ? 12.211 -7.555 -8.922 1 96.62 153 ARG B O 1
ATOM 2720 N N . PHE B 1 154 ? 14.445 -7.27 -8.586 1 97.62 154 PHE B N 1
ATOM 2721 C CA . PHE B 1 154 ? 14.266 -6.961 -7.172 1 97.62 154 PHE B CA 1
ATOM 2722 C C . PHE B 1 154 ? 13.297 -5.797 -6.988 1 97.62 154 PHE B C 1
ATOM 2724 O O . PHE B 1 154 ? 12.344 -5.891 -6.215 1 97.62 154 PHE B O 1
ATOM 2731 N N . GLY B 1 155 ? 13.523 -4.707 -7.734 1 96.19 155 GLY B N 1
ATOM 2732 C CA . GLY B 1 155 ? 12.648 -3.549 -7.676 1 96.19 155 GLY B CA 1
ATOM 2733 C C . GLY B 1 155 ? 11.234 -3.848 -8.148 1 96.19 155 GLY B C 1
ATOM 2734 O O . GLY B 1 155 ? 10.266 -3.396 -7.535 1 96.19 155 GLY B O 1
ATOM 2735 N N . LYS B 1 156 ? 11.086 -4.613 -9.156 1 96 156 LYS B N 1
ATOM 2736 C CA . LYS B 1 156 ? 9.781 -4.98 -9.695 1 96 156 LYS B CA 1
ATOM 2737 C C . LYS B 1 156 ? 8.961 -5.762 -8.672 1 96 156 LYS B C 1
ATOM 2739 O O . LYS B 1 156 ? 7.758 -5.531 -8.523 1 96 156 LYS B O 1
ATOM 2744 N N . LEU B 1 157 ? 9.648 -6.66 -7.98 1 97.94 157 LEU B N 1
ATOM 2745 C CA . LEU B 1 157 ? 8.984 -7.449 -6.953 1 97.94 157 LEU B CA 1
ATOM 2746 C C . LEU B 1 157 ? 8.516 -6.566 -5.805 1 97.94 157 LEU B C 1
ATOM 2748 O O . LEU B 1 157 ? 7.371 -6.684 -5.352 1 97.94 157 LEU B O 1
ATOM 2752 N N . LEU B 1 158 ? 9.367 -5.645 -5.355 1 97.81 158 LEU B N 1
ATOM 2753 C CA . LEU B 1 158 ? 9.031 -4.781 -4.227 1 97.81 158 LEU B CA 1
ATOM 2754 C C . LEU B 1 158 ? 7.891 -3.836 -4.59 1 97.81 158 LEU B C 1
ATOM 2756 O O . LEU B 1 158 ? 7.066 -3.496 -3.74 1 97.81 158 LEU B O 1
ATOM 2760 N N . LEU B 1 159 ? 7.816 -3.484 -5.816 1 96.81 159 LEU B N 1
ATOM 2761 C CA . LEU B 1 159 ? 6.82 -2.504 -6.242 1 96.81 159 LEU B CA 1
ATOM 2762 C C . LEU B 1 159 ? 5.441 -3.141 -6.348 1 96.81 159 LEU B C 1
ATOM 2764 O O . LEU B 1 159 ? 4.441 -2.438 -6.516 1 96.81 159 LEU B O 1
ATOM 2768 N N . ARG B 1 160 ? 5.363 -4.461 -6.168 1 97.56 160 ARG B N 1
ATOM 2769 C CA . ARG B 1 160 ? 4.062 -5.117 -6.07 1 97.56 160 ARG B CA 1
ATOM 2770 C C . ARG B 1 160 ? 3.43 -4.875 -4.703 1 97.56 160 ARG B C 1
ATOM 2772 O O . ARG B 1 160 ? 2.213 -5 -4.547 1 97.56 160 ARG B O 1
ATOM 2779 N N . LEU B 1 161 ? 4.23 -4.57 -3.766 1 98 161 LEU B N 1
ATOM 2780 C CA . LEU B 1 161 ? 3.785 -4.535 -2.375 1 98 161 LEU B CA 1
ATOM 2781 C C . LEU B 1 161 ? 2.846 -3.359 -2.135 1 98 161 LEU B C 1
ATOM 2783 O O . LEU B 1 161 ? 1.812 -3.508 -1.479 1 98 161 LEU B O 1
ATOM 2787 N N . PRO B 1 162 ? 3.119 -2.133 -2.686 1 96.88 162 PRO B N 1
ATOM 2788 C CA . PRO B 1 162 ? 2.133 -1.062 -2.535 1 96.88 162 PRO B CA 1
ATOM 2789 C C . PRO B 1 162 ? 0.783 -1.41 -3.16 1 96.88 162 PRO B C 1
ATOM 2791 O O . PRO B 1 162 ? -0.264 -1.044 -2.621 1 96.88 162 PRO B O 1
ATOM 2794 N N . SER B 1 163 ? 0.789 -2.117 -4.234 1 96.19 163 SER B N 1
ATOM 2795 C CA . SER B 1 163 ? -0.439 -2.492 -4.93 1 96.19 163 SER B CA 1
ATOM 2796 C C . SER B 1 163 ? -1.256 -3.484 -4.109 1 96.19 163 SER B C 1
ATOM 2798 O O . SER B 1 163 ? -2.486 -3.506 -4.195 1 96.19 163 SER B O 1
ATOM 2800 N N . LEU B 1 164 ? -0.607 -4.277 -3.318 1 96.12 164 LEU B N 1
ATOM 2801 C CA . LEU B 1 164 ? -1.311 -5.227 -2.457 1 96.12 164 LEU B CA 1
ATOM 2802 C C . LEU B 1 164 ? -2.191 -4.492 -1.451 1 96.12 164 LEU B C 1
ATOM 2804 O O . LEU B 1 164 ? -3.248 -4.996 -1.062 1 96.12 164 LEU B O 1
ATOM 2808 N N . ARG B 1 165 ? -1.776 -3.305 -1.11 1 93.94 165 ARG B N 1
ATOM 2809 C CA . ARG B 1 165 ? -2.506 -2.523 -0.117 1 93.94 165 ARG B CA 1
ATOM 2810 C C . ARG B 1 165 ? -3.809 -1.981 -0.696 1 93.94 165 ARG B C 1
ATOM 2812 O O . ARG B 1 165 ? -4.691 -1.548 0.047 1 93.94 165 ARG B O 1
ATOM 2819 N N . THR B 1 166 ? -3.963 -2.057 -1.995 1 92.12 166 THR B N 1
ATOM 2820 C CA . THR B 1 166 ? -5.18 -1.567 -2.633 1 92.12 166 THR B CA 1
ATOM 2821 C C . THR B 1 166 ? -6.305 -2.594 -2.516 1 92.12 166 THR B C 1
ATOM 2823 O O . THR B 1 166 ? -7.469 -2.275 -2.754 1 92.12 166 THR B O 1
ATOM 2826 N N . VAL B 1 167 ? -5.934 -3.801 -2.211 1 93 167 VAL B N 1
ATOM 2827 C CA . VAL B 1 167 ? -6.93 -4.855 -2.07 1 93 167 VAL B CA 1
ATOM 2828 C C . VAL B 1 167 ? -7.645 -4.719 -0.726 1 93 167 VAL B C 1
ATOM 2830 O O . VAL B 1 167 ? -7 -4.703 0.326 1 93 167 VAL B O 1
ATOM 2833 N N . SER B 1 168 ? -8.891 -4.676 -0.776 1 91.56 168 SER B N 1
ATOM 2834 C CA . SER B 1 168 ? -9.695 -4.5 0.428 1 91.56 168 SER B CA 1
ATOM 2835 C C . SER B 1 168 ? -9.844 -5.812 1.189 1 91.56 168 SER B C 1
ATOM 2837 O O . SER B 1 168 ? -10.344 -6.797 0.645 1 91.56 168 SER B O 1
ATOM 2839 N N . SER B 1 169 ? -9.484 -5.762 2.422 1 93.06 169 SER B N 1
ATOM 2840 C CA . SER B 1 169 ? -9.672 -6.934 3.27 1 93.06 169 SER B CA 1
ATOM 2841 C C . SER B 1 169 ? -11.148 -7.289 3.404 1 93.06 169 SER B C 1
ATOM 2843 O O . SER B 1 169 ? -11.508 -8.469 3.473 1 93.06 169 SER B O 1
ATOM 2845 N N . SER B 1 170 ? -11.977 -6.242 3.4 1 90.69 170 SER B N 1
ATOM 2846 C CA . SER B 1 170 ? -13.414 -6.457 3.531 1 90.69 170 SER B CA 1
ATOM 2847 C C . SER B 1 170 ? -13.969 -7.223 2.336 1 90.69 170 SER B C 1
ATOM 2849 O O . SER B 1 170 ? -14.883 -8.039 2.482 1 90.69 170 SER B O 1
ATOM 2851 N N . VAL B 1 171 ? -13.453 -6.961 1.2 1 90.44 171 VAL B N 1
ATOM 2852 C CA . VAL B 1 171 ? -13.914 -7.633 -0.01 1 90.44 171 VAL B CA 1
ATOM 2853 C C . VAL B 1 171 ? -13.523 -9.109 0.033 1 90.44 171 VAL B C 1
ATOM 2855 O O . VAL B 1 171 ? -14.312 -9.977 -0.337 1 90.44 171 VAL B O 1
ATOM 2858 N N . ILE B 1 172 ? -12.297 -9.375 0.486 1 92 172 ILE B N 1
ATOM 2859 C CA . ILE B 1 172 ? -11.852 -10.758 0.63 1 92 172 ILE B CA 1
ATOM 2860 C C . ILE B 1 172 ? -12.758 -11.492 1.615 1 92 172 ILE B C 1
ATOM 2862 O O . ILE B 1 172 ? -13.18 -12.617 1.354 1 92 172 ILE B O 1
ATOM 2866 N N . GLU B 1 173 ? -13.086 -10.867 2.701 1 91.12 173 GLU B N 1
ATOM 2867 C CA . GLU B 1 173 ? -13.969 -11.453 3.701 1 91.12 173 GLU B CA 1
ATOM 2868 C C . GLU B 1 173 ? -15.344 -11.766 3.107 1 91.12 173 GLU B C 1
ATOM 2870 O O . GLU B 1 173 ? -15.875 -12.867 3.303 1 91.12 173 GLU B O 1
ATOM 2875 N N . GLN B 1 174 ? -15.898 -10.828 2.406 1 88.31 174 GLN B N 1
ATOM 2876 C CA . GLN B 1 174 ? -17.234 -10.961 1.835 1 88.31 174 GLN B CA 1
ATOM 2877 C C . GLN B 1 174 ? -17.266 -12.055 0.771 1 88.31 174 GLN B C 1
ATOM 2879 O O . GLN B 1 174 ? -18.25 -12.789 0.654 1 88.31 174 GLN B O 1
ATOM 2884 N N . LEU B 1 175 ? -16.219 -12.102 0.044 1 89.06 175 LEU B N 1
ATOM 2885 C CA . LEU B 1 175 ? -16.156 -13.047 -1.07 1 89.06 175 LEU B CA 1
ATOM 2886 C C . LEU B 1 175 ? -15.984 -14.477 -0.568 1 89.06 175 LEU B C 1
ATOM 2888 O O . LEU B 1 175 ? -16.656 -15.391 -1.051 1 89.06 175 LEU B O 1
ATOM 2892 N N . PHE B 1 176 ? -15.133 -14.617 0.416 1 90.25 176 PHE B N 1
ATOM 2893 C CA . PHE B 1 176 ? -14.68 -15.977 0.659 1 90.25 176 PHE B CA 1
ATOM 2894 C C . PHE B 1 176 ? -15.102 -16.453 2.043 1 90.25 176 PHE B C 1
ATOM 2896 O O . PHE B 1 176 ? -15.219 -17.656 2.283 1 90.25 176 PHE B O 1
ATOM 2903 N N . PHE B 1 177 ? -15.359 -15.531 2.955 1 89.88 177 PHE B N 1
ATOM 2904 C CA . PHE B 1 177 ? -15.359 -16.031 4.324 1 89.88 177 PHE B CA 1
ATOM 2905 C C . PHE B 1 177 ? -16.719 -15.797 4.984 1 89.88 177 PHE B C 1
ATOM 2907 O O . PHE B 1 177 ? -17.047 -16.438 5.984 1 89.88 177 PHE B O 1
ATOM 2914 N N . VAL B 1 178 ? -17.484 -14.867 4.492 1 86.62 178 VAL B N 1
ATOM 2915 C CA . VAL B 1 178 ? -18.781 -14.578 5.105 1 86.62 178 VAL B CA 1
ATOM 2916 C C . VAL B 1 178 ? -19.641 -15.844 5.098 1 86.62 178 VAL B C 1
ATOM 2918 O O . VAL B 1 178 ? -20.391 -16.094 6.047 1 86.62 178 VAL B O 1
ATOM 2921 N N . ARG B 1 179 ? -19.547 -16.641 4.105 1 83.12 179 ARG B N 1
ATOM 2922 C CA . ARG B 1 179 ? -20.344 -17.859 4.004 1 83.12 179 ARG B CA 1
ATOM 2923 C C . ARG B 1 179 ? -19.859 -18.906 4.988 1 83.12 179 ARG B C 1
ATOM 2925 O O . ARG B 1 179 ? -20.609 -19.797 5.387 1 83.12 179 ARG B O 1
ATOM 2932 N N . LEU B 1 180 ? -18.609 -18.797 5.344 1 83.25 180 LEU B N 1
ATOM 2933 C CA . LEU B 1 180 ? -18.016 -19.812 6.207 1 83.25 180 LEU B CA 1
ATOM 2934 C C . LEU B 1 180 ? -18.125 -19.406 7.676 1 83.25 180 LEU B C 1
ATOM 2936 O O . LEU B 1 180 ? -18.406 -20.234 8.531 1 83.25 180 LEU B O 1
ATOM 2940 N N . VAL B 1 181 ? -17.922 -18.156 7.938 1 84.62 181 VAL B N 1
ATOM 2941 C CA . VAL B 1 181 ? -17.797 -17.781 9.336 1 84.62 181 VAL B CA 1
ATOM 2942 C C . VAL B 1 181 ? -18.781 -16.656 9.656 1 84.62 181 VAL B C 1
ATOM 2944 O O . VAL B 1 181 ? -18.781 -16.109 10.766 1 84.62 181 VAL B O 1
ATOM 2947 N N . GLY B 1 182 ? -19.609 -16.281 8.773 1 81.81 182 GLY B N 1
ATOM 2948 C CA . GLY B 1 182 ? -20.547 -15.188 8.992 1 81.81 182 GLY B CA 1
ATOM 2949 C C . GLY B 1 182 ? -19.891 -13.82 9.016 1 81.81 182 GLY B C 1
ATOM 2950 O O . GLY B 1 182 ? -18.984 -13.547 8.219 1 81.81 182 GLY B O 1
ATOM 2951 N N . LYS B 1 183 ? -20.406 -12.914 9.852 1 82.06 183 LYS B N 1
ATOM 2952 C CA . LYS B 1 183 ? -19.953 -11.523 9.891 1 82.06 183 LYS B CA 1
ATOM 2953 C C . LYS B 1 183 ? -18.781 -11.344 10.836 1 82.06 183 LYS B C 1
ATOM 2955 O O . LYS B 1 183 ? -18.406 -10.219 11.18 1 82.06 183 LYS B O 1
ATOM 2960 N N . THR B 1 184 ? -18.172 -12.477 11.312 1 85.94 184 THR B N 1
ATOM 2961 C CA . THR B 1 184 ? -17.016 -12.398 12.195 1 85.94 184 THR B CA 1
ATOM 2962 C C . THR B 1 184 ? -15.797 -11.867 11.438 1 85.94 184 THR B C 1
ATOM 2964 O O . THR B 1 184 ? -15.352 -12.477 10.469 1 85.94 184 THR B O 1
ATOM 2967 N N . PRO B 1 185 ? -15.281 -10.68 11.922 1 88.56 185 PRO B N 1
ATOM 2968 C CA . PRO B 1 185 ? -14.086 -10.18 11.242 1 88.56 185 PRO B CA 1
ATOM 2969 C C . PRO B 1 185 ? -12.906 -11.148 11.328 1 88.56 185 PRO B C 1
ATOM 2971 O O . PRO B 1 185 ? -12.625 -11.695 12.398 1 88.56 185 PRO B O 1
ATOM 2974 N N . ILE B 1 186 ? -12.203 -11.359 10.25 1 90.81 186 ILE B N 1
ATOM 2975 C CA . ILE B 1 186 ? -11.086 -12.289 10.172 1 90.81 186 ILE B CA 1
ATOM 2976 C C . ILE B 1 186 ? -10.031 -11.914 11.219 1 90.81 186 ILE B C 1
ATOM 2978 O O . ILE B 1 186 ? -9.383 -12.789 11.797 1 90.81 186 ILE B O 1
ATOM 2982 N N . GLU B 1 187 ? -9.914 -10.609 11.477 1 90.19 187 GLU B N 1
ATOM 2983 C CA . GLU B 1 187 ? -8.938 -10.102 12.438 1 90.19 187 GLU B CA 1
ATOM 2984 C C . GLU B 1 187 ? -9.133 -10.727 13.812 1 90.19 187 GLU B C 1
ATOM 2986 O O . GLU B 1 187 ? -8.164 -10.93 14.555 1 90.19 187 GLU B O 1
ATOM 2991 N N . THR B 1 188 ? -10.344 -11.07 14.078 1 89.31 188 THR B N 1
ATOM 2992 C CA . THR B 1 188 ? -10.641 -11.633 15.398 1 89.31 188 THR B CA 1
ATOM 2993 C C . THR B 1 188 ? -10.312 -13.125 15.43 1 89.31 188 THR B C 1
ATOM 2995 O O . THR B 1 188 ? -10.172 -13.703 16.516 1 89.31 188 THR B O 1
ATOM 2998 N N . LEU B 1 189 ? -10.219 -13.695 14.273 1 90.06 189 LEU B N 1
ATOM 2999 C CA . LEU B 1 189 ? -9.977 -15.133 14.188 1 90.06 189 LEU B CA 1
ATOM 3000 C C . LEU B 1 189 ? -8.484 -15.438 14.18 1 90.06 189 LEU B C 1
ATOM 3002 O O . LEU B 1 189 ? -8.07 -16.578 14.414 1 90.06 189 LEU B O 1
ATOM 3006 N N . ILE B 1 190 ? -7.695 -14.422 13.922 1 91.25 190 ILE B N 1
ATOM 3007 C CA . ILE B 1 190 ? -6.262 -14.602 13.719 1 91.25 190 ILE B CA 1
ATOM 3008 C C . ILE B 1 190 ? -5.625 -15.133 15 1 91.25 190 ILE B C 1
ATOM 3010 O O . ILE B 1 190 ? -4.785 -16.031 14.953 1 91.25 190 ILE B O 1
ATOM 3014 N N . ARG B 1 191 ? -6.074 -14.531 16.109 1 88.81 191 ARG B N 1
ATOM 3015 C CA . ARG B 1 191 ? -5.488 -14.953 17.375 1 88.81 191 ARG B CA 1
ATOM 3016 C C . ARG B 1 191 ? -5.738 -16.438 17.625 1 88.81 191 ARG B C 1
ATOM 3018 O O . ARG B 1 191 ? -4.848 -17.141 18.094 1 88.81 191 ARG B O 1
ATOM 3025 N N . ASP B 1 192 ? -6.914 -16.859 17.312 1 88.88 192 ASP B N 1
ATOM 3026 C CA . ASP B 1 192 ? -7.277 -18.25 17.547 1 88.88 192 ASP B CA 1
ATOM 3027 C C . ASP B 1 192 ? -6.516 -19.188 16.609 1 88.88 192 ASP B C 1
ATOM 3029 O O . ASP B 1 192 ? -6.355 -20.375 16.891 1 88.88 192 ASP B O 1
ATOM 3033 N N . MET B 1 193 ? -6.137 -18.656 15.516 1 86.81 193 MET B N 1
ATOM 3034 C CA . MET B 1 193 ? -5.41 -19.453 14.531 1 86.81 193 MET B CA 1
ATOM 3035 C C . MET B 1 193 ? -3.943 -19.594 14.93 1 86.81 193 MET B C 1
ATOM 3037 O O . MET B 1 193 ? -3.252 -20.5 14.453 1 86.81 193 MET B O 1
ATOM 3041 N N . LEU B 1 194 ? -3.508 -18.641 15.672 1 87.62 194 LEU B N 1
ATOM 3042 C CA . LEU B 1 194 ? -2.117 -18.656 16.109 1 87.62 194 LEU B CA 1
ATOM 3043 C C . LEU B 1 194 ? -1.919 -19.625 17.266 1 87.62 194 LEU B C 1
ATOM 3045 O O . LEU B 1 194 ? -0.872 -20.266 17.375 1 87.62 194 LEU B O 1
#

Secondary structure (DSSP, 8-state):
--HHHHHHHHHHHHHHHHHHHHHSSSGGGS-HHHHHHHHHHHHHHHHHHHHHHTT--GGGHHHHHHHHHHHS---HHHHHHHHHHHHHHHHHHHHHHHTT--HHHHHHHHHHHHS-TTSTT-S-HHHHHHHHHHHHHHHHHHHHHH-TT-TTHHHHHHTHHHHHTTS-HHHHIIIIIHHHHTT--HHHHHHHH-/--HHHHHHHHHHHHHHHHHHHHTSSSGGGS-HHHHHHHHHHHHHHHHHHHHHHTT--GGGHHHHHHHHHHHS---HHHHHHHHHHHHHHHHHHHHHHHTT--HHHHHHHHHHHHS-TTSTT-S-HHHHHHHHHHHHHHHHHHHHHH-TT-TTHHHHHHTHHHHHTTS-HHHHIIIIIHHHHTT--HHHHHHHH-

Solvent-accessible surface area (backbone atoms only — not comparable to full-atom values): 21119 Å² total; per-residue (Å²): 132,56,71,66,54,51,29,51,50,47,50,50,42,49,50,46,48,52,53,49,48,62,69,39,88,68,49,64,76,44,56,67,68,37,48,42,30,26,46,50,69,28,46,56,50,44,35,46,53,44,37,30,74,67,60,55,78,59,84,50,48,62,55,37,43,54,56,41,41,69,75,51,76,65,56,72,70,54,47,53,55,50,51,50,44,50,49,50,42,49,49,54,31,49,52,48,48,74,64,63,67,47,72,70,55,49,53,26,51,46,43,34,57,44,34,43,64,82,36,66,82,50,90,50,50,71,58,34,42,51,52,17,50,53,27,48,50,51,39,44,54,47,40,53,68,77,37,66,90,43,83,59,49,55,59,56,58,55,61,46,50,37,59,45,64,72,42,49,56,67,55,53,37,56,54,39,35,32,88,75,60,42,90,62,58,65,60,72,47,46,59,78,68,102,131,56,72,67,54,51,29,50,50,47,51,49,42,50,50,45,47,52,53,48,48,62,69,41,86,68,49,64,75,43,57,67,69,36,48,41,30,26,44,49,69,28,45,55,49,43,33,45,53,44,37,28,74,67,60,54,77,58,84,49,49,62,57,36,44,53,57,40,41,70,77,50,75,63,55,72,72,54,46,54,53,50,52,50,43,49,50,49,41,50,48,54,31,49,51,47,49,73,64,63,67,47,72,69,54,49,51,25,52,47,43,34,57,44,33,44,64,81,36,68,83,50,89,51,50,70,58,35,42,50,52,17,49,51,27,48,52,50,40,44,54,47,41,52,69,78,37,66,91,44,84,58,49,57,59,57,57,54,62,48,50,36,58,45,65,70,41,50,56,67,56,53,38,55,53,39,36,32,86,74,61,43,90,63,58,66,60,72,48,48,59,78,68,102

Organism: Crocuta crocuta (NCBI:txid9678)